Protein AF-A0A6C0DAM0-F1 (afdb_monomer)

Organism: NCBI:txid1070528

InterPro domains:
  IPR001900 Ribonuclease II/R [PF00773] (98-220)
  IPR001900 Ribonuclease II/R [PF00773] (271-329)
  IPR001900 Ribonuclease II/R [SM00955] (82-330)
  IPR012340 Nucleic acid-binding, OB-fold [SSF50249] (26-357)
  IPR050180 RNR Ribonuclease [PTHR23355] (3-220)

Secondary structure (DSSP, 8-state):
-EEE--SSTTSPPEEE-------SS-EEEEEEE-----TTSPPEEEEEEEEEETT-HHHHHHHHHHHHS--TT--S----PPPP-TTPPEESGGGT-EEEEEESTT-----EEEEEETTTTEEEEEEE-THHHHTT-HHHHHHHHHH-B-EE-TTS-EEE-SS-HIIIIIISS--SSS--EEEEEEEE-TTSPEEEEEEEEEEE---EEEETTGGGGGGGTSS--TT--HHHHHHHHHHHHHHHHHHHHHHTT-SEEEEBPPPPHHHHHHHHHH-GGGGGGGSPPPEEEETT----BGGGTBS-----S-TTTBHHHHHHHHHHHHHHTT----------HHHHHHHHHHHHHHHHHHHHHHHS-BT-EEEEEEEE-SSTTEEEEGGGTEEEE-SS---PPTT-EEEEEEEE-TTSSSHHHHEEEEE-

Structure (mmCIF, N/CA/C/O backbone):
data_AF-A0A6C0DAM0-F1
#
_entry.id   AF-A0A6C0DAM0-F1
#
loop_
_atom_site.group_PDB
_atom_site.id
_atom_site.type_symbol
_atom_site.label_atom_id
_atom_site.label_alt_id
_atom_site.label_comp_id
_atom_site.label_asym_id
_atom_site.label_entity_id
_atom_site.label_seq_id
_atom_site.pdbx_PDB_ins_code
_atom_site.Cartn_x
_atom_site.Cartn_y
_atom_site.Cartn_z
_atom_site.occupancy
_atom_site.B_iso_or_equiv
_atom_site.auth_seq_id
_atom_site.auth_comp_id
_atom_site.auth_asym_id
_atom_site.auth_atom_id
_atom_site.pdbx_PDB_model_num
ATOM 1 N N . MET A 1 1 ? -38.972 -3.729 18.027 1.00 85.75 1 MET A N 1
ATOM 2 C CA . MET A 1 1 ? -38.329 -2.496 17.515 1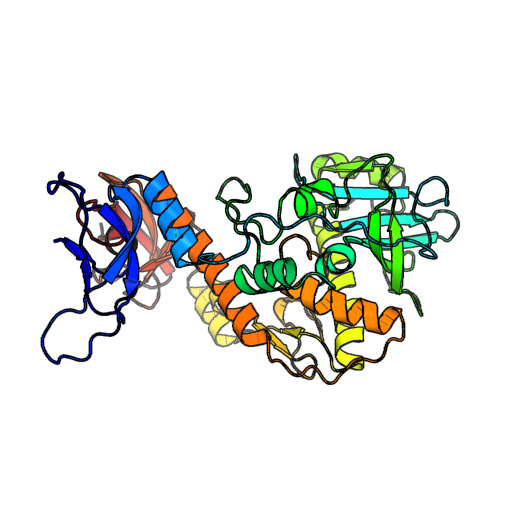.00 85.75 1 MET A CA 1
ATOM 3 C C . MET A 1 1 ? -37.146 -2.188 18.404 1.00 85.75 1 MET A C 1
ATOM 5 O O . MET A 1 1 ? -37.264 -2.367 19.609 1.00 85.75 1 MET A O 1
ATOM 9 N N . TYR A 1 2 ? -36.042 -1.747 17.818 1.00 90.19 2 TYR A N 1
ATOM 10 C CA . TYR A 1 2 ? -34.787 -1.457 18.502 1.00 90.19 2 TYR A CA 1
ATOM 11 C C . TYR A 1 2 ? -34.369 -0.013 18.237 1.00 90.19 2 TYR A C 1
ATOM 13 O O . TYR A 1 2 ? -34.691 0.546 17.188 1.00 90.19 2 TYR A O 1
ATOM 21 N N . LEU A 1 3 ? -33.649 0.577 19.189 1.00 90.81 3 LEU A N 1
ATOM 22 C CA . LEU A 1 3 ? -32.978 1.857 19.003 1.00 90.81 3 LEU A CA 1
ATOM 23 C C . LEU A 1 3 ? -31.587 1.593 18.419 1.00 90.81 3 LEU A C 1
ATOM 25 O O . LEU A 1 3 ? -30.746 0.985 19.077 1.00 90.81 3 LEU A O 1
ATOM 29 N N . PHE A 1 4 ? -31.351 2.050 17.197 1.00 90.81 4 PHE A N 1
ATOM 30 C CA . PHE A 1 4 ? -30.030 2.084 16.592 1.00 90.81 4 PHE A CA 1
ATOM 31 C C . PHE A 1 4 ? -29.367 3.424 16.894 1.00 90.81 4 PHE A C 1
ATOM 33 O O . PHE A 1 4 ? -29.943 4.481 16.638 1.00 90.81 4 PHE A O 1
ATOM 40 N N . VAL A 1 5 ? -28.152 3.367 17.429 1.00 89.19 5 VAL A N 1
ATOM 41 C CA . VAL A 1 5 ? -27.333 4.539 17.743 1.00 89.19 5 VAL A CA 1
ATOM 42 C C . VAL A 1 5 ? -26.097 4.477 16.844 1.00 89.19 5 VAL A C 1
ATOM 44 O O . VAL A 1 5 ? -25.284 3.565 17.027 1.00 89.19 5 VAL A O 1
ATOM 47 N N . PRO A 1 6 ? -25.953 5.383 15.864 1.00 88.31 6 PRO A N 1
ATOM 48 C CA . PRO A 1 6 ? -24.807 5.387 14.962 1.00 88.31 6 PRO A CA 1
ATOM 49 C C . PRO A 1 6 ? -23.473 5.592 15.694 1.00 88.31 6 PRO A C 1
ATOM 51 O O . PRO A 1 6 ? -23.405 6.198 16.764 1.00 88.31 6 PRO A O 1
ATOM 54 N N . TYR A 1 7 ? -22.380 5.107 15.098 1.00 85.00 7 TYR A N 1
ATOM 55 C CA . TYR A 1 7 ? -21.031 5.430 15.578 1.00 85.00 7 TYR A CA 1
ATOM 56 C C . TYR A 1 7 ? -20.637 6.881 15.309 1.00 85.00 7 TYR A C 1
ATOM 58 O O . TYR A 1 7 ? -19.846 7.439 16.073 1.00 85.00 7 TYR A O 1
ATOM 66 N N . ASP A 1 8 ? -21.183 7.465 14.247 1.00 83.50 8 ASP A N 1
ATOM 67 C CA . ASP A 1 8 ? -21.040 8.878 13.938 1.00 83.50 8 ASP A CA 1
ATOM 68 C C . ASP A 1 8 ? -22.056 9.689 14.763 1.00 83.50 8 ASP A C 1
ATOM 70 O O . ASP A 1 8 ? -23.260 9.529 14.552 1.00 83.50 8 ASP A O 1
ATOM 74 N N . PRO A 1 9 ? -21.610 10.529 15.715 1.00 81.94 9 PRO A N 1
ATOM 75 C CA . PRO A 1 9 ? -22.511 11.321 16.545 1.00 81.94 9 PRO A CA 1
ATOM 76 C C . PRO A 1 9 ? -23.256 12.419 15.772 1.00 81.94 9 PRO A C 1
ATOM 78 O O . PRO A 1 9 ? -24.191 12.992 16.326 1.00 81.94 9 PRO A O 1
ATOM 81 N N . GLU A 1 10 ? -22.855 12.734 14.535 1.00 85.50 10 GLU A N 1
ATOM 82 C CA . GLU A 1 10 ? -23.564 13.693 13.679 1.00 85.50 10 GLU A CA 1
ATOM 83 C C . GLU A 1 10 ? -24.849 13.093 13.084 1.00 85.50 10 GLU A C 1
ATOM 85 O O . GLU A 1 10 ? -25.752 13.826 12.676 1.00 85.50 10 GLU A O 1
ATOM 90 N N . LEU A 1 11 ? -24.969 11.760 13.073 1.00 85.12 11 LEU A N 1
ATOM 91 C CA . LEU A 1 11 ? -26.163 11.063 12.608 1.00 85.12 11 LEU A CA 1
ATOM 92 C C . LEU A 1 11 ? -27.184 10.885 13.746 1.00 85.12 11 LEU A C 1
ATOM 94 O O . LEU A 1 11 ? -26.816 10.516 14.864 1.00 85.12 11 LEU A O 1
ATOM 98 N N . PRO A 1 12 ? -28.489 11.075 13.478 1.00 87.19 12 PRO A N 1
ATOM 99 C CA . PRO A 1 12 ? -29.520 10.875 14.485 1.00 87.19 12 PRO A CA 1
ATOM 100 C C . PRO A 1 12 ? -29.697 9.391 14.827 1.00 87.19 12 PRO A C 1
ATOM 102 O O . PRO A 1 12 ? -29.580 8.511 13.972 1.00 87.19 12 PRO A O 1
ATOM 105 N N . ASP A 1 13 ? -30.088 9.120 16.071 1.00 89.88 13 ASP A N 1
ATOM 106 C CA . ASP A 1 13 ? -30.595 7.805 16.467 1.00 89.88 13 ASP A CA 1
ATOM 107 C C . ASP A 1 13 ? -31.783 7.377 15.591 1.00 89.88 13 ASP A C 1
ATOM 109 O O . ASP A 1 13 ? -32.681 8.177 15.313 1.00 89.88 13 ASP A O 1
ATOM 113 N N . MET A 1 14 ? -31.860 6.088 15.261 1.00 90.31 14 MET A N 1
ATOM 114 C CA . MET A 1 14 ? -32.899 5.524 14.397 1.00 90.31 14 MET A CA 1
ATOM 115 C C . MET A 1 14 ? -33.707 4.432 15.102 1.00 90.31 14 MET A C 1
ATOM 117 O O . MET A 1 14 ? -33.199 3.708 15.955 1.00 90.31 14 MET A O 1
ATOM 121 N N . ILE A 1 15 ? -34.969 4.263 14.714 1.00 91.31 15 ILE A N 1
ATOM 122 C CA . ILE A 1 15 ? -35.795 3.117 15.109 1.00 91.31 15 ILE A CA 1
ATOM 123 C C . ILE A 1 15 ? -35.701 2.048 14.019 1.00 91.31 15 ILE A C 1
ATOM 125 O O . ILE A 1 15 ? -36.016 2.303 12.857 1.00 91.31 15 ILE A O 1
ATOM 129 N N . VAL A 1 16 ? -35.301 0.835 14.399 1.00 91.06 16 VAL A N 1
ATOM 130 C CA . VAL A 1 16 ? -35.021 -0.263 13.466 1.00 91.06 16 VAL A CA 1
ATOM 131 C C . VAL A 1 16 ? -35.813 -1.511 13.851 1.00 91.06 16 VAL A C 1
ATOM 133 O O . VAL A 1 16 ? -35.919 -1.878 15.025 1.00 91.06 16 VAL A O 1
ATOM 136 N N . GLY A 1 17 ? -36.407 -2.168 12.858 1.00 88.69 17 GLY A N 1
ATOM 137 C CA . GLY A 1 17 ? -36.993 -3.497 13.026 1.00 88.69 17 GLY A CA 1
ATOM 138 C C . GLY A 1 17 ? -35.903 -4.569 13.034 1.00 88.69 17 GLY A C 1
ATOM 139 O O . GLY A 1 17 ? -35.022 -4.554 12.182 1.00 88.69 17 GLY A O 1
ATOM 140 N N . CYS A 1 18 ? -35.955 -5.502 13.983 1.00 86.38 18 CYS A N 1
ATOM 141 C CA . CYS A 1 18 ? -35.078 -6.672 14.025 1.00 86.38 18 CYS A CA 1
ATOM 142 C C . CYS A 1 18 ? -35.867 -7.857 14.593 1.00 86.38 18 CYS A C 1
ATOM 144 O O . CYS A 1 18 ? -36.702 -7.662 15.479 1.00 86.38 18 CYS A O 1
ATOM 146 N N . SER A 1 19 ? -35.625 -9.055 14.059 1.00 85.88 19 SER A N 1
ATOM 147 C CA . SER A 1 19 ? -36.241 -10.311 14.507 1.00 85.88 19 SER A CA 1
ATOM 148 C C . SER A 1 19 ? -35.488 -10.987 15.653 1.00 85.88 19 SER A C 1
ATOM 150 O O . SER A 1 19 ? -35.980 -11.985 16.180 1.00 85.88 19 SER A O 1
ATOM 152 N N . GLU A 1 20 ? -34.305 -10.476 16.016 1.00 83.00 20 GLU A N 1
ATOM 153 C CA . GLU A 1 20 ? -33.578 -10.900 17.215 1.00 83.00 20 GLU A CA 1
ATOM 154 C C . GLU A 1 20 ? -34.501 -10.790 18.433 1.00 83.00 20 GLU A C 1
ATOM 156 O O . GLU A 1 20 ? -35.311 -9.870 18.517 1.00 83.00 20 GLU A O 1
ATOM 161 N N . ARG A 1 21 ? -34.429 -11.757 19.347 1.00 83.56 21 ARG A N 1
ATOM 162 C CA . ARG A 1 21 ? -35.286 -11.814 20.541 1.00 83.56 21 ARG A CA 1
ATOM 163 C C . ARG A 1 21 ? -34.493 -11.608 21.825 1.00 83.56 21 ARG A C 1
ATOM 165 O O . ARG A 1 21 ? -35.078 -11.212 22.831 1.00 83.56 21 ARG A O 1
ATOM 172 N N . ASP A 1 22 ? -33.181 -11.836 21.798 1.00 82.19 22 ASP A N 1
ATOM 173 C CA . ASP A 1 22 ? -32.300 -11.575 22.931 1.00 82.19 22 ASP A CA 1
ATOM 174 C C . ASP A 1 22 ? -32.085 -10.063 23.115 1.00 82.19 22 ASP A C 1
ATOM 176 O O . ASP A 1 22 ? -31.291 -9.428 22.420 1.00 82.19 22 ASP A O 1
ATOM 180 N N . VAL A 1 23 ? -32.814 -9.480 24.070 1.00 81.00 23 VAL A N 1
ATOM 181 C CA . VAL A 1 23 ? -32.703 -8.065 24.473 1.00 81.00 23 VAL A CA 1
ATOM 182 C C . VAL A 1 23 ? -31.739 -7.848 25.642 1.00 81.00 23 VAL A C 1
ATOM 184 O O . VAL A 1 23 ? -31.591 -6.724 26.115 1.00 81.00 23 VAL A O 1
ATOM 187 N N . THR A 1 24 ? -31.087 -8.905 26.138 1.00 82.94 24 THR A N 1
ATOM 188 C CA . THR A 1 24 ? -30.211 -8.809 27.318 1.00 82.94 24 THR A CA 1
ATOM 189 C C . THR A 1 24 ? -28.868 -8.162 26.998 1.00 82.94 24 THR A C 1
ATOM 191 O O . THR A 1 24 ? -28.161 -7.711 27.901 1.00 82.94 24 THR A O 1
ATOM 194 N N . ARG A 1 25 ? -28.492 -8.121 25.714 1.00 80.00 25 ARG A N 1
ATOM 195 C CA . ARG A 1 25 ? -27.206 -7.603 25.247 1.00 80.00 25 ARG A CA 1
ATOM 196 C C . ARG A 1 25 ? -27.369 -6.762 23.992 1.00 80.00 25 ARG A C 1
ATOM 198 O O . ARG A 1 25 ? -28.175 -7.063 23.117 1.00 80.00 25 ARG A O 1
ATOM 205 N N . ASN A 1 26 ? -26.534 -5.733 23.891 1.00 86.69 26 ASN A N 1
ATOM 206 C CA . ASN A 1 26 ? -26.464 -4.901 22.698 1.00 86.69 26 ASN A CA 1
ATOM 207 C C . ASN A 1 26 ? -25.864 -5.684 21.522 1.00 86.69 26 ASN A C 1
ATOM 209 O O . ASN A 1 26 ? -24.954 -6.501 21.690 1.00 86.69 26 ASN A O 1
ATOM 213 N N . GLN A 1 27 ? -26.355 -5.381 20.325 1.00 89.12 27 GLN A N 1
ATOM 214 C CA . GLN A 1 27 ? -25.878 -5.933 19.061 1.00 89.12 27 GLN A CA 1
ATOM 215 C C . GLN A 1 27 ? -25.204 -4.835 18.236 1.00 89.12 27 GLN A C 1
ATOM 217 O O . GLN A 1 27 ? -25.546 -3.657 18.352 1.00 89.12 27 GLN A O 1
ATOM 222 N N . ILE A 1 28 ? -24.278 -5.233 17.374 1.00 91.44 28 ILE A N 1
ATOM 223 C CA . ILE A 1 28 ? -23.640 -4.379 16.381 1.00 91.44 28 ILE A CA 1
ATOM 224 C C . ILE A 1 28 ? -24.339 -4.621 15.046 1.00 91.44 28 ILE A C 1
ATOM 226 O O . ILE A 1 28 ? -24.499 -5.765 14.611 1.00 91.44 28 ILE A O 1
ATOM 230 N N . ALA A 1 29 ? -24.746 -3.545 14.381 1.00 93.00 29 ALA A N 1
ATOM 231 C CA . ALA A 1 29 ? -25.522 -3.616 13.151 1.00 93.00 29 ALA A CA 1
ATOM 232 C C . ALA A 1 29 ? -25.099 -2.546 12.138 1.00 93.00 29 ALA A C 1
ATOM 234 O O . ALA A 1 29 ? -24.572 -1.498 12.499 1.00 93.00 29 ALA A O 1
ATOM 235 N N . CYS A 1 30 ? -25.366 -2.815 10.863 1.00 92.88 30 CYS A N 1
ATOM 236 C CA . CYS A 1 30 ? -25.380 -1.831 9.791 1.00 92.88 30 CYS A CA 1
ATOM 237 C C . CYS A 1 30 ? -26.832 -1.521 9.449 1.00 92.88 30 CYS A C 1
ATOM 239 O O . CYS A 1 30 ? -27.648 -2.433 9.285 1.00 92.88 30 CYS A O 1
ATOM 241 N N . VAL A 1 31 ? -27.142 -0.237 9.334 1.00 91.06 31 VAL A N 1
ATOM 242 C CA . VAL A 1 31 ? -28.485 0.260 9.062 1.00 91.06 31 VAL A CA 1
ATOM 243 C C . VAL A 1 31 ? -28.384 1.258 7.922 1.00 91.06 31 VAL A C 1
ATOM 245 O O . VAL A 1 31 ? -27.568 2.175 7.978 1.00 91.06 31 VAL A O 1
ATOM 248 N N . SER A 1 32 ? -29.206 1.084 6.891 1.00 87.94 32 SER A N 1
ATOM 249 C CA . SER A 1 32 ? -29.377 2.108 5.866 1.00 87.94 32 SER A CA 1
ATOM 250 C C . SER A 1 32 ? -30.382 3.128 6.385 1.00 87.94 32 SER A C 1
ATOM 252 O O . SER A 1 32 ? -31.500 2.757 6.771 1.00 87.94 32 SER A O 1
ATOM 254 N N . ALA A 1 33 ? -29.984 4.397 6.403 1.00 71.19 33 ALA A N 1
ATOM 255 C CA . ALA A 1 33 ? -30.869 5.481 6.793 1.00 71.19 33 ALA A CA 1
ATOM 256 C C . ALA A 1 33 ? -32.049 5.592 5.814 1.00 71.19 33 ALA A C 1
ATOM 258 O O . ALA A 1 33 ? -31.882 5.430 4.605 1.00 71.19 33 ALA A O 1
ATOM 259 N N . TYR A 1 34 ? -33.235 5.873 6.348 1.00 65.56 34 TYR A N 1
ATOM 260 C CA . TYR A 1 34 ? -34.384 6.322 5.571 1.00 65.56 34 TYR A CA 1
ATOM 261 C C . TYR A 1 34 ? -34.573 7.816 5.844 1.00 65.56 34 TYR A C 1
ATOM 263 O O . TYR A 1 34 ? -34.589 8.234 7.006 1.00 65.56 34 TYR A O 1
ATOM 271 N N . GLU A 1 35 ? -34.730 8.629 4.801 1.00 55.81 35 GLU A N 1
ATOM 272 C CA . GLU A 1 35 ? -35.187 10.006 4.975 1.00 55.81 35 GLU A CA 1
ATOM 273 C C . GLU A 1 35 ? -36.644 9.973 5.432 1.00 55.81 35 GLU A C 1
ATOM 275 O O . GLU A 1 35 ? -37.526 9.581 4.669 1.00 55.81 35 GLU A O 1
ATOM 280 N N . ASN A 1 36 ? -36.927 10.393 6.665 1.00 58.12 36 ASN A N 1
ATOM 281 C CA . ASN A 1 36 ? -38.295 10.738 7.029 1.00 58.12 36 ASN A CA 1
ATOM 282 C C . ASN A 1 36 ? -38.360 12.186 7.512 1.00 58.12 36 ASN A C 1
ATOM 284 O O . ASN A 1 36 ? -37.572 12.604 8.358 1.00 58.12 36 ASN A O 1
ATOM 288 N N . LYS A 1 37 ? -39.285 12.943 6.911 1.00 53.69 37 LYS A N 1
ATOM 289 C CA . LYS A 1 37 ? -39.375 14.413 6.943 1.00 53.69 37 LYS A CA 1
ATOM 290 C C . LYS A 1 37 ? -40.163 14.969 8.140 1.00 53.69 37 LYS A C 1
ATOM 292 O O . LYS A 1 37 ? -40.331 16.184 8.240 1.00 53.69 37 LYS A O 1
ATOM 297 N N . ASP A 1 38 ? -40.625 14.114 9.052 1.00 64.69 38 ASP A N 1
ATOM 298 C CA . ASP A 1 38 ? -41.473 14.533 10.170 1.00 64.69 38 ASP A CA 1
ATOM 299 C C . ASP A 1 38 ? -40.646 15.051 11.352 1.00 64.69 38 ASP A C 1
ATOM 301 O O . ASP A 1 38 ? -39.895 14.321 12.005 1.00 64.69 38 ASP A O 1
ATOM 305 N N . LYS A 1 39 ? -40.809 16.343 11.656 1.00 59.47 39 LYS A N 1
ATOM 306 C CA . LYS A 1 39 ? -40.180 16.989 12.813 1.00 59.47 39 LYS A CA 1
ATOM 307 C C . LYS A 1 39 ? -40.675 16.346 14.116 1.00 59.47 39 LYS A C 1
ATOM 309 O O . LYS A 1 39 ? -41.870 16.332 14.386 1.00 59.47 39 LYS A O 1
ATOM 314 N N . GLY A 1 40 ? -39.743 15.878 14.950 1.00 67.88 40 GLY A N 1
ATOM 315 C CA . GLY A 1 40 ? -40.017 15.416 16.320 1.00 67.88 40 GLY A CA 1
ATOM 316 C C . GLY A 1 40 ? -40.067 13.897 16.525 1.00 67.88 40 GLY A C 1
ATOM 317 O O . GLY A 1 40 ? -40.192 13.459 17.666 1.00 67.88 40 GLY A O 1
ATOM 318 N N . VAL A 1 41 ? -39.919 13.083 15.472 1.00 79.06 41 VAL A N 1
ATOM 319 C CA . VAL A 1 41 ? -39.881 11.611 15.577 1.00 79.06 41 VAL A CA 1
ATOM 320 C C . VAL A 1 41 ? -38.506 11.090 15.160 1.00 79.06 41 VAL A C 1
ATOM 322 O O . VAL A 1 41 ? -37.937 11.551 14.174 1.00 79.06 41 VAL A O 1
ATOM 325 N N . LYS A 1 42 ? -37.955 10.117 15.904 1.00 85.12 42 LYS A N 1
ATOM 326 C CA . LYS A 1 42 ? -36.699 9.457 15.508 1.00 85.12 42 LYS A CA 1
ATOM 327 C C . LYS A 1 42 ? -36.880 8.795 14.128 1.00 85.12 42 LYS A C 1
ATOM 329 O O . LYS A 1 42 ? -37.864 8.068 13.951 1.00 85.12 42 LYS A O 1
ATOM 334 N N . PRO A 1 43 ? -35.960 9.004 13.167 1.00 88.50 43 PRO A N 1
ATOM 335 C CA . PRO A 1 43 ? -36.058 8.404 11.840 1.00 88.50 43 PRO A CA 1
ATOM 336 C C . PRO A 1 43 ? -36.107 6.876 11.916 1.00 88.50 43 PRO A C 1
ATOM 338 O O . PRO A 1 43 ? -35.568 6.262 12.838 1.00 88.50 43 PRO A O 1
ATOM 341 N N . ARG A 1 44 ? -36.760 6.242 10.940 1.00 87.94 44 ARG A N 1
ATOM 342 C CA . ARG A 1 44 ? -36.706 4.783 10.790 1.00 87.94 44 ARG A CA 1
ATOM 343 C C . ARG A 1 44 ? -35.485 4.401 9.961 1.00 87.94 44 ARG A C 1
ATOM 345 O O . ARG A 1 44 ? -35.082 5.144 9.075 1.00 87.94 44 ARG A O 1
ATOM 352 N N . GLY A 1 45 ? -34.902 3.248 10.251 1.00 89.25 45 GLY A N 1
ATOM 353 C CA . GLY A 1 45 ? -33.810 2.683 9.466 1.00 89.25 45 GLY A CA 1
ATOM 354 C C . GLY A 1 45 ? -34.106 1.238 9.092 1.00 89.25 45 GLY A C 1
ATOM 355 O O . GLY A 1 45 ? -34.792 0.528 9.834 1.00 89.25 45 GLY A O 1
ATOM 356 N N . ASN A 1 46 ? -33.570 0.799 7.956 1.00 90.25 46 ASN A N 1
ATOM 357 C CA . ASN A 1 46 ? -33.646 -0.602 7.552 1.00 90.25 46 ASN A CA 1
ATOM 358 C C . ASN A 1 46 ? -32.378 -1.322 7.999 1.00 90.25 46 ASN A C 1
ATOM 360 O O . ASN A 1 46 ? -31.266 -0.874 7.710 1.00 90.25 46 ASN A O 1
ATOM 364 N N . LEU A 1 47 ? -32.546 -2.436 8.712 1.00 91.88 47 LEU A N 1
ATOM 365 C CA . LEU A 1 47 ? -31.433 -3.299 9.082 1.00 91.88 47 LEU A CA 1
ATOM 366 C C . LEU A 1 47 ? -30.832 -3.906 7.809 1.00 91.88 47 LEU A C 1
ATOM 368 O O . LEU A 1 47 ? -31.501 -4.659 7.108 1.00 91.88 47 LEU A O 1
ATOM 372 N N . VAL A 1 48 ? -29.572 -3.583 7.529 1.00 91.62 48 VAL A N 1
ATOM 373 C CA . VAL A 1 48 ? -28.821 -4.122 6.384 1.00 91.62 48 VAL A CA 1
ATOM 374 C C . VAL A 1 48 ? -28.075 -5.383 6.793 1.00 91.62 48 VAL A C 1
ATOM 376 O O . VAL A 1 48 ? -28.047 -6.366 6.058 1.00 91.62 48 VAL A O 1
ATOM 379 N N . LYS A 1 49 ? -27.445 -5.356 7.971 1.00 92.88 49 LYS A N 1
ATOM 380 C CA . LYS A 1 49 ? -26.593 -6.446 8.451 1.00 92.88 49 LYS A CA 1
ATOM 381 C C . LYS A 1 49 ? -26.536 -6.452 9.970 1.00 92.88 49 LYS A C 1
ATOM 383 O O . LYS A 1 49 ? -26.375 -5.401 10.583 1.00 92.88 49 LYS A O 1
ATOM 388 N N . LEU A 1 50 ? -26.618 -7.636 10.563 1.00 93.81 50 LEU A N 1
ATOM 389 C CA . LEU A 1 50 ? -26.322 -7.867 11.973 1.00 93.81 50 LEU A CA 1
ATOM 390 C C . LEU A 1 50 ? -24.938 -8.519 12.055 1.00 93.81 50 LEU A C 1
ATOM 392 O O . LEU A 1 50 ? -24.727 -9.562 11.442 1.00 93.81 50 LEU A O 1
ATOM 396 N N . TYR A 1 51 ? -23.988 -7.892 12.749 1.00 93.62 51 TYR A N 1
ATOM 397 C CA . TYR A 1 51 ? -22.623 -8.423 12.871 1.00 93.62 51 TYR A CA 1
ATOM 398 C C . TYR A 1 51 ? -22.480 -9.384 14.048 1.00 93.62 51 TYR A C 1
ATOM 400 O O . TYR A 1 51 ? -21.706 -10.331 13.970 1.00 93.62 51 TYR A O 1
ATOM 408 N N . GLY A 1 52 ? -23.220 -9.138 15.130 1.00 91.81 52 GLY A N 1
ATOM 409 C CA . GLY A 1 52 ? -23.167 -9.933 16.351 1.00 91.81 52 GLY A CA 1
ATOM 410 C C . GLY A 1 52 ? -23.158 -9.066 17.602 1.00 91.81 52 GLY A C 1
ATOM 411 O O . GLY A 1 52 ? -23.462 -7.873 17.559 1.00 91.81 52 GLY A O 1
ATOM 412 N N . ARG A 1 53 ? -22.816 -9.680 18.735 1.00 88.38 53 ARG A N 1
ATOM 413 C CA . ARG A 1 53 ? -22.884 -9.038 20.050 1.00 88.38 53 ARG A CA 1
ATOM 414 C C . ARG A 1 53 ? -21.788 -7.991 20.219 1.00 88.38 53 ARG A C 1
ATOM 416 O O . ARG A 1 53 ? -20.643 -8.192 19.828 1.00 88.38 53 ARG A O 1
ATOM 423 N N . VAL A 1 54 ? -22.134 -6.906 20.903 1.00 84.31 54 VAL A N 1
ATOM 424 C CA . VAL A 1 54 ? -21.160 -5.937 21.412 1.00 84.31 54 VAL A CA 1
ATOM 425 C C . VAL A 1 54 ? -20.103 -6.653 22.259 1.00 84.31 54 VAL A C 1
ATOM 427 O O . VAL A 1 54 ? -20.434 -7.403 23.178 1.00 84.31 54 VAL A O 1
ATOM 430 N N . GLY A 1 55 ? -18.832 -6.399 21.944 1.00 80.75 55 GLY A N 1
ATOM 431 C CA . GLY A 1 55 ? -17.679 -6.988 22.627 1.00 80.75 55 GLY A CA 1
ATOM 432 C C . GLY A 1 55 ? -17.199 -8.327 22.064 1.00 80.75 55 GLY A C 1
ATOM 433 O O . GLY A 1 55 ? -16.138 -8.792 22.476 1.00 80.75 55 GLY A O 1
ATOM 434 N N . ASP A 1 56 ? -17.921 -8.922 21.111 1.00 86.88 56 ASP A N 1
ATOM 435 C CA . ASP A 1 56 ? -17.386 -10.024 20.314 1.00 86.88 56 ASP A CA 1
ATOM 436 C C . ASP A 1 56 ? -16.354 -9.493 19.309 1.00 86.88 56 ASP A C 1
ATOM 438 O O . ASP A 1 56 ? -16.649 -8.608 18.506 1.00 86.88 56 ASP A O 1
ATOM 442 N N . LYS A 1 57 ? -15.131 -10.029 19.353 1.00 86.12 57 LYS A N 1
ATOM 443 C CA . LYS A 1 57 ? -14.009 -9.521 18.552 1.00 86.12 57 LYS A CA 1
ATOM 444 C C . LYS A 1 57 ? -14.294 -9.603 17.050 1.00 86.12 57 LYS A C 1
ATOM 446 O O . LYS A 1 57 ? -14.032 -8.641 16.335 1.00 86.12 57 LYS A O 1
ATOM 451 N N . ALA A 1 58 ? -14.858 -10.714 16.574 1.00 91.12 58 ALA A N 1
ATOM 452 C CA . ALA A 1 58 ? -15.135 -10.900 15.153 1.00 91.12 58 ALA A CA 1
ATOM 453 C C . ALA A 1 58 ? -16.225 -9.932 14.662 1.00 91.12 58 ALA A C 1
ATOM 455 O O . ALA A 1 58 ? -16.064 -9.305 13.611 1.00 91.12 58 ALA A O 1
ATOM 456 N N . ALA A 1 59 ? -17.294 -9.753 15.444 1.00 91.50 59 ALA A N 1
ATOM 457 C CA . ALA A 1 59 ? -18.362 -8.806 15.137 1.00 91.50 59 ALA A CA 1
ATOM 458 C C . ALA A 1 59 ? -17.861 -7.349 15.105 1.00 91.50 59 ALA A C 1
ATOM 460 O O . ALA A 1 59 ? -18.191 -6.604 14.181 1.00 91.50 59 ALA A O 1
ATOM 461 N N . GLU A 1 60 ? -17.036 -6.947 16.077 1.00 89.62 60 GLU A N 1
ATOM 462 C CA . GLU A 1 60 ? -16.446 -5.601 16.151 1.00 89.62 60 GLU A CA 1
ATOM 463 C C . GLU A 1 60 ? -15.494 -5.332 14.980 1.00 89.62 60 GLU A C 1
ATOM 465 O O . GLU A 1 60 ? -15.614 -4.300 14.318 1.00 89.62 60 GLU A O 1
ATOM 470 N N . THR A 1 61 ? -14.591 -6.269 14.668 1.00 91.56 61 THR A N 1
ATOM 471 C CA . THR A 1 61 ? -13.661 -6.143 13.535 1.00 91.56 61 THR A CA 1
ATOM 472 C C . THR A 1 61 ? -14.412 -6.022 12.209 1.00 91.56 61 THR A C 1
ATOM 474 O O . THR A 1 61 ? -14.094 -5.148 11.398 1.00 91.56 61 THR A O 1
ATOM 477 N N . ALA A 1 62 ? -15.441 -6.848 11.991 1.00 93.62 62 ALA A N 1
ATOM 478 C CA . ALA A 1 62 ? -16.250 -6.794 10.775 1.00 93.62 62 ALA A CA 1
ATOM 479 C C . ALA A 1 62 ? -17.024 -5.469 10.650 1.00 93.62 62 ALA A C 1
ATOM 481 O O . ALA A 1 62 ? -17.059 -4.875 9.571 1.00 93.62 62 ALA A O 1
ATOM 482 N N . ALA A 1 63 ? -17.598 -4.974 11.749 1.00 92.56 63 ALA A N 1
ATOM 483 C CA . ALA A 1 63 ? -18.308 -3.699 11.765 1.00 92.56 63 ALA A CA 1
ATOM 484 C C . ALA A 1 63 ? -17.373 -2.498 11.556 1.00 92.56 63 ALA A C 1
ATOM 486 O O . ALA A 1 63 ? -17.725 -1.574 10.826 1.00 92.56 63 ALA A O 1
ATOM 487 N N . LEU A 1 64 ? -16.174 -2.515 12.150 1.00 92.50 64 LEU A N 1
ATOM 488 C CA . LEU A 1 64 ? -15.134 -1.507 11.922 1.00 92.50 64 LEU A CA 1
ATOM 489 C C . LEU A 1 64 ? -14.708 -1.450 10.456 1.00 92.50 64 LEU A C 1
ATOM 491 O O . LEU A 1 64 ? -14.522 -0.363 9.905 1.00 92.50 64 LEU A O 1
ATOM 495 N N . LEU A 1 65 ? -14.549 -2.613 9.825 1.00 94.62 65 LEU A N 1
ATOM 496 C CA . LEU A 1 65 ? -14.156 -2.694 8.426 1.00 94.62 65 LEU A CA 1
ATOM 497 C C . LEU A 1 65 ? -15.226 -2.098 7.505 1.00 94.62 65 LEU A C 1
ATOM 499 O O . LEU A 1 65 ? -14.892 -1.293 6.640 1.00 94.62 65 LEU A O 1
ATOM 503 N N . ASP A 1 66 ? -16.499 -2.446 7.710 1.00 93.81 66 ASP A N 1
ATOM 504 C CA . ASP A 1 66 ? -17.615 -1.883 6.935 1.00 93.81 66 ASP A CA 1
ATOM 505 C C . ASP A 1 66 ? -17.860 -0.390 7.269 1.00 93.81 66 ASP A C 1
ATOM 507 O O . ASP A 1 66 ? -18.316 0.356 6.407 1.00 93.81 66 ASP A O 1
ATOM 511 N N . TYR A 1 67 ? -17.507 0.081 8.474 1.00 92.50 67 TYR A N 1
ATOM 512 C CA . TYR A 1 67 ? -17.561 1.505 8.845 1.00 92.50 67 TYR A CA 1
ATOM 513 C C . TYR A 1 67 ? -16.525 2.348 8.087 1.00 92.50 67 TYR A C 1
ATOM 515 O O . TYR A 1 67 ? -16.853 3.412 7.566 1.00 92.50 67 TYR A O 1
ATOM 523 N N . TYR A 1 68 ? -15.273 1.885 8.007 1.00 94.19 68 TYR A N 1
ATOM 524 C CA . TYR A 1 68 ? -14.195 2.626 7.337 1.00 94.19 68 TYR A CA 1
ATOM 525 C C . TYR A 1 68 ? -14.122 2.386 5.825 1.00 94.19 68 TYR A C 1
ATOM 527 O O . TYR A 1 68 ? -13.618 3.235 5.087 1.00 94.19 68 TYR A O 1
ATOM 535 N N . CYS A 1 69 ? -14.618 1.244 5.356 1.00 95.06 69 CYS A N 1
ATOM 536 C CA . CYS A 1 69 ? -14.608 0.858 3.952 1.00 95.06 69 CYS A CA 1
ATOM 537 C C . CYS A 1 69 ? -15.911 0.127 3.586 1.00 95.06 69 CYS A C 1
ATOM 539 O O . CYS A 1 69 ? -15.912 -1.096 3.398 1.00 95.06 69 CYS A O 1
ATOM 541 N N . PRO A 1 70 ? -17.039 0.858 3.501 1.00 91.69 70 PRO A N 1
ATOM 542 C CA . PRO A 1 70 ? -18.300 0.275 3.072 1.00 91.69 70 PRO A CA 1
ATOM 543 C C . PRO A 1 70 ? -18.210 -0.127 1.598 1.00 91.69 70 PRO A C 1
ATOM 545 O O . PRO A 1 70 ? -17.884 0.687 0.736 1.00 91.69 70 PRO A O 1
ATOM 548 N N . VAL A 1 71 ? -18.534 -1.386 1.311 1.00 90.56 71 VAL A N 1
ATOM 549 C CA . VAL A 1 71 ? -18.527 -1.963 -0.048 1.00 90.56 71 VAL A CA 1
ATOM 550 C C . VAL A 1 71 ? -19.907 -2.467 -0.477 1.00 90.56 71 VAL A C 1
ATOM 552 O O . VAL A 1 71 ? -20.036 -3.340 -1.337 1.00 90.56 71 VAL A O 1
ATOM 555 N N . PHE A 1 72 ? -20.960 -1.942 0.149 1.00 85.75 72 PHE A N 1
ATOM 556 C CA . PHE A 1 72 ? -22.339 -2.279 -0.189 1.00 85.75 72 PHE A CA 1
ATOM 557 C C . PHE A 1 72 ? -22.633 -1.878 -1.642 1.00 85.75 72 PHE A C 1
ATOM 559 O O . PHE A 1 72 ? -22.400 -0.738 -2.030 1.00 85.75 72 PHE A O 1
ATOM 566 N N . GLY A 1 73 ? -23.129 -2.824 -2.443 1.00 83.44 73 GLY A N 1
ATOM 567 C CA . GLY A 1 73 ? -23.456 -2.595 -3.854 1.00 83.44 73 GLY A CA 1
ATOM 568 C C . GLY A 1 73 ? -22.292 -2.764 -4.835 1.00 83.44 73 GLY A C 1
ATOM 569 O O . GLY A 1 73 ? -22.521 -2.653 -6.036 1.00 83.44 73 GLY A O 1
ATOM 570 N N . LEU A 1 74 ? -21.073 -3.077 -4.371 1.00 88.19 74 LEU A N 1
ATOM 571 C CA . LEU A 1 74 ? -19.998 -3.440 -5.295 1.00 88.19 74 LEU A CA 1
ATOM 572 C C . LEU A 1 74 ? -20.286 -4.791 -5.971 1.00 88.19 74 LEU A C 1
ATOM 574 O O . LEU A 1 74 ? -20.737 -5.724 -5.293 1.00 88.19 74 LEU A O 1
ATOM 578 N N . PRO A 1 75 ? -19.988 -4.930 -7.277 1.00 83.19 75 PRO A N 1
ATOM 579 C CA . PRO A 1 75 ? -20.083 -6.207 -7.972 1.00 83.19 75 PRO A CA 1
ATOM 580 C C . PRO A 1 75 ? -19.236 -7.277 -7.273 1.00 83.19 75 PRO A C 1
ATOM 582 O O . PRO A 1 75 ? -18.091 -7.026 -6.882 1.00 83.19 75 PRO A O 1
ATOM 585 N N . LYS A 1 76 ? -19.822 -8.463 -7.077 1.00 75.19 76 LYS A N 1
ATOM 586 C CA . LYS A 1 76 ? -19.157 -9.594 -6.410 1.00 75.19 76 LYS A CA 1
ATOM 587 C C . LYS A 1 76 ? -18.355 -10.437 -7.392 1.00 75.19 76 LYS A C 1
ATOM 589 O O . LYS A 1 76 ? -17.197 -10.730 -7.120 1.00 75.19 76 LYS A O 1
ATOM 594 N N . ASP A 1 77 ? -18.960 -10.744 -8.534 1.00 77.88 77 ASP A N 1
ATOM 595 C CA . ASP A 1 77 ? -18.357 -11.571 -9.570 1.00 77.88 77 ASP A CA 1
ATOM 596 C C . ASP A 1 77 ? -17.829 -10.662 -10.669 1.00 77.88 77 ASP A C 1
ATOM 598 O O . ASP A 1 77 ? -18.580 -10.128 -11.486 1.00 77.88 77 ASP A O 1
ATOM 602 N N . ILE A 1 78 ? -16.520 -10.440 -10.641 1.00 82.94 78 ILE A N 1
ATOM 603 C CA . ILE A 1 78 ? -15.822 -9.674 -11.663 1.00 82.94 78 ILE A CA 1
ATOM 604 C C . ILE A 1 78 ? -14.811 -10.622 -12.293 1.00 82.94 78 ILE A C 1
ATOM 606 O O . ILE A 1 78 ? -13.910 -11.104 -11.609 1.00 82.94 78 ILE A O 1
ATOM 610 N N . GLY A 1 79 ? -15.005 -10.936 -13.576 1.00 84.00 79 GLY A N 1
ATOM 611 C CA . GLY A 1 79 ? -14.082 -11.789 -14.320 1.00 84.00 79 GLY A CA 1
ATOM 612 C C . GLY A 1 79 ? -12.673 -11.198 -14.350 1.00 84.00 79 GLY A C 1
ATOM 613 O O . GLY A 1 79 ? -12.505 -9.983 -14.224 1.00 84.00 79 GLY A O 1
ATOM 614 N N . VAL A 1 80 ? -11.675 -12.062 -14.525 1.00 87.44 80 VAL A N 1
ATOM 615 C CA . VAL A 1 80 ? -10.271 -11.672 -14.689 1.00 87.44 80 VAL A CA 1
ATOM 616 C C . VAL A 1 80 ? -9.997 -11.496 -16.182 1.00 87.44 80 VAL A C 1
ATOM 618 O O . VAL A 1 80 ? -10.055 -12.486 -16.911 1.00 87.44 80 VAL A O 1
ATOM 621 N N . PRO A 1 81 ? -9.752 -10.269 -16.674 1.00 87.06 81 PRO A N 1
ATOM 622 C CA . PRO A 1 81 ? -9.376 -10.069 -18.069 1.00 87.06 81 PRO A CA 1
ATOM 623 C C . PRO A 1 81 ? -7.979 -10.636 -18.328 1.00 87.06 81 PRO A C 1
ATOM 625 O O . PRO A 1 81 ? -7.135 -10.608 -17.436 1.00 87.06 81 PRO A O 1
ATOM 628 N N . GLU A 1 82 ? -7.725 -11.105 -19.547 1.00 89.12 82 GLU A N 1
ATOM 629 C CA . GLU A 1 82 ? -6.382 -11.494 -19.988 1.00 89.12 82 GLU A CA 1
ATOM 630 C C . GLU A 1 82 ? -5.754 -10.333 -20.775 1.00 89.12 82 GLU A C 1
ATOM 632 O O . GLU A 1 82 ? -6.299 -9.935 -21.811 1.00 89.12 82 GLU A O 1
ATOM 637 N N . PRO A 1 83 ? -4.647 -9.746 -20.293 1.00 92.62 83 PRO A N 1
ATOM 638 C CA . PRO A 1 83 ? -3.977 -8.652 -20.981 1.00 92.62 83 PRO A CA 1
ATOM 639 C C . PRO A 1 83 ? -3.304 -9.069 -22.288 1.00 92.62 83 PRO A C 1
ATOM 641 O O . PRO A 1 83 ? -2.682 -10.127 -22.370 1.00 92.62 83 PRO A O 1
ATOM 644 N N . ASP A 1 84 ? -3.315 -8.172 -23.274 1.00 92.12 84 ASP A N 1
ATOM 645 C CA . ASP A 1 84 ? -2.480 -8.308 -24.467 1.00 92.12 84 ASP A CA 1
ATOM 646 C C . ASP A 1 84 ? -1.039 -7.850 -24.180 1.00 92.12 84 ASP A C 1
ATOM 648 O O . ASP A 1 84 ? -0.778 -6.699 -23.800 1.00 92.12 84 ASP A O 1
ATOM 652 N N . LEU A 1 85 ? -0.096 -8.778 -24.349 1.00 95.31 85 LEU A N 1
ATOM 653 C CA . LEU A 1 85 ? 1.341 -8.556 -24.163 1.00 95.31 85 LEU A CA 1
ATOM 654 C C . LEU A 1 85 ? 2.090 -8.410 -25.492 1.00 95.31 85 LEU A C 1
ATOM 656 O O . LEU A 1 85 ? 3.316 -8.289 -25.493 1.00 95.31 85 LEU A O 1
ATOM 660 N N . THR A 1 86 ? 1.378 -8.435 -26.619 1.00 94.06 86 THR A N 1
ATOM 661 C CA . THR A 1 86 ? 1.973 -8.379 -27.955 1.00 94.06 86 THR A CA 1
ATOM 662 C C . THR A 1 86 ? 2.847 -7.136 -28.109 1.00 94.06 86 THR A C 1
ATOM 664 O O . THR A 1 86 ? 2.451 -6.020 -27.779 1.00 94.06 86 THR A O 1
ATOM 667 N N . GLY A 1 87 ? 4.070 -7.332 -28.607 1.00 93.88 87 GLY A N 1
ATOM 668 C CA . GLY A 1 87 ? 5.024 -6.249 -28.859 1.00 93.88 87 GLY A CA 1
ATOM 669 C C . GLY A 1 87 ? 5.731 -5.691 -27.619 1.00 93.88 87 GLY A C 1
ATOM 670 O O . GLY A 1 87 ? 6.608 -4.843 -27.772 1.00 93.88 87 GLY A O 1
ATOM 671 N N . ARG A 1 88 ? 5.413 -6.162 -26.405 1.00 96.88 88 ARG A N 1
ATOM 672 C CA . ARG A 1 88 ? 6.148 -5.768 -25.197 1.00 96.88 88 ARG A CA 1
ATOM 673 C C . ARG A 1 88 ? 7.502 -6.494 -25.136 1.00 96.88 88 ARG A C 1
ATOM 675 O O . ARG A 1 88 ? 7.526 -7.716 -25.297 1.00 96.88 88 ARG A O 1
ATOM 682 N N . PRO A 1 89 ? 8.628 -5.800 -24.881 1.00 96.69 89 PRO A N 1
ATOM 683 C CA . PRO A 1 89 ? 9.912 -6.457 -24.653 1.00 96.69 89 PRO A CA 1
ATOM 684 C C . PRO A 1 89 ? 9.843 -7.401 -23.450 1.00 96.69 89 PRO A C 1
ATOM 686 O O . PRO A 1 89 ? 9.238 -7.079 -22.421 1.00 96.69 89 PRO A O 1
ATOM 689 N N . VAL A 1 90 ? 10.476 -8.568 -23.597 1.00 97.81 90 VAL A N 1
ATOM 690 C CA . VAL A 1 90 ? 10.482 -9.614 -22.574 1.00 97.81 90 VAL A CA 1
ATOM 691 C C . VAL A 1 90 ? 11.699 -9.467 -21.666 1.00 97.81 90 VAL A C 1
ATOM 693 O O . VAL A 1 90 ? 12.832 -9.466 -22.148 1.00 97.81 90 VAL A O 1
ATOM 696 N N . LEU A 1 91 ? 11.477 -9.392 -20.355 1.00 97.94 91 LEU A N 1
ATOM 697 C CA . LEU A 1 91 ? 12.525 -9.391 -19.329 1.00 97.94 91 LEU A CA 1
ATOM 698 C C . LEU A 1 91 ? 12.532 -10.763 -18.648 1.00 97.94 91 LEU A C 1
ATOM 700 O O . LEU A 1 91 ? 11.583 -11.117 -17.948 1.00 97.94 91 LEU A O 1
ATOM 704 N N . SER A 1 92 ? 13.571 -11.555 -18.903 1.00 97.44 92 SER A N 1
ATOM 705 C CA . SER A 1 92 ? 13.736 -12.917 -18.381 1.00 97.44 92 SER A CA 1
ATOM 706 C C . SER A 1 92 ? 15.180 -13.398 -18.542 1.00 97.44 92 SER A C 1
ATOM 708 O O . SER A 1 92 ? 15.933 -12.810 -19.325 1.00 97.44 92 SER A O 1
ATOM 710 N N . ALA A 1 93 ? 15.536 -14.523 -17.915 1.00 95.38 93 ALA A N 1
ATOM 711 C CA . ALA A 1 93 ? 16.819 -15.181 -18.170 1.00 95.38 93 ALA A CA 1
ATOM 712 C C . ALA A 1 93 ? 17.076 -15.474 -19.664 1.00 95.38 93 ALA A C 1
ATOM 714 O O . ALA A 1 93 ? 18.204 -15.313 -20.127 1.00 95.38 93 ALA A O 1
ATOM 715 N N . ASP A 1 94 ? 16.040 -15.824 -20.439 1.00 95.38 94 ASP A N 1
ATOM 716 C CA . ASP A 1 94 ? 16.166 -16.139 -21.875 1.00 95.38 94 ASP A CA 1
ATOM 717 C C . ASP A 1 94 ? 16.551 -14.905 -22.707 1.00 95.38 94 ASP A C 1
ATOM 719 O O . ASP A 1 94 ? 17.113 -15.026 -23.794 1.00 95.38 94 ASP A O 1
ATOM 723 N N . THR A 1 95 ? 16.258 -13.711 -22.187 1.00 96.00 95 THR A N 1
ATOM 724 C CA . THR A 1 95 ? 16.608 -12.419 -22.789 1.00 96.00 95 THR A CA 1
ATOM 725 C C . THR A 1 95 ? 17.795 -11.746 -22.094 1.00 96.00 95 THR A C 1
ATOM 727 O O . THR A 1 95 ? 18.047 -10.565 -22.318 1.00 96.00 95 THR A O 1
ATOM 730 N N . GLY A 1 96 ? 18.548 -12.489 -21.273 1.00 96.31 96 GLY A N 1
ATOM 731 C CA . GLY A 1 96 ? 19.769 -12.015 -20.615 1.00 96.31 96 GLY A CA 1
ATOM 732 C C . GLY A 1 96 ? 19.548 -11.212 -19.330 1.00 96.31 96 GLY A C 1
ATOM 733 O O . GLY A 1 96 ? 20.501 -10.634 -18.810 1.00 96.31 96 GLY A O 1
ATOM 734 N N . TRP A 1 97 ? 18.321 -11.181 -18.802 1.00 97.94 97 TRP A N 1
ATOM 735 C CA . TRP A 1 97 ? 17.989 -10.494 -17.555 1.00 97.94 97 TRP A CA 1
ATOM 736 C C . TRP A 1 97 ? 17.969 -11.460 -16.375 1.00 97.94 97 TRP A C 1
ATOM 738 O O . TRP A 1 97 ? 17.366 -12.526 -16.433 1.00 97.94 97 TRP A O 1
ATOM 748 N N . ILE A 1 98 ? 18.561 -11.052 -15.259 1.00 97.94 98 ILE A N 1
ATOM 749 C CA . ILE A 1 98 ? 18.404 -11.730 -13.972 1.00 97.94 98 ILE A CA 1
ATOM 750 C C . ILE A 1 98 ? 17.255 -11.043 -13.239 1.00 97.94 98 ILE A C 1
ATOM 752 O O . ILE A 1 98 ? 17.436 -9.916 -12.789 1.00 97.94 98 ILE A O 1
ATOM 756 N N . THR A 1 99 ? 16.090 -11.688 -13.138 1.00 98.38 99 THR A N 1
ATOM 757 C CA . THR A 1 99 ? 14.873 -11.123 -12.528 1.00 98.38 99 THR A CA 1
ATOM 758 C C . THR A 1 99 ? 14.606 -11.715 -11.144 1.00 98.38 99 THR A C 1
ATOM 760 O O . THR A 1 99 ? 14.671 -12.932 -10.942 1.00 98.38 99 THR A O 1
ATOM 763 N N . PHE A 1 100 ? 14.296 -10.858 -10.171 1.00 98.00 100 PHE A N 1
ATOM 764 C CA . PHE A 1 100 ? 14.002 -11.275 -8.802 1.00 98.00 100 PHE A CA 1
ATOM 765 C C . PHE A 1 100 ? 13.131 -10.259 -8.060 1.00 98.00 100 PHE A C 1
ATOM 767 O O . PHE A 1 100 ? 13.160 -9.065 -8.352 1.00 98.00 100 PHE A O 1
ATOM 774 N N . HIS A 1 101 ? 12.395 -10.725 -7.057 1.00 97.88 101 HIS A N 1
ATOM 775 C CA . HIS A 1 101 ? 11.691 -9.863 -6.106 1.00 97.88 101 HIS A CA 1
ATOM 776 C C . HIS A 1 101 ? 12.183 -10.126 -4.677 1.00 97.88 101 HIS A C 1
ATOM 778 O O . HIS A 1 101 ? 12.708 -11.210 -4.389 1.00 97.88 101 HIS A O 1
ATOM 784 N N . VAL A 1 102 ? 12.051 -9.122 -3.804 1.00 97.88 102 VAL A N 1
ATOM 785 C CA . VAL A 1 102 ? 12.442 -9.195 -2.390 1.00 97.88 102 VAL A CA 1
ATOM 786 C C . VAL A 1 102 ? 11.275 -8.733 -1.525 1.00 97.88 102 VAL A C 1
ATOM 788 O O . VAL A 1 102 ? 10.991 -7.541 -1.453 1.00 97.88 102 VAL A O 1
ATOM 791 N N . ASP A 1 103 ? 10.639 -9.674 -0.832 1.00 96.19 103 ASP A N 1
ATOM 792 C CA . ASP A 1 103 ? 9.388 -9.438 -0.108 1.00 96.19 103 ASP A CA 1
ATOM 793 C C . ASP A 1 103 ? 9.363 -10.119 1.268 1.00 96.19 103 ASP A C 1
ATOM 795 O O . ASP A 1 103 ? 10.168 -11.010 1.551 1.00 96.19 103 ASP A O 1
ATOM 799 N N . PRO A 1 104 ? 8.416 -9.764 2.155 1.00 93.88 104 PRO A N 1
ATOM 800 C CA . PRO A 1 104 ? 8.183 -10.527 3.373 1.00 93.88 104 PRO A CA 1
ATOM 801 C C . PRO A 1 104 ? 7.875 -12.014 3.094 1.00 93.88 104 PRO A C 1
ATOM 803 O O . PRO A 1 104 ? 7.278 -12.350 2.064 1.00 93.88 104 PRO A O 1
ATOM 806 N N . PRO A 1 105 ? 8.208 -12.924 4.030 1.00 91.81 105 PRO A N 1
ATOM 807 C CA . PRO A 1 105 ? 7.884 -14.340 3.894 1.00 91.81 105 PRO A CA 1
ATOM 808 C C . PRO A 1 105 ? 6.389 -14.570 3.632 1.00 91.81 105 PRO A C 1
ATOM 810 O O . PRO A 1 105 ? 5.537 -14.108 4.389 1.00 91.81 105 PRO A O 1
ATOM 813 N N . GLY A 1 106 ? 6.070 -15.320 2.575 1.00 88.69 106 GLY A N 1
ATOM 814 C CA . GLY A 1 106 ? 4.689 -15.660 2.220 1.00 88.69 106 GLY A CA 1
ATOM 815 C C . GLY A 1 106 ? 3.912 -14.572 1.470 1.00 88.69 106 GLY A C 1
ATOM 816 O O . GLY A 1 106 ? 2.710 -14.756 1.277 1.00 88.69 106 GLY A O 1
ATOM 817 N N . CYS A 1 107 ? 4.563 -13.484 1.035 1.00 91.56 107 CYS A N 1
ATOM 818 C CA . CYS A 1 107 ? 3.963 -12.471 0.161 1.00 91.56 107 CYS A CA 1
ATOM 819 C C . CYS A 1 107 ? 3.381 -13.111 -1.112 1.00 91.56 107 CYS A C 1
ATOM 821 O O . CYS A 1 107 ? 4.014 -13.967 -1.737 1.00 91.56 107 CYS A O 1
ATOM 823 N N . ARG A 1 108 ? 2.158 -12.711 -1.477 1.00 92.69 108 ARG A N 1
ATOM 824 C CA . ARG A 1 108 ? 1.460 -13.189 -2.684 1.00 92.69 108 ARG A CA 1
ATOM 825 C C . ARG A 1 108 ? 1.064 -12.065 -3.629 1.00 92.69 108 ARG A C 1
ATOM 827 O O . ARG A 1 108 ? 0.823 -12.337 -4.798 1.00 92.69 108 ARG A O 1
ATOM 834 N N . ASP A 1 109 ? 1.022 -10.829 -3.158 1.00 94.44 109 ASP A N 1
ATOM 835 C CA . ASP A 1 109 ? 0.724 -9.608 -3.900 1.00 94.44 109 ASP A CA 1
ATOM 836 C C . ASP A 1 109 ? 2.012 -8.837 -4.230 1.00 94.44 109 ASP A C 1
ATOM 838 O O . ASP A 1 109 ? 2.195 -7.695 -3.821 1.00 94.44 109 ASP A O 1
ATOM 842 N N . VAL A 1 110 ? 2.907 -9.487 -4.984 1.00 97.81 110 VAL A N 1
ATOM 843 C CA . VAL A 1 110 ? 4.209 -8.946 -5.400 1.00 97.81 110 VAL A CA 1
ATOM 844 C C . VAL A 1 110 ? 3.998 -7.844 -6.437 1.00 97.81 110 VAL A C 1
ATOM 846 O O . VAL A 1 110 ? 3.695 -8.114 -7.604 1.00 97.81 110 VAL A O 1
ATOM 849 N N . ASP A 1 111 ? 4.140 -6.597 -5.992 1.00 98.38 111 ASP A N 1
ATOM 850 C CA . ASP A 1 111 ? 4.009 -5.404 -6.827 1.00 98.38 111 ASP A CA 1
ATOM 851 C C . ASP A 1 111 ? 5.266 -5.159 -7.672 1.00 98.38 111 ASP A C 1
ATOM 853 O O . ASP A 1 111 ? 5.141 -4.757 -8.829 1.00 98.38 111 ASP A O 1
ATOM 857 N N . ASP A 1 112 ? 6.456 -5.379 -7.111 1.00 98.38 112 ASP A N 1
ATOM 858 C CA . ASP A 1 112 ? 7.727 -4.946 -7.685 1.00 98.38 112 ASP A CA 1
ATOM 859 C C . ASP A 1 112 ? 8.734 -6.080 -7.918 1.00 98.38 112 ASP A C 1
ATOM 861 O O . ASP A 1 112 ? 8.868 -7.025 -7.148 1.00 98.38 112 ASP A O 1
ATOM 865 N N . VAL A 1 113 ? 9.465 -5.967 -9.026 1.00 98.62 113 VAL A N 1
ATOM 866 C CA . VAL A 1 113 ? 10.559 -6.855 -9.425 1.00 98.62 113 VAL A CA 1
ATOM 867 C C . VAL A 1 113 ? 11.745 -6.010 -9.842 1.00 98.62 113 VAL A C 1
ATOM 869 O O . VAL A 1 113 ? 11.616 -5.048 -10.605 1.00 98.62 113 VAL A O 1
ATOM 872 N N . ILE A 1 114 ? 12.922 -6.422 -9.396 1.00 98.56 114 ILE A N 1
ATOM 873 C CA . ILE A 1 114 ? 14.195 -5.868 -9.826 1.00 98.56 114 ILE A CA 1
ATOM 874 C C . ILE A 1 114 ? 14.827 -6.810 -10.848 1.00 98.56 114 ILE A C 1
ATOM 876 O O . ILE A 1 114 ? 14.756 -8.035 -10.726 1.00 98.56 114 ILE A O 1
ATOM 880 N N . ALA A 1 115 ? 15.456 -6.237 -11.872 1.00 98.25 115 ALA A N 1
ATOM 881 C CA . ALA A 1 115 ? 16.219 -6.997 -12.843 1.00 98.25 115 ALA A CA 1
ATOM 882 C C . ALA A 1 115 ? 17.585 -6.375 -13.134 1.00 98.25 115 ALA A C 1
ATOM 884 O O . ALA A 1 115 ? 17.734 -5.154 -13.129 1.00 98.25 115 ALA A O 1
ATOM 885 N N . TRP A 1 116 ? 18.566 -7.223 -13.429 1.00 98.19 116 TRP A N 1
ATOM 886 C CA . TRP A 1 116 ? 19.908 -6.824 -13.855 1.00 98.19 116 TRP A CA 1
ATOM 887 C C . TRP A 1 116 ? 20.249 -7.451 -15.205 1.00 98.19 116 TRP A C 1
ATOM 889 O O . TRP A 1 116 ? 20.076 -8.657 -15.378 1.00 98.19 116 TRP A O 1
ATOM 899 N N . SER A 1 117 ? 20.766 -6.652 -16.137 1.00 97.31 117 SER A N 1
ATOM 900 C CA . SER A 1 117 ? 21.356 -7.134 -17.390 1.00 97.31 117 SER A CA 1
ATOM 901 C C . SER A 1 117 ? 22.882 -7.031 -17.309 1.00 97.31 117 SER A C 1
ATOM 903 O O . SER A 1 117 ? 23.415 -5.921 -17.384 1.00 97.31 117 SER A O 1
ATOM 905 N N . PRO A 1 118 ? 23.621 -8.153 -17.183 1.00 96.00 118 PRO A N 1
ATOM 906 C CA . PRO A 1 118 ? 25.086 -8.137 -17.186 1.00 96.00 118 PRO A CA 1
ATOM 907 C C . PRO A 1 118 ? 25.677 -7.626 -18.503 1.00 96.00 118 PRO A C 1
ATOM 909 O O . PRO A 1 118 ? 26.735 -7.000 -18.501 1.00 96.00 118 PRO A O 1
ATOM 912 N N . THR A 1 119 ? 24.997 -7.896 -19.621 1.00 95.06 119 THR A N 1
ATOM 913 C CA . THR A 1 119 ? 25.440 -7.504 -20.963 1.00 95.06 119 THR A CA 1
ATOM 914 C C . THR A 1 119 ? 25.273 -6.008 -21.193 1.00 95.06 119 THR A C 1
ATOM 916 O O . THR A 1 119 ? 26.196 -5.363 -21.680 1.00 95.06 119 THR A O 1
ATOM 919 N N . GLU A 1 120 ? 24.118 -5.446 -20.829 1.00 94.06 120 GLU A N 1
ATOM 920 C CA . GLU A 1 120 ? 23.869 -4.007 -20.984 1.00 94.06 120 GLU A CA 1
ATOM 921 C C . GLU A 1 120 ? 24.443 -3.176 -19.835 1.00 94.06 120 GLU A C 1
ATOM 923 O O . GLU A 1 120 ? 24.563 -1.960 -19.968 1.00 94.06 120 GLU A O 1
ATOM 928 N N . ARG A 1 121 ? 24.784 -3.831 -18.718 1.00 95.56 121 ARG A N 1
ATOM 929 C CA . ARG A 1 121 ? 25.167 -3.216 -17.444 1.00 95.56 121 ARG A CA 1
ATOM 930 C C . ARG A 1 121 ? 24.115 -2.214 -16.960 1.00 95.56 121 ARG A C 1
ATOM 932 O O . ARG A 1 121 ? 24.402 -1.053 -16.685 1.00 95.56 121 ARG A O 1
ATOM 939 N N . ARG A 1 122 ? 22.862 -2.673 -16.900 1.00 96.50 122 ARG A N 1
ATOM 940 C CA . ARG A 1 122 ? 21.693 -1.855 -16.542 1.00 96.50 122 ARG A CA 1
ATOM 941 C C . ARG A 1 122 ? 20.780 -2.555 -15.554 1.00 96.50 122 ARG A C 1
ATOM 943 O O . ARG A 1 122 ? 20.600 -3.774 -15.607 1.00 96.50 122 ARG A O 1
ATOM 950 N N . TRP A 1 123 ? 20.156 -1.746 -14.709 1.00 98.44 123 TRP A N 1
ATOM 951 C CA . TRP A 1 123 ? 19.091 -2.163 -13.809 1.00 98.44 123 TRP A CA 1
ATOM 952 C C . TRP A 1 123 ? 17.721 -1.898 -14.432 1.00 98.44 123 TRP A C 1
ATOM 954 O O . TRP A 1 123 ? 17.550 -0.981 -15.235 1.00 98.44 123 TRP A O 1
ATOM 964 N N . ALA A 1 124 ? 16.725 -2.675 -14.025 1.00 98.56 124 ALA A N 1
ATOM 965 C CA . ALA A 1 124 ? 15.327 -2.405 -14.316 1.00 98.56 124 ALA A CA 1
ATOM 966 C C . ALA A 1 124 ? 14.485 -2.562 -13.048 1.00 98.56 124 ALA A C 1
ATOM 968 O O . ALA A 1 124 ? 14.627 -3.544 -12.319 1.00 98.56 124 ALA A O 1
ATOM 969 N N . ILE A 1 125 ? 13.597 -1.602 -12.802 1.00 98.81 125 ILE A N 1
ATOM 970 C CA . ILE A 1 125 ? 12.572 -1.657 -11.759 1.00 98.81 125 ILE A CA 1
ATOM 971 C C . ILE A 1 125 ? 11.242 -1.858 -12.471 1.00 98.81 125 ILE A C 1
ATOM 973 O O . ILE A 1 125 ? 10.805 -0.982 -13.216 1.00 98.81 125 ILE A O 1
ATOM 977 N N . THR A 1 126 ? 10.614 -3.011 -12.276 1.00 98.88 126 THR A N 1
ATOM 978 C CA . THR A 1 126 ? 9.345 -3.365 -12.917 1.00 98.88 126 THR A CA 1
ATOM 979 C C . THR A 1 126 ? 8.246 -3.438 -11.879 1.00 98.88 126 THR A C 1
ATOM 981 O O . THR A 1 126 ? 8.368 -4.186 -10.917 1.00 98.88 126 THR A O 1
ATOM 984 N N . ILE A 1 127 ? 7.165 -2.696 -12.100 1.00 98.88 127 ILE A N 1
ATOM 985 C CA . ILE A 1 127 ? 5.957 -2.741 -11.278 1.00 98.88 127 ILE A CA 1
ATOM 986 C C . ILE A 1 127 ? 4.852 -3.471 -12.043 1.00 98.88 127 ILE A C 1
ATOM 988 O O . ILE A 1 127 ? 4.709 -3.268 -13.251 1.00 98.88 127 ILE A O 1
ATOM 992 N N . ALA A 1 128 ? 4.053 -4.290 -11.359 1.00 98.69 128 ALA A N 1
ATOM 993 C CA . ALA A 1 128 ? 2.904 -4.991 -11.924 1.00 98.69 128 ALA A CA 1
ATOM 994 C C . ALA A 1 128 ? 1.994 -4.028 -12.711 1.00 98.69 128 ALA A C 1
ATOM 996 O O . ALA A 1 128 ? 1.501 -3.038 -12.163 1.00 98.69 128 ALA A O 1
ATOM 997 N N . ASP A 1 129 ? 1.734 -4.302 -13.992 1.00 98.25 129 ASP A N 1
ATOM 998 C CA . ASP A 1 129 ? 0.821 -3.499 -14.823 1.00 98.25 129 ASP A CA 1
ATOM 999 C C . ASP A 1 129 ? -0.634 -3.915 -14.563 1.00 98.25 129 ASP A C 1
ATOM 1001 O O . ASP A 1 129 ? -1.286 -4.605 -15.350 1.00 98.25 129 ASP A O 1
ATOM 1005 N N . VAL A 1 130 ? -1.139 -3.494 -13.406 1.00 97.88 130 VAL A N 1
ATOM 1006 C CA . VAL A 1 130 ? -2.508 -3.743 -12.941 1.00 97.88 130 VAL A CA 1
ATOM 1007 C C . VAL A 1 130 ? -3.536 -3.083 -13.852 1.00 97.88 130 VAL A C 1
ATOM 1009 O O . VAL A 1 130 ? -4.615 -3.637 -14.076 1.00 97.88 130 VAL A O 1
ATOM 1012 N N . ASP A 1 131 ? -3.216 -1.925 -14.427 1.00 96.62 131 ASP A N 1
ATOM 1013 C CA . ASP A 1 131 ? -4.101 -1.264 -15.379 1.00 96.62 131 ASP A CA 1
ATOM 1014 C C . ASP A 1 131 ? -4.367 -2.115 -16.633 1.00 96.62 131 ASP A C 1
ATOM 1016 O O . ASP A 1 131 ? -5.430 -1.995 -17.234 1.00 96.62 131 ASP A O 1
ATOM 1020 N N . ALA A 1 132 ? -3.474 -3.037 -17.008 1.00 95.94 132 ALA A N 1
ATOM 1021 C CA . ALA A 1 132 ? -3.750 -3.972 -18.100 1.00 95.94 132 ALA A CA 1
ATOM 1022 C C . ALA A 1 132 ? -4.952 -4.897 -17.823 1.00 95.94 132 ALA A C 1
ATOM 1024 O O . ALA A 1 132 ? -5.586 -5.374 -18.761 1.00 95.94 132 ALA A O 1
ATOM 1025 N N . PHE A 1 133 ? -5.286 -5.112 -16.547 1.00 95.00 133 PHE A N 1
ATOM 1026 C CA . PHE A 1 133 ? -6.451 -5.882 -16.107 1.00 95.00 133 PHE A CA 1
ATOM 1027 C C . PHE A 1 133 ? -7.658 -4.987 -15.798 1.00 95.00 133 PHE A C 1
ATOM 1029 O O . PHE A 1 133 ? -8.799 -5.403 -15.976 1.00 95.00 133 PHE A O 1
ATOM 1036 N N . VAL A 1 134 ? -7.435 -3.767 -15.301 1.00 93.25 134 VAL A N 1
ATOM 1037 C CA . VAL A 1 134 ? -8.513 -2.897 -14.797 1.00 93.25 134 VAL A CA 1
ATOM 1038 C C . VAL A 1 134 ? -9.014 -1.893 -15.838 1.00 93.25 134 VAL A C 1
ATOM 1040 O O . VAL A 1 134 ? -10.189 -1.535 -15.807 1.00 93.25 134 VAL A O 1
ATOM 1043 N N . GLY A 1 135 ? -8.160 -1.430 -16.753 1.00 81.88 135 GLY A N 1
ATOM 1044 C CA . GLY A 1 135 ? -8.369 -0.205 -17.532 1.00 81.88 135 GLY A CA 1
ATOM 1045 C C . GLY A 1 135 ? -9.662 -0.148 -18.353 1.00 81.88 135 GLY A C 1
ATOM 1046 O O . GLY A 1 135 ? -10.253 0.925 -18.477 1.00 81.88 135 GLY A O 1
ATOM 1047 N N . SER A 1 136 ? -10.132 -1.290 -18.864 1.00 83.31 136 SER A N 1
ATOM 1048 C CA . SER A 1 136 ? -11.377 -1.420 -19.640 1.00 83.31 136 SER A CA 1
ATOM 1049 C C . SER A 1 136 ? -12.563 -1.980 -18.841 1.00 83.31 136 SER A C 1
ATOM 1051 O O . SER A 1 136 ? -13.663 -2.105 -19.378 1.00 83.31 136 SER A O 1
ATOM 1053 N N . ASN A 1 137 ? -12.370 -2.312 -17.561 1.00 90.00 137 ASN A N 1
ATOM 1054 C CA . ASN A 1 137 ? -13.377 -2.941 -16.713 1.00 90.00 137 ASN A CA 1
ATOM 1055 C C . ASN A 1 137 ? -13.898 -1.951 -15.659 1.00 90.00 137 ASN A C 1
ATOM 1057 O O . ASN A 1 137 ? -13.319 -1.792 -14.582 1.00 90.00 137 ASN A O 1
ATOM 1061 N N . GLU A 1 138 ? -15.032 -1.307 -15.955 1.00 89.31 138 GLU A N 1
ATOM 1062 C CA . GLU A 1 138 ? -15.624 -0.290 -15.073 1.00 89.31 138 GLU A CA 1
ATOM 1063 C C . GLU A 1 138 ? -15.984 -0.848 -13.685 1.00 89.31 138 GLU A C 1
ATOM 1065 O O . GLU A 1 138 ? -15.843 -0.148 -12.686 1.00 89.31 138 GLU A O 1
ATOM 1070 N N . ALA A 1 139 ? -16.369 -2.126 -13.580 1.00 92.31 139 ALA A N 1
ATOM 1071 C CA . ALA A 1 139 ? -16.663 -2.755 -12.293 1.00 92.31 139 ALA A CA 1
ATOM 1072 C C . ALA A 1 139 ? -15.408 -2.886 -11.410 1.00 92.31 139 ALA A C 1
ATOM 1074 O O . ALA A 1 139 ? -15.463 -2.584 -10.212 1.00 92.31 139 ALA A O 1
ATOM 1075 N N . LEU A 1 140 ? -14.266 -3.290 -11.986 1.00 93.56 140 LEU A N 1
ATOM 1076 C CA . LEU A 1 140 ? -12.980 -3.302 -11.273 1.00 93.56 140 LEU A CA 1
ATOM 1077 C C . LEU A 1 140 ? -12.553 -1.886 -10.897 1.00 93.56 140 LEU A C 1
ATOM 1079 O O . LEU A 1 140 ? -12.131 -1.649 -9.767 1.00 93.56 140 LEU A O 1
ATOM 1083 N N . LEU A 1 141 ? -12.701 -0.932 -11.812 1.00 92.00 141 LEU A N 1
ATOM 1084 C CA . LEU A 1 141 ? -12.319 0.450 -11.567 1.00 92.00 141 LEU A CA 1
ATOM 1085 C C . LEU A 1 141 ? -13.153 1.083 -10.447 1.00 92.00 141 LEU A C 1
ATOM 1087 O O . LEU A 1 141 ? -12.593 1.693 -9.533 1.00 92.00 141 LEU A O 1
ATOM 1091 N N . GLN A 1 142 ? -14.475 0.897 -10.471 1.00 91.94 142 GLN A N 1
ATOM 1092 C CA . GLN A 1 142 ? -15.379 1.334 -9.410 1.00 91.94 142 GLN A CA 1
ATOM 1093 C C . GLN A 1 142 ? -15.000 0.695 -8.072 1.00 91.94 142 GLN A C 1
ATOM 1095 O O . GLN A 1 142 ? -14.980 1.383 -7.047 1.00 91.94 142 GLN A O 1
ATOM 1100 N N . ARG A 1 143 ? -14.650 -0.596 -8.065 1.00 94.06 143 ARG A N 1
ATOM 1101 C CA . ARG A 1 143 ? -14.174 -1.284 -6.862 1.00 94.06 143 ARG A CA 1
ATOM 1102 C C . ARG A 1 143 ? -12.887 -0.656 -6.322 1.00 94.06 143 ARG A C 1
ATOM 1104 O O . ARG A 1 143 ? -12.851 -0.300 -5.143 1.00 94.06 143 ARG A O 1
ATOM 1111 N N . CYS A 1 144 ? -11.871 -0.471 -7.165 1.00 94.69 144 CYS A N 1
ATOM 1112 C CA . CYS A 1 144 ? -10.598 0.133 -6.772 1.00 94.69 144 CYS A CA 1
ATOM 1113 C C . CYS A 1 144 ? -10.786 1.556 -6.235 1.00 94.69 144 CYS A C 1
ATOM 1115 O O . CYS A 1 144 ? -10.266 1.874 -5.169 1.00 94.69 144 CYS A O 1
ATOM 1117 N N . ARG A 1 145 ? -11.604 2.379 -6.906 1.00 93.00 145 ARG A N 1
ATOM 1118 C CA . ARG A 1 145 ? -11.998 3.725 -6.449 1.00 93.00 145 ARG A CA 1
ATOM 1119 C C . ARG A 1 145 ? -12.699 3.696 -5.091 1.00 93.00 145 ARG A C 1
ATOM 1121 O O . ARG A 1 145 ? -12.404 4.506 -4.217 1.00 93.00 145 ARG A O 1
ATOM 1128 N N . THR A 1 146 ? -13.629 2.761 -4.903 1.00 93.50 146 THR A N 1
ATOM 1129 C CA . THR A 1 146 ? -14.422 2.659 -3.669 1.00 93.50 146 THR A CA 1
ATOM 1130 C C . THR A 1 146 ? -13.570 2.228 -2.482 1.00 93.50 146 THR A C 1
ATOM 1132 O O . THR A 1 146 ? -13.694 2.803 -1.402 1.00 93.50 146 THR A O 1
ATOM 1135 N N . ILE A 1 147 ? -12.697 1.237 -2.672 1.00 95.88 147 ILE A N 1
ATOM 1136 C CA . ILE A 1 147 ? -11.858 0.694 -1.600 1.00 95.88 147 ILE A CA 1
ATOM 1137 C C . ILE A 1 147 ? -10.647 1.604 -1.336 1.00 95.88 147 ILE A C 1
ATOM 1139 O O . ILE A 1 147 ? -10.289 1.854 -0.184 1.00 95.88 147 ILE A O 1
ATOM 1143 N N . GLY A 1 148 ? -10.035 2.146 -2.389 1.00 96.00 148 GLY A N 1
ATOM 1144 C CA . GLY A 1 148 ? -8.908 3.081 -2.349 1.00 96.00 148 GLY A CA 1
ATOM 1145 C C . GLY A 1 148 ? -7.559 2.442 -2.007 1.00 96.00 148 GLY A C 1
ATOM 1146 O O . GLY A 1 148 ? -6.551 2.782 -2.620 1.00 96.00 148 GLY A O 1
ATOM 1147 N N . GLN A 1 149 ? -7.518 1.523 -1.043 1.00 96.62 149 GLN A N 1
ATOM 1148 C CA . GLN A 1 149 ? -6.336 0.731 -0.694 1.00 96.62 149 GLN A CA 1
ATOM 1149 C C . GLN A 1 149 ? -6.739 -0.564 0.017 1.00 96.62 149 GLN A C 1
ATOM 1151 O O . GLN A 1 149 ? -7.780 -0.601 0.673 1.00 96.62 149 GLN A O 1
ATOM 1156 N N . THR A 1 150 ? -5.917 -1.606 -0.072 1.00 96.94 150 THR A N 1
ATOM 1157 C CA . THR A 1 150 ? -6.142 -2.855 0.666 1.00 96.94 150 THR A CA 1
ATOM 1158 C C . THR A 1 150 ? -6.031 -2.621 2.177 1.00 96.94 150 THR A C 1
ATOM 1160 O O . THR A 1 150 ? -5.117 -1.945 2.650 1.00 96.94 150 THR A O 1
ATOM 1163 N N . PHE A 1 151 ? -6.970 -3.181 2.945 1.00 96.62 151 PHE A N 1
ATOM 1164 C CA . PHE A 1 151 ? -6.935 -3.176 4.410 1.00 96.62 151 PHE A CA 1
ATOM 1165 C C . PHE A 1 151 ? -6.384 -4.519 4.897 1.00 96.62 151 PHE A C 1
ATOM 1167 O O . PHE A 1 151 ? -6.935 -5.563 4.535 1.00 96.62 151 PHE A O 1
ATOM 1174 N N . TYR A 1 152 ? -5.337 -4.480 5.725 1.00 93.00 152 TYR A N 1
ATOM 1175 C CA . TYR A 1 152 ? -4.644 -5.654 6.267 1.00 93.00 152 TYR A CA 1
ATOM 1176 C C . TYR A 1 152 ? -4.808 -5.745 7.781 1.00 93.00 152 TYR A C 1
ATOM 1178 O O . TYR A 1 152 ? -4.623 -4.740 8.463 1.00 93.00 152 TYR A O 1
ATOM 1186 N N . ASP A 1 153 ? -5.142 -6.913 8.324 1.00 92.00 153 ASP A N 1
ATOM 1187 C CA . ASP A 1 153 ? -5.179 -7.094 9.780 1.00 92.00 153 ASP A CA 1
ATOM 1188 C C . ASP A 1 153 ? -3.791 -6.929 10.434 1.00 92.00 153 ASP A C 1
ATOM 1190 O O . ASP A 1 153 ? -2.794 -6.623 9.777 1.00 92.00 153 ASP A O 1
ATOM 1194 N N . LEU A 1 154 ? -3.726 -7.074 11.760 1.00 89.94 154 LEU A N 1
ATOM 1195 C CA . LEU A 1 154 ? -2.478 -6.879 12.508 1.00 89.94 154 LEU A CA 1
ATOM 1196 C C . LEU A 1 154 ? -1.437 -7.971 12.215 1.00 89.94 154 LEU A C 1
ATOM 1198 O O . LEU A 1 154 ? -0.261 -7.774 12.509 1.00 89.94 154 LEU A O 1
ATOM 1202 N N . GLU A 1 155 ? -1.859 -9.084 11.612 1.00 89.56 155 GLU A N 1
ATOM 1203 C CA . GLU A 1 155 ? -1.000 -10.162 11.128 1.00 89.56 155 GLU A CA 1
ATOM 1204 C C . GLU A 1 155 ? -0.595 -9.983 9.652 1.00 89.56 155 GLU A C 1
ATOM 1206 O O . GLU A 1 155 ? 0.105 -10.830 9.102 1.00 89.56 155 GLU A O 1
ATOM 1211 N N . GLY A 1 156 ? -1.017 -8.893 9.001 1.00 87.81 156 GLY A N 1
ATOM 1212 C CA . GLY A 1 156 ? -0.673 -8.588 7.613 1.00 87.81 156 GLY A CA 1
ATOM 1213 C C . GLY A 1 156 ? -1.526 -9.311 6.568 1.00 87.81 156 GLY A C 1
ATOM 1214 O O . GLY A 1 156 ? -1.165 -9.314 5.395 1.00 87.81 156 GLY A O 1
ATOM 1215 N N . ARG A 1 157 ? -2.665 -9.908 6.939 1.00 89.88 157 ARG A N 1
ATOM 1216 C CA . ARG A 1 157 ? -3.577 -10.575 5.992 1.00 89.88 157 ARG A CA 1
ATOM 1217 C C . ARG A 1 157 ? -4.586 -9.587 5.424 1.00 89.88 157 ARG A C 1
ATOM 1219 O O . ARG A 1 157 ? -5.203 -8.824 6.168 1.00 89.88 157 ARG A O 1
ATOM 1226 N N . ALA A 1 158 ? -4.814 -9.626 4.113 1.00 92.62 158 ALA A N 1
ATOM 1227 C CA . ALA A 1 158 ? -5.795 -8.766 3.459 1.00 92.62 158 ALA A CA 1
ATOM 1228 C C . ALA A 1 158 ? -7.233 -9.130 3.884 1.00 92.62 158 ALA A C 1
ATOM 1230 O O . ALA A 1 158 ? -7.765 -10.175 3.518 1.00 92.62 158 ALA A O 1
ATOM 1231 N N . VAL A 1 159 ? -7.896 -8.240 4.629 1.00 94.44 159 VAL A N 1
ATOM 1232 C CA . VAL A 1 159 ? -9.301 -8.404 5.063 1.00 94.44 159 VAL A CA 1
ATOM 1233 C C . VAL A 1 159 ? -10.287 -7.637 4.180 1.00 94.44 159 VAL A C 1
ATOM 1235 O O . VAL A 1 159 ? -11.470 -7.971 4.111 1.00 94.44 159 VAL A O 1
ATOM 1238 N N . ARG A 1 160 ? -9.804 -6.613 3.466 1.00 95.25 160 ARG A N 1
ATOM 1239 C CA . ARG A 1 160 ? -10.533 -5.941 2.382 1.00 95.25 160 ARG A CA 1
ATOM 1240 C C . ARG A 1 160 ? -9.568 -5.659 1.234 1.00 95.25 160 ARG A C 1
ATOM 1242 O O . ARG A 1 160 ? -9.001 -4.566 1.193 1.00 95.25 160 ARG A O 1
ATOM 1249 N N . PRO A 1 161 ? -9.364 -6.620 0.323 1.00 94.88 161 PRO A N 1
ATOM 1250 C CA . PRO A 1 161 ? -8.475 -6.422 -0.808 1.00 94.88 161 PRO A CA 1
ATOM 1251 C C . PRO A 1 161 ? -9.108 -5.464 -1.820 1.00 94.88 161 PRO A C 1
ATOM 1253 O O . PRO A 1 161 ? -10.309 -5.553 -2.124 1.00 94.88 161 PRO A O 1
ATOM 1256 N N . MET A 1 162 ? -8.295 -4.524 -2.311 1.00 96.00 162 MET A N 1
ATOM 1257 C CA . MET A 1 162 ? -8.700 -3.555 -3.330 1.00 96.00 162 MET A CA 1
ATOM 1258 C C . MET A 1 162 ? -9.152 -4.266 -4.607 1.00 96.00 162 MET A C 1
ATOM 1260 O O . MET A 1 162 ? -10.223 -3.976 -5.139 1.00 96.00 162 MET A O 1
ATOM 1264 N N . LEU A 1 163 ? -8.384 -5.262 -5.034 1.00 94.94 163 LEU A N 1
ATOM 1265 C CA . LEU A 1 163 ? -8.683 -6.126 -6.169 1.00 94.94 163 LEU A CA 1
ATOM 1266 C C . LEU A 1 163 ? -9.154 -7.511 -5.694 1.00 94.94 163 LEU A C 1
ATOM 1268 O O . LEU A 1 163 ? -8.939 -7.875 -4.540 1.00 94.94 163 LEU A O 1
ATOM 1272 N N . PRO A 1 164 ? -9.834 -8.296 -6.543 1.00 94.12 164 PRO A N 1
ATOM 1273 C CA . PRO A 1 164 ? -10.037 -9.720 -6.289 1.00 94.12 164 PRO A CA 1
ATOM 1274 C C . PRO A 1 164 ? -8.696 -10.464 -6.190 1.00 94.12 164 PRO A C 1
ATOM 1276 O O . PRO A 1 164 ? -7.783 -10.160 -6.955 1.00 94.12 164 PRO A O 1
ATOM 1279 N N . ALA A 1 165 ? -8.605 -11.482 -5.325 1.00 93.81 165 ALA A N 1
ATOM 1280 C CA . ALA A 1 165 ? -7.385 -12.283 -5.146 1.00 93.81 165 ALA A CA 1
ATOM 1281 C C . ALA A 1 165 ? -6.899 -12.932 -6.457 1.00 93.81 165 ALA A C 1
ATOM 1283 O O . ALA A 1 165 ? -5.707 -12.922 -6.739 1.00 93.81 165 ALA A O 1
ATOM 1284 N N . ALA A 1 166 ? -7.822 -13.360 -7.325 1.00 94.19 166 ALA A N 1
ATOM 1285 C CA . ALA A 1 166 ? -7.496 -13.881 -8.657 1.00 94.19 166 ALA A CA 1
ATOM 1286 C C . ALA A 1 166 ? -6.727 -12.874 -9.549 1.00 94.19 166 ALA A C 1
ATOM 1288 O O . ALA A 1 166 ? -6.079 -13.262 -10.518 1.00 94.19 166 ALA A O 1
ATOM 1289 N N . ILE A 1 167 ? -6.770 -11.575 -9.226 1.00 95.12 167 ILE A N 1
ATOM 1290 C CA . ILE A 1 167 ? -5.938 -10.540 -9.850 1.00 95.12 167 ILE A CA 1
ATOM 1291 C C . ILE A 1 167 ? -4.731 -10.229 -8.962 1.00 95.12 167 ILE A C 1
ATOM 1293 O O . ILE A 1 167 ? -3.598 -10.370 -9.420 1.00 95.12 167 ILE A O 1
ATOM 1297 N N . SER A 1 168 ? -4.956 -9.819 -7.707 1.00 95.38 168 SER A N 1
ATOM 1298 C CA . SER A 1 168 ? -3.895 -9.279 -6.846 1.00 95.38 168 SER A CA 1
ATOM 1299 C C . SER A 1 168 ? -2.893 -10.304 -6.340 1.00 95.38 168 SER A C 1
ATOM 1301 O O . SER A 1 168 ? -1.775 -9.919 -6.043 1.00 95.38 168 SER A O 1
ATOM 1303 N N . GLU A 1 169 ? -3.278 -11.574 -6.226 1.00 95.31 169 GLU A N 1
ATOM 1304 C CA . GLU A 1 169 ? -2.439 -12.656 -5.693 1.00 95.31 169 GLU A CA 1
ATOM 1305 C C . GLU A 1 169 ? -2.076 -13.698 -6.761 1.00 95.31 169 GLU A C 1
ATOM 1307 O O . GLU A 1 169 ? -1.352 -14.646 -6.476 1.00 95.31 169 GLU A O 1
ATOM 1312 N N . GLU A 1 170 ? -2.575 -13.545 -7.994 1.00 94.88 170 GLU A N 1
ATOM 1313 C CA . GLU A 1 170 ? -2.397 -14.540 -9.056 1.00 94.88 170 GLU A CA 1
ATOM 1314 C C . GLU A 1 170 ? -2.043 -13.902 -10.407 1.00 94.88 170 GLU A C 1
ATOM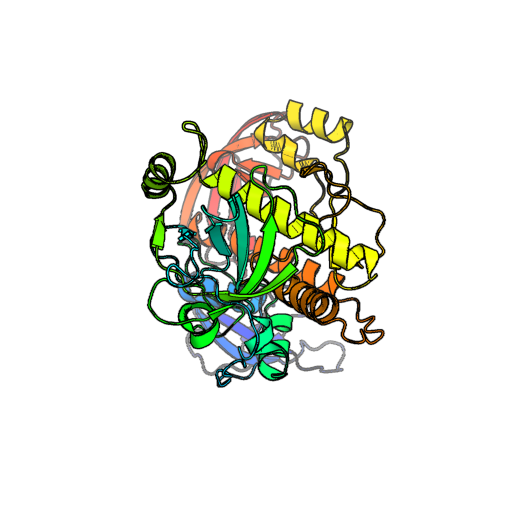 1316 O O . GLU A 1 170 ? -0.892 -13.979 -10.849 1.00 94.88 170 GLU A O 1
ATOM 1321 N N . ALA A 1 171 ? -3.022 -13.303 -11.099 1.00 95.44 171 ALA A N 1
ATOM 1322 C CA . ALA A 1 171 ? -2.851 -12.903 -12.496 1.00 95.44 171 ALA A CA 1
ATOM 1323 C C . ALA A 1 171 ? -1.892 -11.719 -12.688 1.00 95.44 171 ALA A C 1
ATOM 1325 O O . ALA A 1 171 ? -1.045 -11.770 -13.582 1.00 95.44 171 ALA A O 1
ATOM 1326 N N . ALA A 1 172 ? -2.010 -10.681 -11.855 1.00 96.44 172 ALA A N 1
ATOM 1327 C CA . ALA A 1 172 ? -1.213 -9.458 -11.961 1.00 96.44 172 ALA A CA 1
ATOM 1328 C C . ALA A 1 172 ? 0.044 -9.473 -11.075 1.00 96.44 172 ALA A C 1
ATOM 1330 O O . ALA A 1 172 ? 1.035 -8.842 -11.430 1.00 96.44 172 ALA A O 1
ATOM 1331 N N . SER A 1 173 ? 0.009 -10.201 -9.955 1.00 97.88 173 SER A N 1
ATOM 1332 C CA . SER A 1 173 ? 1.142 -10.346 -9.029 1.00 97.88 173 SER A CA 1
ATOM 1333 C C . SER A 1 173 ? 2.365 -10.924 -9.727 1.00 97.88 173 SER A C 1
ATOM 1335 O O . SER A 1 173 ? 2.254 -11.964 -10.379 1.00 97.88 173 SER A O 1
ATOM 1337 N N . LEU A 1 174 ? 3.534 -10.303 -9.570 1.00 98.12 174 LEU A N 1
ATOM 1338 C CA . LEU A 1 174 ? 4.783 -10.700 -10.225 1.00 98.12 174 LEU A CA 1
ATOM 1339 C C . LEU A 1 174 ? 5.441 -11.930 -9.566 1.00 98.12 174 LEU A C 1
ATOM 1341 O O . LEU A 1 174 ? 6.625 -11.940 -9.245 1.00 98.12 174 LEU A O 1
ATOM 1345 N N . LEU A 1 175 ? 4.663 -12.997 -9.373 1.00 97.06 175 LEU A N 1
ATOM 1346 C CA . LEU A 1 175 ? 5.124 -14.239 -8.756 1.00 97.06 175 LEU A CA 1
ATOM 1347 C C . LEU A 1 175 ? 6.187 -14.953 -9.609 1.00 97.06 175 LEU A C 1
ATOM 1349 O O . LEU A 1 175 ? 6.081 -14.953 -10.845 1.00 97.06 175 LEU A O 1
ATOM 1353 N N . PRO A 1 176 ? 7.131 -15.672 -8.978 1.00 95.44 176 PRO A N 1
ATOM 1354 C CA . PRO A 1 176 ? 8.121 -16.466 -9.691 1.00 95.44 176 PRO A CA 1
ATOM 1355 C C . PRO A 1 176 ? 7.478 -17.604 -10.495 1.00 95.44 176 PRO A C 1
ATOM 1357 O O . PRO A 1 176 ? 6.423 -18.134 -10.133 1.00 95.44 176 PRO A O 1
ATOM 1360 N N . GLY A 1 177 ? 8.134 -18.010 -11.582 1.00 94.56 177 GLY A N 1
ATOM 1361 C CA . GLY A 1 177 ? 7.756 -19.177 -12.379 1.00 94.56 177 GLY A CA 1
ATOM 1362 C C . GLY A 1 177 ? 7.641 -18.901 -13.881 1.00 94.56 177 GLY A C 1
ATOM 1363 O O . GLY A 1 177 ? 7.997 -17.827 -14.358 1.00 94.56 177 GLY A O 1
ATOM 1364 N N . PRO A 1 178 ? 7.124 -19.869 -14.660 1.00 93.56 178 PRO A N 1
ATOM 1365 C CA . PRO A 1 178 ? 7.162 -19.813 -16.123 1.00 93.56 178 PRO A CA 1
ATOM 1366 C C . PRO A 1 178 ? 6.184 -18.801 -16.737 1.00 93.56 178 PRO A C 1
ATOM 1368 O O . PRO A 1 178 ? 6.283 -18.500 -17.926 1.00 93.56 178 PRO A O 1
ATOM 1371 N N . ARG A 1 179 ? 5.219 -18.290 -15.960 1.00 95.06 179 ARG A N 1
ATOM 1372 C CA . ARG A 1 179 ? 4.197 -17.362 -16.454 1.00 95.06 179 ARG A CA 1
ATOM 1373 C C . ARG A 1 179 ? 4.796 -15.972 -16.663 1.00 95.06 179 ARG A C 1
ATOM 1375 O O . ARG A 1 179 ? 5.276 -15.349 -15.719 1.00 95.06 179 ARG A O 1
ATOM 1382 N N . ILE A 1 180 ? 4.678 -15.470 -17.887 1.00 96.56 180 ILE A N 1
ATOM 1383 C CA . ILE A 1 180 ? 4.985 -14.081 -18.233 1.00 96.56 180 ILE A CA 1
ATOM 1384 C C . ILE A 1 180 ? 3.823 -13.181 -17.797 1.00 96.56 180 ILE A C 1
ATOM 1386 O O . ILE A 1 180 ? 2.657 -13.540 -17.977 1.00 96.56 180 ILE A O 1
ATOM 1390 N N . ARG A 1 181 ? 4.135 -12.018 -17.223 1.00 97.38 181 ARG A N 1
ATOM 1391 C CA . ARG A 1 181 ? 3.154 -11.051 -16.707 1.00 97.38 181 ARG A CA 1
ATOM 1392 C C . ARG A 1 181 ? 3.421 -9.639 -17.223 1.00 97.38 181 ARG A C 1
ATOM 1394 O O . ARG A 1 181 ? 4.569 -9.323 -17.529 1.00 97.38 181 ARG A O 1
ATOM 1401 N N . PRO A 1 182 ? 2.396 -8.782 -17.350 1.00 98.19 182 PRO A N 1
ATOM 1402 C CA . PRO A 1 182 ? 2.592 -7.410 -17.799 1.00 98.19 182 PRO A CA 1
ATOM 1403 C C . PRO A 1 182 ? 3.262 -6.565 -16.704 1.00 98.19 182 PRO A C 1
ATOM 1405 O O . PRO A 1 182 ? 2.877 -6.623 -15.535 1.00 98.19 182 PRO A O 1
ATOM 1408 N N . GLY A 1 183 ? 4.233 -5.744 -17.096 1.00 98.38 183 GLY A N 1
ATOM 1409 C CA . GLY A 1 183 ? 4.937 -4.814 -16.216 1.00 98.38 183 GLY A CA 1
ATOM 1410 C C . GLY A 1 183 ? 5.015 -3.400 -16.791 1.00 98.38 183 GLY A C 1
ATOM 1411 O O . GLY A 1 183 ? 4.961 -3.199 -18.007 1.00 98.38 183 GLY A O 1
ATOM 1412 N N . VAL A 1 184 ? 5.147 -2.417 -15.904 1.00 98.75 184 VAL A N 1
ATOM 1413 C CA . VAL A 1 184 ? 5.584 -1.054 -16.224 1.00 98.75 184 VAL A CA 1
ATOM 1414 C C . VAL A 1 184 ? 6.990 -0.901 -15.665 1.00 98.75 184 VAL A C 1
ATOM 1416 O O . VAL A 1 184 ? 7.194 -1.007 -14.456 1.00 98.75 184 VAL A O 1
ATOM 1419 N N . THR A 1 185 ? 7.961 -0.707 -16.549 1.00 98.81 185 THR A N 1
ATOM 1420 C CA . THR A 1 185 ? 9.379 -0.791 -16.201 1.00 98.81 185 THR A CA 1
ATOM 1421 C C . THR A 1 185 ? 10.072 0.545 -16.383 1.00 98.81 185 THR A C 1
ATOM 1423 O O . THR A 1 185 ? 9.909 1.200 -17.413 1.00 98.81 185 THR A O 1
ATOM 1426 N N . LEU A 1 186 ? 10.890 0.891 -15.392 1.00 98.81 186 LEU A N 1
ATOM 1427 C CA . LEU A 1 186 ? 11.901 1.934 -15.460 1.00 98.81 186 LEU A CA 1
ATOM 1428 C C . LEU A 1 186 ? 13.290 1.289 -15.568 1.00 98.81 186 LEU A C 1
ATOM 1430 O O . LEU A 1 186 ? 13.684 0.516 -14.696 1.00 98.81 186 LEU A O 1
ATOM 1434 N N . PHE A 1 187 ? 14.036 1.629 -16.612 1.00 98.62 187 PHE A N 1
ATOM 1435 C CA . PHE A 1 187 ? 15.429 1.248 -16.810 1.00 98.62 187 PHE A CA 1
ATOM 1436 C C . PHE A 1 187 ? 16.369 2.302 -16.222 1.00 98.62 187 PHE A C 1
ATOM 1438 O O . PHE A 1 187 ? 16.185 3.507 -16.423 1.00 98.62 187 PHE A O 1
ATOM 1445 N N . CYS A 1 188 ? 17.411 1.830 -15.545 1.00 98.38 188 CYS A N 1
ATOM 1446 C CA . CYS A 1 188 ? 18.432 2.656 -14.920 1.00 98.38 188 CYS A CA 1
ATOM 1447 C C . CYS A 1 188 ? 19.843 2.209 -15.324 1.00 98.38 188 CYS A C 1
ATOM 1449 O O . CYS A 1 188 ? 20.073 1.047 -15.674 1.00 98.38 188 CYS A O 1
ATOM 1451 N N . ASP A 1 189 ? 20.795 3.137 -15.247 1.00 97.00 189 ASP A N 1
ATOM 1452 C CA . ASP A 1 189 ? 22.223 2.819 -15.291 1.00 97.00 189 ASP A CA 1
ATOM 1453 C C . ASP A 1 189 ? 22.669 2.053 -14.027 1.00 97.00 189 ASP A C 1
ATOM 1455 O O . ASP A 1 189 ? 21.864 1.751 -13.141 1.00 97.00 189 ASP A O 1
ATOM 1459 N N . GLU A 1 190 ? 23.958 1.725 -13.933 1.00 95.75 190 GLU A N 1
ATOM 1460 C CA . GLU A 1 190 ? 24.539 1.000 -12.792 1.00 95.75 190 GLU A CA 1
ATOM 1461 C C . GLU A 1 190 ? 24.383 1.723 -11.447 1.00 95.75 190 GLU A C 1
ATOM 1463 O O . GLU A 1 190 ? 24.299 1.071 -10.404 1.00 95.75 190 GLU A O 1
ATOM 1468 N N . ASP A 1 191 ? 24.294 3.053 -11.486 1.00 94.75 191 ASP A N 1
ATOM 1469 C CA . ASP A 1 191 ? 24.161 3.938 -10.331 1.00 94.75 191 ASP A CA 1
ATOM 1470 C C . ASP A 1 191 ? 22.689 4.256 -10.011 1.00 94.75 191 ASP A C 1
ATOM 1472 O O . ASP A 1 191 ? 22.402 5.164 -9.228 1.00 94.75 191 ASP A O 1
ATOM 1476 N N . TRP A 1 192 ? 21.745 3.512 -10.599 1.00 95.88 192 TRP A N 1
ATOM 1477 C CA . TRP A 1 192 ? 20.299 3.682 -10.424 1.00 95.88 192 TRP A CA 1
ATOM 1478 C C . TRP A 1 192 ? 19.734 4.996 -10.967 1.00 95.88 192 TRP A C 1
ATOM 1480 O O . TRP A 1 192 ? 18.600 5.358 -10.634 1.00 95.88 192 TRP A O 1
ATOM 1490 N N . ARG A 1 193 ? 20.468 5.694 -11.841 1.00 96.25 193 ARG A N 1
ATOM 1491 C CA . ARG A 1 193 ? 19.949 6.876 -12.530 1.00 96.25 193 ARG A CA 1
ATOM 1492 C C . ARG A 1 193 ? 19.054 6.431 -13.690 1.00 96.25 193 ARG A C 1
ATOM 1494 O O . ARG A 1 193 ? 19.502 5.632 -14.514 1.00 96.25 193 ARG A O 1
ATOM 1501 N N . PRO A 1 194 ? 17.811 6.937 -13.785 1.00 96.69 194 PRO A N 1
ATOM 1502 C CA . PRO A 1 194 ? 16.950 6.707 -14.941 1.00 96.69 194 PRO A CA 1
ATOM 1503 C C . PRO A 1 194 ? 17.671 7.020 -16.256 1.00 96.69 194 PRO A C 1
ATOM 1505 O O . PRO A 1 194 ? 18.243 8.102 -16.401 1.00 96.69 194 PRO A O 1
ATOM 1508 N N . VAL A 1 195 ? 17.637 6.097 -17.218 1.00 95.56 195 VAL A N 1
ATOM 1509 C CA . VAL A 1 195 ? 18.217 6.343 -18.550 1.00 95.56 195 VAL A CA 1
ATOM 1510 C C . VAL A 1 195 ? 17.263 7.169 -19.420 1.00 95.56 195 VAL A C 1
ATOM 1512 O O . VAL A 1 195 ? 16.047 7.179 -19.205 1.00 95.56 195 VAL A O 1
ATOM 1515 N N . GLU A 1 196 ? 17.794 7.855 -20.437 1.00 89.00 196 GLU A N 1
ATOM 1516 C CA . GLU A 1 196 ? 16.963 8.567 -21.416 1.00 89.00 196 GLU A CA 1
ATOM 1517 C C . GLU A 1 196 ? 16.002 7.588 -22.111 1.00 89.00 196 GLU A C 1
ATOM 1519 O O . GLU A 1 196 ? 16.410 6.503 -22.527 1.00 89.00 196 GLU A O 1
ATOM 1524 N N . LYS A 1 197 ? 14.715 7.958 -22.222 1.00 86.00 197 LYS A N 1
ATOM 1525 C CA . LYS A 1 197 ? 13.642 7.070 -22.716 1.00 86.00 197 LYS A CA 1
ATOM 1526 C C . LYS A 1 197 ? 13.594 5.724 -21.971 1.00 86.00 197 LYS A C 1
ATOM 1528 O O . LYS A 1 197 ? 13.240 4.701 -22.545 1.00 86.00 197 LYS A O 1
ATOM 1533 N N . GLY A 1 198 ? 13.923 5.732 -20.679 1.00 94.50 198 GLY A N 1
ATOM 1534 C CA . GLY A 1 198 ? 14.011 4.539 -19.838 1.00 94.50 198 GLY A CA 1
ATOM 1535 C C . GLY A 1 198 ? 12.680 3.925 -19.406 1.00 94.50 198 GLY A C 1
ATOM 1536 O O . GLY A 1 198 ? 12.695 3.054 -18.550 1.00 94.50 198 GLY A O 1
ATOM 1537 N N . TRP A 1 199 ? 11.535 4.346 -19.942 1.00 98.31 199 TRP A N 1
ATOM 1538 C CA . TRP A 1 199 ? 10.233 3.792 -19.564 1.00 98.31 199 TRP A CA 1
ATOM 1539 C C . TRP A 1 199 ? 9.671 2.885 -20.653 1.00 98.31 199 TRP A C 1
ATOM 1541 O O . TRP A 1 199 ? 9.628 3.272 -21.820 1.00 98.31 199 TRP A O 1
ATOM 1551 N N . ALA A 1 200 ? 9.188 1.702 -20.273 1.00 98.06 200 ALA A N 1
ATOM 1552 C CA . ALA A 1 200 ? 8.555 0.771 -21.203 1.00 98.06 200 ALA A CA 1
ATOM 1553 C C . ALA A 1 200 ? 7.432 -0.041 -20.551 1.00 98.06 200 ALA A C 1
ATOM 1555 O O . ALA A 1 200 ? 7.468 -0.353 -19.361 1.00 98.06 200 ALA A O 1
ATOM 1556 N N . LEU A 1 201 ? 6.461 -0.445 -21.372 1.00 98.50 201 LEU A N 1
ATOM 1557 C CA . LEU A 1 201 ? 5.562 -1.546 -21.043 1.00 98.50 201 LEU A CA 1
ATOM 1558 C C . LEU A 1 201 ? 6.259 -2.858 -21.374 1.00 98.50 201 LEU A C 1
ATOM 1560 O O . LEU A 1 201 ? 6.580 -3.103 -22.532 1.00 98.50 201 LEU A O 1
ATOM 1564 N N . THR A 1 202 ? 6.479 -3.700 -20.376 1.00 98.44 202 THR A N 1
ATOM 1565 C CA . THR A 1 202 ? 7.244 -4.940 -20.510 1.00 98.44 202 THR A CA 1
ATOM 1566 C C . THR A 1 202 ? 6.367 -6.162 -20.279 1.00 98.44 202 THR A C 1
ATOM 1568 O O . THR A 1 202 ? 5.238 -6.077 -19.781 1.00 98.44 202 THR A O 1
ATOM 1571 N N . ALA A 1 203 ? 6.891 -7.312 -20.683 1.00 98.25 203 ALA A N 1
ATOM 1572 C CA . ALA A 1 203 ? 6.391 -8.617 -20.304 1.00 98.25 203 ALA A CA 1
ATOM 1573 C C . ALA A 1 203 ? 7.498 -9.309 -19.494 1.00 98.25 203 ALA A C 1
ATOM 1575 O O . ALA A 1 203 ? 8.603 -9.502 -19.990 1.00 98.25 203 ALA A O 1
ATOM 1576 N N . ILE A 1 204 ? 7.253 -9.632 -18.230 1.00 98.12 204 ILE A N 1
ATOM 1577 C CA . ILE A 1 204 ? 8.295 -10.103 -17.316 1.00 98.12 204 ILE A CA 1
ATOM 1578 C C . ILE A 1 204 ? 8.065 -11.554 -16.908 1.00 98.12 204 ILE A C 1
ATOM 1580 O O . ILE A 1 204 ? 6.946 -11.942 -16.565 1.00 98.12 204 ILE A O 1
ATOM 1584 N N . ARG A 1 205 ? 9.135 -12.353 -16.935 1.00 98.19 205 ARG A N 1
ATOM 1585 C CA . ARG A 1 205 ? 9.207 -13.648 -16.256 1.00 98.19 205 ARG A CA 1
ATOM 1586 C C . ARG A 1 205 ? 10.110 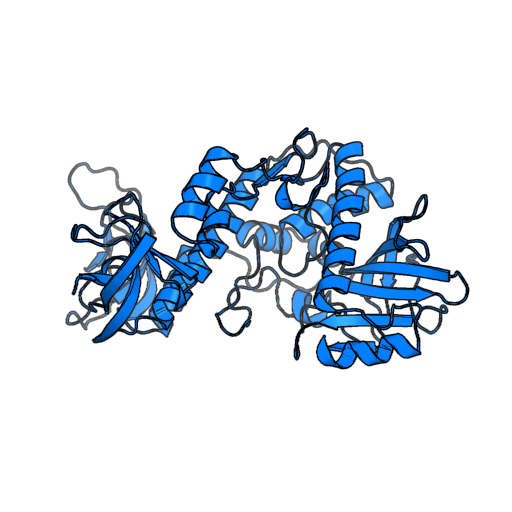-13.488 -15.044 1.00 98.19 205 ARG A C 1
ATOM 1588 O O . ARG A 1 205 ? 11.245 -13.034 -15.177 1.00 98.19 205 ARG A O 1
ATOM 1595 N N . VAL A 1 206 ? 9.595 -13.839 -13.873 1.00 97.69 206 VAL A N 1
ATOM 1596 C CA . VAL A 1 206 ? 10.333 -13.732 -12.614 1.00 97.69 206 VAL A CA 1
ATOM 1597 C C . VAL A 1 206 ? 10.951 -15.084 -12.307 1.00 97.69 206 VAL A C 1
ATOM 1599 O O . VAL A 1 206 ? 10.238 -16.069 -12.117 1.00 97.69 206 VAL A O 1
ATOM 1602 N N . ASP A 1 207 ? 12.277 -15.139 -12.292 1.00 92.94 207 ASP A N 1
ATOM 1603 C CA . ASP A 1 207 ? 13.000 -16.403 -12.177 1.00 92.94 207 ASP A CA 1
ATOM 1604 C C . ASP A 1 207 ? 13.373 -16.722 -10.717 1.00 92.94 207 ASP A C 1
ATOM 1606 O O . ASP A 1 207 ? 13.568 -17.887 -10.370 1.00 92.94 207 ASP A O 1
ATOM 1610 N N . ARG A 1 208 ? 13.462 -15.706 -9.844 1.00 95.62 208 ARG A N 1
ATOM 1611 C CA . ARG A 1 208 ? 13.935 -15.860 -8.458 1.00 95.62 208 ARG A CA 1
ATOM 1612 C C . ARG A 1 208 ? 13.066 -15.115 -7.450 1.00 95.62 208 ARG A C 1
ATOM 1614 O O . ARG A 1 208 ? 12.474 -14.081 -7.749 1.00 95.62 208 ARG A O 1
ATOM 1621 N N . THR A 1 209 ? 13.039 -15.635 -6.229 1.00 96.69 209 THR A N 1
ATOM 1622 C CA . THR A 1 209 ? 12.314 -15.067 -5.091 1.00 96.69 209 THR A CA 1
ATOM 1623 C C . THR A 1 209 ? 13.228 -15.018 -3.881 1.00 96.69 209 THR A C 1
ATOM 1625 O O . THR A 1 209 ? 13.965 -15.972 -3.623 1.00 96.69 209 THR A O 1
ATOM 1628 N N . HIS A 1 210 ? 13.187 -13.909 -3.151 1.00 97.25 210 HIS A N 1
ATOM 1629 C CA . HIS A 1 210 ? 13.953 -13.731 -1.930 1.00 97.25 210 HIS A CA 1
ATOM 1630 C C . HIS A 1 210 ? 13.076 -13.111 -0.845 1.00 97.25 210 HIS A C 1
ATOM 1632 O O . HIS A 1 210 ? 12.259 -12.229 -1.095 1.00 97.25 210 HIS A O 1
ATOM 1638 N N . THR A 1 211 ? 13.287 -13.547 0.392 1.00 97.19 211 THR A N 1
ATOM 1639 C CA . THR A 1 211 ? 12.955 -12.739 1.566 1.00 97.19 211 THR A CA 1
ATOM 1640 C C . THR A 1 211 ? 14.055 -11.719 1.834 1.00 97.19 211 THR A C 1
ATOM 1642 O O . THR A 1 211 ? 15.192 -11.933 1.401 1.00 97.19 211 THR A O 1
ATOM 1645 N N . TYR A 1 212 ? 13.762 -10.668 2.605 1.00 95.19 212 TYR A N 1
ATOM 1646 C CA . TYR A 1 212 ? 14.781 -9.703 3.045 1.00 95.19 212 TYR A CA 1
ATOM 1647 C C . TYR A 1 212 ? 16.001 -10.374 3.698 1.00 95.19 212 TYR A C 1
ATOM 1649 O O . TYR A 1 212 ? 17.130 -9.986 3.413 1.00 95.19 212 TYR A O 1
ATOM 1657 N N . ASP A 1 213 ? 15.791 -11.436 4.482 1.00 94.19 213 ASP A N 1
ATOM 1658 C CA . ASP A 1 213 ? 16.880 -12.195 5.110 1.00 94.19 213 ASP A CA 1
ATOM 1659 C C . ASP A 1 213 ? 17.732 -12.954 4.074 1.00 94.19 213 ASP A C 1
ATOM 1661 O O . ASP A 1 213 ? 18.963 -12.970 4.139 1.00 94.19 213 ASP A O 1
ATOM 1665 N N . SER A 1 214 ? 17.083 -13.575 3.083 1.00 96.19 214 SER A N 1
ATOM 1666 C CA . SER A 1 214 ? 17.758 -14.386 2.057 1.00 96.19 214 SER A CA 1
ATOM 1667 C C . SER A 1 214 ? 18.370 -13.573 0.910 1.00 96.19 214 SER A C 1
ATOM 1669 O O . SER A 1 214 ? 19.168 -14.105 0.138 1.00 96.19 214 SER A O 1
ATOM 1671 N N . ALA A 1 215 ? 17.997 -12.298 0.768 1.00 96.25 215 ALA A N 1
ATOM 1672 C CA . ALA A 1 215 ? 18.429 -11.445 -0.336 1.00 96.25 215 ALA A CA 1
ATOM 1673 C C . ALA A 1 215 ? 19.940 -11.158 -0.309 1.00 96.25 215 ALA A C 1
ATOM 1675 O O . ALA A 1 215 ? 20.534 -10.878 -1.345 1.00 96.25 215 ALA A O 1
ATOM 1676 N N . THR A 1 216 ? 20.592 -11.329 0.845 1.00 95.44 216 THR A N 1
ATOM 1677 C CA . THR A 1 216 ? 22.054 -11.227 1.001 1.00 95.44 216 THR A CA 1
ATOM 1678 C C . THR A 1 216 ? 22.840 -12.135 0.051 1.00 95.44 216 THR A C 1
ATOM 1680 O O . THR A 1 216 ? 23.940 -11.768 -0.357 1.00 95.44 216 THR A O 1
ATOM 1683 N N . ALA A 1 217 ? 22.265 -13.260 -0.393 1.00 95.06 217 ALA A N 1
ATOM 1684 C CA . ALA A 1 217 ? 22.870 -14.132 -1.403 1.00 95.06 217 ALA A CA 1
ATOM 1685 C C . ALA A 1 217 ? 23.082 -13.438 -2.766 1.00 95.06 217 ALA A C 1
ATOM 1687 O O . ALA A 1 217 ? 23.990 -13.794 -3.512 1.00 95.06 217 ALA A O 1
ATOM 1688 N N . LEU A 1 218 ? 22.296 -12.403 -3.083 1.00 95.94 218 LEU A N 1
ATOM 1689 C CA . LEU A 1 218 ? 22.421 -11.649 -4.334 1.00 95.94 218 LEU A CA 1
ATOM 1690 C C . LEU A 1 218 ? 23.722 -10.838 -4.412 1.00 95.94 218 LEU A C 1
ATOM 1692 O O . LEU A 1 218 ? 24.195 -10.555 -5.510 1.00 95.94 218 LEU A O 1
ATOM 1696 N N . ILE A 1 219 ? 24.321 -10.487 -3.268 1.00 96.12 219 ILE A N 1
ATOM 1697 C CA . ILE A 1 219 ? 25.555 -9.687 -3.190 1.00 96.12 219 ILE A CA 1
ATOM 1698 C C . ILE A 1 219 ? 26.721 -10.387 -3.898 1.00 96.12 219 ILE A C 1
ATOM 1700 O O . ILE A 1 219 ? 27.548 -9.727 -4.519 1.00 96.12 219 ILE A O 1
ATOM 1704 N N . SER A 1 220 ? 26.797 -11.721 -3.836 1.00 92.94 220 SER A N 1
ATOM 1705 C CA . SER A 1 220 ? 27.863 -12.474 -4.509 1.00 92.94 220 SER A CA 1
ATOM 1706 C C . SER A 1 220 ? 27.689 -12.585 -6.025 1.00 92.94 220 SER A C 1
ATOM 1708 O O . SER A 1 220 ? 28.626 -12.987 -6.711 1.00 92.94 220 SER A O 1
ATOM 1710 N N . GLU A 1 221 ? 26.509 -12.259 -6.553 1.00 92.88 221 GLU A N 1
ATOM 1711 C CA . GLU A 1 221 ? 26.146 -12.502 -7.954 1.00 92.88 221 GLU A CA 1
ATOM 1712 C C . GLU A 1 221 ? 25.923 -11.216 -8.756 1.00 92.88 221 GLU A C 1
ATOM 1714 O O . GLU A 1 221 ? 26.084 -11.207 -9.976 1.00 92.88 221 GLU A O 1
ATOM 1719 N N . LEU A 1 222 ? 25.534 -10.136 -8.081 1.00 96.06 222 LEU A N 1
ATOM 1720 C CA . LEU A 1 222 ? 25.102 -8.881 -8.685 1.00 96.06 222 LEU A CA 1
ATOM 1721 C C . LEU A 1 222 ? 25.979 -7.717 -8.202 1.00 96.06 222 LEU A C 1
ATOM 1723 O O . LEU A 1 222 ? 26.593 -7.822 -7.140 1.00 96.06 222 LEU A O 1
ATOM 1727 N N . PRO A 1 223 ? 26.032 -6.581 -8.927 1.00 95.31 223 PRO A N 1
ATOM 1728 C CA . PRO A 1 223 ? 26.787 -5.405 -8.493 1.00 95.31 223 PRO A CA 1
ATOM 1729 C C . PRO A 1 223 ? 26.055 -4.668 -7.357 1.00 95.31 223 PRO A C 1
ATOM 1731 O O . PRO A 1 223 ? 25.554 -3.557 -7.517 1.00 95.31 223 PRO A O 1
ATOM 1734 N N . ILE A 1 224 ? 25.964 -5.322 -6.199 1.00 95.62 224 ILE A N 1
ATOM 1735 C CA . ILE A 1 224 ? 25.320 -4.841 -4.977 1.00 95.62 224 ILE A CA 1
ATOM 1736 C C . ILE A 1 224 ? 26.398 -4.717 -3.886 1.00 95.62 224 ILE A C 1
ATOM 1738 O O . ILE A 1 224 ? 27.156 -5.663 -3.671 1.00 95.62 224 ILE A O 1
ATOM 1742 N N . PRO A 1 225 ? 26.495 -3.579 -3.171 1.00 93.88 225 PRO A N 1
ATOM 1743 C CA . PRO A 1 225 ? 27.483 -3.409 -2.106 1.00 93.88 225 PRO A CA 1
ATOM 1744 C C . PRO A 1 225 ? 27.353 -4.447 -0.983 1.00 93.88 225 PRO A C 1
ATOM 1746 O O . PRO A 1 225 ? 26.247 -4.779 -0.558 1.00 93.88 225 PRO A O 1
ATOM 1749 N N . ALA A 1 226 ? 28.480 -4.896 -0.424 1.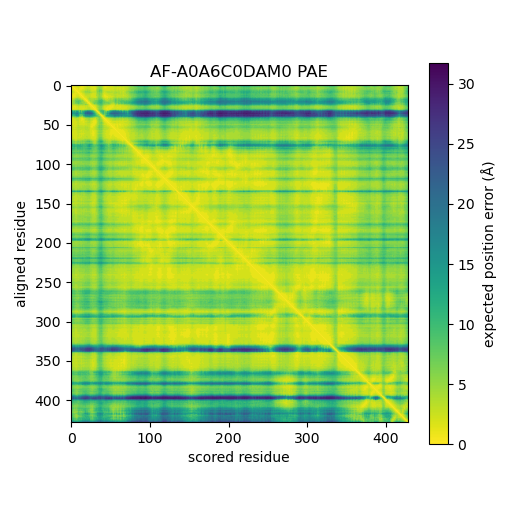00 93.38 226 ALA A N 1
ATOM 1750 C CA . ALA A 1 226 ? 28.501 -5.931 0.617 1.00 93.38 226 ALA A CA 1
ATOM 1751 C C . ALA A 1 226 ? 27.796 -5.540 1.930 1.00 93.38 226 ALA A C 1
ATOM 1753 O O . ALA A 1 226 ? 27.349 -6.405 2.674 1.00 93.38 226 ALA A O 1
ATOM 1754 N N . THR A 1 227 ? 27.683 -4.243 2.218 1.00 93.75 227 THR A N 1
ATOM 1755 C CA . THR A 1 227 ? 27.047 -3.705 3.432 1.00 93.75 227 THR A CA 1
ATOM 1756 C C . THR A 1 227 ? 25.572 -3.351 3.224 1.00 93.75 227 THR A C 1
ATOM 1758 O O . THR A 1 227 ? 25.029 -2.534 3.962 1.00 93.75 227 THR A O 1
ATOM 1761 N N . THR A 1 228 ? 24.942 -3.880 2.174 1.00 95.88 228 THR A N 1
ATOM 1762 C CA . THR A 1 228 ? 23.566 -3.533 1.805 1.00 95.88 228 THR A CA 1
ATOM 1763 C C . THR A 1 228 ? 22.564 -4.084 2.818 1.00 95.88 228 THR A C 1
ATOM 1765 O O . THR A 1 228 ? 22.472 -5.296 3.001 1.00 95.88 228 THR A O 1
ATOM 1768 N N . ASP A 1 229 ? 21.761 -3.199 3.411 1.00 96.69 229 ASP A N 1
ATOM 1769 C CA . ASP A 1 229 ? 20.491 -3.570 4.035 1.00 96.69 229 ASP A CA 1
ATOM 1770 C C . ASP A 1 229 ? 19.403 -3.621 2.956 1.00 96.69 229 ASP A C 1
ATOM 1772 O O . ASP A 1 229 ? 19.147 -2.625 2.278 1.00 96.69 229 ASP A O 1
ATOM 1776 N N . PHE A 1 230 ? 18.776 -4.782 2.758 1.00 96.56 230 PHE A N 1
ATOM 1777 C CA . PHE A 1 230 ? 17.823 -4.961 1.661 1.00 96.56 230 PHE A CA 1
ATOM 1778 C C . PHE A 1 230 ? 16.477 -4.259 1.878 1.00 96.56 230 PHE A C 1
ATOM 1780 O O . PHE A 1 230 ? 15.794 -3.989 0.889 1.00 96.56 230 PHE A O 1
ATOM 1787 N N . HIS A 1 231 ? 16.100 -3.913 3.115 1.00 96.69 231 HIS A N 1
ATOM 1788 C CA . HIS A 1 231 ? 14.895 -3.113 3.346 1.00 96.69 231 HIS A CA 1
ATOM 1789 C C . HIS A 1 231 ? 15.111 -1.693 2.824 1.00 96.69 231 HIS A C 1
ATOM 1791 O O . HIS A 1 231 ? 14.325 -1.206 2.007 1.00 96.69 231 HIS A O 1
ATOM 1797 N N . ASP A 1 232 ? 16.214 -1.063 3.228 1.00 96.81 232 ASP A N 1
ATOM 1798 C CA . ASP A 1 232 ? 16.588 0.272 2.763 1.00 96.81 232 ASP A CA 1
ATOM 1799 C C . ASP A 1 232 ? 16.895 0.271 1.265 1.00 96.81 232 ASP A C 1
ATOM 1801 O O . ASP A 1 232 ? 16.508 1.191 0.539 1.00 96.81 232 ASP A O 1
ATOM 1805 N N . TRP A 1 233 ? 17.545 -0.787 0.773 1.00 97.25 233 TRP A N 1
ATOM 1806 C CA . TRP A 1 233 ? 17.868 -0.928 -0.639 1.00 97.25 233 TRP A CA 1
ATOM 1807 C C . TRP A 1 233 ? 16.599 -0.927 -1.488 1.00 97.25 233 TRP A C 1
ATOM 1809 O O . TRP A 1 233 ? 16.478 -0.077 -2.367 1.00 97.25 233 TRP A O 1
ATOM 1819 N N . ILE A 1 234 ? 15.624 -1.795 -1.206 1.00 97.81 234 ILE A N 1
ATOM 1820 C CA . ILE A 1 234 ? 14.353 -1.837 -1.946 1.00 97.81 234 ILE A CA 1
ATOM 1821 C C . ILE A 1 234 ? 13.588 -0.518 -1.787 1.00 97.81 234 ILE A C 1
ATOM 1823 O O . ILE A 1 234 ? 13.135 0.050 -2.785 1.00 97.81 234 ILE A O 1
ATOM 1827 N N . ALA A 1 235 ? 13.521 0.039 -0.572 1.00 97.38 235 ALA A N 1
ATOM 1828 C CA . ALA A 1 235 ? 12.862 1.320 -0.321 1.00 97.38 235 ALA A CA 1
ATOM 1829 C C . ALA A 1 235 ? 13.428 2.453 -1.197 1.00 97.38 235 ALA A C 1
ATOM 1831 O O . ALA A 1 235 ? 12.660 3.209 -1.795 1.00 97.38 235 ALA A O 1
ATOM 1832 N N . GLN A 1 236 ? 14.752 2.539 -1.355 1.00 96.88 236 GLN A N 1
ATOM 1833 C CA . GLN A 1 236 ? 15.394 3.523 -2.233 1.00 96.88 236 GLN A CA 1
ATOM 1834 C C . GLN A 1 236 ? 15.025 3.332 -3.711 1.00 96.88 236 GLN A C 1
ATOM 1836 O O . GLN A 1 236 ? 14.847 4.321 -4.423 1.00 96.88 236 GLN A O 1
ATOM 1841 N N . ARG A 1 237 ? 14.856 2.088 -4.185 1.00 98.00 237 ARG A N 1
ATOM 1842 C CA . ARG A 1 237 ? 14.447 1.808 -5.578 1.00 98.00 237 ARG A CA 1
ATOM 1843 C C . ARG A 1 237 ? 13.002 2.223 -5.798 1.00 98.00 237 ARG A C 1
ATOM 1845 O O . ARG A 1 237 ? 12.701 2.856 -6.805 1.00 98.00 237 ARG A O 1
ATOM 1852 N N . MET A 1 238 ? 12.128 1.955 -4.831 1.00 98.31 238 MET A N 1
ATOM 1853 C CA . MET A 1 238 ? 10.739 2.409 -4.891 1.00 98.31 238 MET A CA 1
ATOM 1854 C C . MET A 1 238 ? 10.646 3.937 -4.856 1.00 98.31 238 MET A C 1
ATOM 1856 O O . MET A 1 238 ? 9.861 4.512 -5.608 1.00 98.31 238 MET A O 1
ATOM 1860 N N . ILE A 1 239 ? 11.479 4.615 -4.055 1.00 97.88 239 ILE A N 1
ATOM 1861 C CA . ILE A 1 239 ? 11.577 6.082 -4.061 1.00 97.88 239 ILE A CA 1
ATOM 1862 C C . ILE A 1 239 ? 12.067 6.589 -5.423 1.00 97.88 239 ILE A C 1
ATOM 1864 O O . ILE A 1 239 ? 11.463 7.518 -5.961 1.00 97.88 239 ILE A O 1
ATOM 1868 N N . CYS A 1 240 ? 13.097 5.971 -6.011 1.00 97.75 240 CYS A N 1
ATOM 1869 C CA . CYS A 1 240 ? 13.591 6.307 -7.350 1.00 97.75 240 CYS A CA 1
ATOM 1870 C C . CYS A 1 240 ? 12.483 6.172 -8.408 1.00 97.75 240 CYS A C 1
ATOM 1872 O O . CYS A 1 240 ? 12.171 7.146 -9.095 1.00 97.75 240 CYS A O 1
ATOM 1874 N N . TYR A 1 241 ? 11.815 5.016 -8.468 1.00 98.69 241 TYR A N 1
ATOM 1875 C CA . TYR A 1 241 ? 10.716 4.757 -9.401 1.00 98.69 241 TYR A CA 1
ATOM 1876 C C . TYR A 1 241 ? 9.575 5.771 -9.2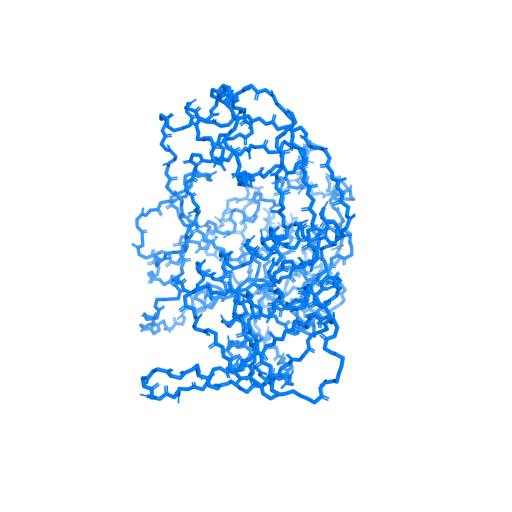43 1.00 98.69 241 TYR A C 1
ATOM 1878 O O . TYR A 1 241 ? 9.135 6.384 -10.214 1.00 98.69 241 TYR A O 1
ATOM 1886 N N . ASN A 1 242 ? 9.128 6.001 -8.006 1.00 98.62 242 ASN A N 1
ATOM 1887 C CA . ASN A 1 242 ? 8.050 6.937 -7.692 1.00 98.62 242 ASN A CA 1
ATOM 1888 C C . ASN A 1 242 ? 8.407 8.394 -8.023 1.00 98.62 242 ASN A C 1
ATOM 1890 O O . ASN A 1 242 ? 7.537 9.159 -8.441 1.00 98.62 242 ASN A O 1
ATOM 1894 N N . THR A 1 243 ? 9.671 8.781 -7.851 1.00 97.75 243 THR A N 1
ATOM 1895 C CA . THR A 1 243 ? 10.169 10.126 -8.180 1.00 97.75 243 THR A CA 1
ATOM 1896 C C . THR A 1 243 ? 10.262 10.314 -9.692 1.00 97.75 243 THR A C 1
ATOM 1898 O O . THR A 1 243 ? 9.767 11.308 -10.216 1.00 97.75 243 THR A O 1
ATOM 1901 N N . ALA A 1 244 ? 10.803 9.332 -10.418 1.00 97.62 244 ALA A N 1
ATOM 1902 C CA . ALA A 1 244 ? 10.861 9.359 -11.878 1.00 97.62 244 ALA A CA 1
ATOM 1903 C C . ALA A 1 244 ? 9.455 9.376 -12.510 1.00 97.62 244 ALA A C 1
ATOM 1905 O O . ALA A 1 244 ? 9.206 10.130 -13.451 1.00 97.62 244 ALA A O 1
ATOM 1906 N N . ALA A 1 245 ? 8.515 8.604 -11.956 1.00 98.19 245 ALA A N 1
ATOM 1907 C CA . ALA A 1 245 ? 7.110 8.637 -12.354 1.00 98.19 245 ALA A CA 1
ATOM 1908 C C . ALA A 1 245 ? 6.474 10.010 -12.085 1.00 98.19 245 ALA A C 1
ATOM 1910 O O . ALA A 1 245 ? 5.769 10.545 -12.940 1.00 98.19 245 ALA A O 1
ATOM 1911 N N . ALA A 1 246 ? 6.744 10.602 -10.917 1.00 97.50 246 ALA A N 1
ATOM 1912 C CA . ALA A 1 246 ? 6.239 11.924 -10.558 1.00 97.50 246 ALA A CA 1
ATOM 1913 C C . ALA A 1 246 ? 6.699 13.003 -11.546 1.00 97.50 246 ALA A C 1
ATOM 1915 O O . ALA A 1 246 ? 5.890 13.851 -11.917 1.00 97.50 246 ALA A O 1
ATOM 1916 N N . SER A 1 247 ? 7.953 12.943 -12.003 1.00 95.25 247 SER A N 1
ATOM 1917 C CA . SER A 1 247 ? 8.483 13.860 -13.016 1.00 95.25 247 SER A CA 1
ATOM 1918 C C . SER A 1 247 ? 7.697 13.786 -14.327 1.00 95.25 247 SER A C 1
ATOM 1920 O O . SER A 1 247 ? 7.250 14.824 -14.809 1.00 95.25 247 SER A O 1
ATOM 1922 N N . LEU A 1 248 ? 7.442 12.580 -14.856 1.00 95.12 248 LEU A N 1
ATOM 1923 C CA . LEU A 1 248 ? 6.650 12.404 -16.085 1.00 95.12 248 LEU A CA 1
ATOM 1924 C C . LEU A 1 248 ? 5.218 12.927 -15.937 1.00 95.12 248 LEU A C 1
ATOM 1926 O O . LEU A 1 248 ? 4.699 13.609 -16.817 1.00 95.12 248 LEU A O 1
ATOM 1930 N N . LEU A 1 249 ? 4.573 12.608 -14.814 1.00 94.88 249 LEU A N 1
ATOM 1931 C CA . LEU A 1 249 ? 3.204 13.039 -14.529 1.00 94.88 249 LEU A CA 1
ATOM 1932 C C . LEU A 1 249 ? 3.102 14.563 -14.398 1.00 94.88 249 LEU A C 1
ATOM 1934 O O . LEU A 1 249 ? 2.157 15.169 -14.903 1.00 94.88 249 LEU A O 1
ATOM 1938 N N . LYS A 1 250 ? 4.086 15.183 -13.737 1.00 93.69 250 LYS A N 1
ATOM 1939 C CA . LYS A 1 250 ? 4.170 16.634 -13.555 1.00 93.69 250 LYS A CA 1
ATOM 1940 C C . LYS A 1 250 ? 4.421 17.353 -14.878 1.00 93.69 250 LYS A C 1
ATOM 1942 O O . LYS A 1 250 ? 3.730 18.326 -15.158 1.00 93.69 250 LYS A O 1
ATOM 1947 N N . GLU A 1 251 ? 5.347 16.857 -15.700 1.00 92.75 251 GLU A N 1
ATOM 1948 C CA . GLU A 1 251 ? 5.635 17.406 -17.033 1.00 92.75 251 GLU A CA 1
ATOM 1949 C C . GLU A 1 251 ? 4.413 17.329 -17.957 1.00 92.75 251 GLU A C 1
ATOM 1951 O O . GLU A 1 251 ? 4.078 18.301 -18.631 1.00 92.75 251 GLU A O 1
ATOM 1956 N N . ALA A 1 252 ? 3.697 16.204 -17.932 1.00 91.88 252 ALA A N 1
ATOM 1957 C CA . ALA A 1 252 ? 2.480 16.017 -18.715 1.00 91.88 252 ALA A CA 1
ATOM 1958 C C . ALA A 1 252 ? 1.236 16.701 -18.109 1.00 91.88 252 ALA A C 1
ATOM 1960 O O . ALA A 1 252 ? 0.187 16.721 -18.750 1.00 91.88 252 ALA A O 1
ATOM 1961 N N . GLY A 1 253 ? 1.317 17.244 -16.887 1.00 91.94 253 GLY A N 1
ATOM 1962 C CA . GLY A 1 253 ? 0.197 17.911 -16.212 1.00 91.94 253 GLY A CA 1
ATOM 1963 C C . GLY A 1 253 ? -0.965 16.982 -15.840 1.00 91.94 253 GLY A C 1
ATOM 1964 O O . GLY A 1 253 ? -2.107 17.428 -15.761 1.00 91.94 253 GLY A O 1
ATOM 1965 N N . VAL A 1 254 ? -0.700 15.689 -15.607 1.00 92.38 254 VAL A N 1
ATOM 1966 C CA . VAL A 1 254 ? -1.726 14.645 -15.386 1.00 92.38 254 VAL A CA 1
ATOM 1967 C C . VAL A 1 254 ? -1.437 13.798 -14.147 1.00 92.38 254 VAL A C 1
ATOM 1969 O O . VAL A 1 254 ? -0.323 13.797 -13.636 1.00 92.38 254 VAL A O 1
ATOM 1972 N N . GLY A 1 255 ? -2.427 13.053 -13.652 1.00 92.94 255 GLY A N 1
ATOM 1973 C CA . GLY A 1 255 ? -2.262 12.215 -12.461 1.00 92.94 255 GLY A CA 1
ATOM 1974 C C . GLY A 1 255 ? -2.274 12.996 -11.141 1.00 92.94 255 GLY A C 1
ATOM 1975 O O . GLY A 1 255 ? -2.745 14.133 -11.061 1.00 92.94 255 GLY A O 1
ATOM 1976 N N . VAL A 1 256 ? -1.786 12.358 -10.076 1.00 95.25 256 VAL A N 1
ATOM 1977 C CA . VAL A 1 256 ? -1.675 12.951 -8.735 1.00 95.25 256 VAL A CA 1
ATOM 1978 C C . VAL A 1 256 ? -0.272 12.795 -8.160 1.00 95.25 256 VAL A C 1
ATOM 1980 O O . VAL A 1 256 ? 0.369 11.748 -8.274 1.00 95.25 256 VAL A O 1
ATOM 1983 N N . LEU A 1 257 ? 0.173 13.831 -7.459 1.00 96.56 257 LEU A N 1
ATOM 1984 C CA . LEU A 1 257 ? 1.393 13.826 -6.661 1.00 96.56 257 LEU A CA 1
ATOM 1985 C C . LEU A 1 257 ? 1.064 13.584 -5.190 1.00 96.56 257 LEU A C 1
ATOM 1987 O O . LEU A 1 257 ? -0.094 13.620 -4.772 1.00 96.56 257 LEU A O 1
ATOM 1991 N N . ARG A 1 258 ? 2.100 13.319 -4.401 1.00 96.88 258 ARG A N 1
ATOM 1992 C CA . ARG A 1 258 ? 2.056 13.113 -2.959 1.00 96.88 258 ARG A CA 1
ATOM 1993 C C . ARG A 1 258 ? 3.017 14.112 -2.319 1.00 96.88 258 ARG A C 1
ATOM 1995 O O . ARG A 1 258 ? 4.227 13.968 -2.455 1.00 96.88 258 ARG A O 1
ATOM 2002 N N . CYS A 1 259 ? 2.480 15.101 -1.619 1.00 95.19 259 CYS A N 1
ATOM 2003 C CA . CYS A 1 259 ? 3.253 16.206 -1.056 1.00 95.19 259 CYS A CA 1
ATOM 2004 C C . CYS A 1 259 ? 3.231 16.173 0.470 1.00 95.19 259 CYS A C 1
ATOM 2006 O O . CYS A 1 259 ? 2.280 15.680 1.084 1.00 95.19 259 CYS A O 1
ATOM 2008 N N . GLN A 1 260 ? 4.272 16.733 1.075 1.00 94.44 260 GLN A N 1
ATOM 2009 C CA . GLN A 1 260 ? 4.368 16.943 2.515 1.00 94.44 260 GLN A CA 1
ATOM 2010 C C . GLN A 1 260 ? 5.092 18.262 2.771 1.00 94.44 260 GLN A C 1
ATOM 2012 O O . GLN A 1 260 ? 6.184 18.480 2.240 1.00 94.44 260 GLN A O 1
ATOM 2017 N N . SER A 1 261 ? 4.479 19.122 3.578 1.00 91.88 261 SER A N 1
ATOM 2018 C CA . SER A 1 261 ? 5.051 20.393 4.014 1.00 91.88 261 SER A CA 1
ATOM 2019 C C . SER A 1 261 ? 6.267 20.181 4.916 1.00 91.88 261 SER A C 1
ATOM 2021 O O . SER A 1 261 ? 6.440 19.132 5.545 1.00 91.88 261 SER A O 1
ATOM 2023 N N . VAL A 1 262 ? 7.135 21.191 4.960 1.00 90.31 262 VAL A N 1
ATOM 2024 C CA . VAL A 1 262 ? 8.246 21.233 5.913 1.00 90.31 262 VAL A CA 1
ATOM 2025 C C . VAL A 1 262 ? 7.662 21.389 7.312 1.00 90.31 262 VAL A C 1
ATOM 2027 O O . VAL A 1 262 ? 6.786 22.225 7.527 1.00 90.31 262 VAL A O 1
ATOM 2030 N N . ALA A 1 263 ? 8.138 20.574 8.252 1.00 90.44 263 ALA A N 1
ATOM 2031 C CA . ALA A 1 263 ? 7.726 20.686 9.641 1.00 90.44 263 ALA A CA 1
ATOM 2032 C C . ALA A 1 263 ? 8.148 22.035 10.225 1.00 90.44 263 ALA A C 1
ATOM 2034 O O . ALA A 1 263 ? 9.270 22.493 10.002 1.00 90.44 263 ALA A O 1
ATOM 2035 N N . ASP A 1 264 ? 7.263 22.632 11.015 1.00 91.88 264 ASP A N 1
ATOM 2036 C CA . ASP A 1 264 ? 7.573 23.845 11.757 1.00 91.88 264 ASP A CA 1
ATOM 2037 C C . ASP A 1 264 ? 8.698 23.578 12.774 1.00 91.88 264 ASP A C 1
ATOM 2039 O O . ASP A 1 264 ? 8.619 22.652 13.590 1.00 91.88 264 ASP A O 1
ATOM 2043 N N . ALA A 1 265 ? 9.779 24.358 12.694 1.00 92.19 265 ALA A N 1
ATOM 2044 C CA . ALA A 1 265 ? 10.990 24.121 13.478 1.00 92.19 265 ALA A CA 1
ATOM 2045 C C . ALA A 1 265 ? 10.750 24.308 14.984 1.00 92.19 265 ALA A C 1
ATOM 2047 O O . ALA A 1 265 ? 11.280 23.537 15.794 1.00 92.19 265 ALA A O 1
ATOM 2048 N N . ASP A 1 266 ? 9.910 25.276 15.350 1.00 93.44 266 ASP A N 1
ATOM 2049 C CA . ASP A 1 266 ? 9.544 25.542 16.739 1.00 93.44 266 ASP A CA 1
ATOM 2050 C C . ASP A 1 266 ? 8.679 24.404 17.296 1.00 93.44 266 ASP A C 1
ATOM 2052 O O . ASP A 1 266 ? 8.933 23.915 18.399 1.00 93.44 266 ASP A O 1
ATOM 2056 N N . ALA A 1 267 ? 7.731 23.885 16.511 1.00 91.44 267 ALA A N 1
ATOM 2057 C CA . ALA A 1 267 ? 6.956 22.700 16.864 1.00 91.44 267 ALA A CA 1
ATOM 2058 C C . ALA A 1 267 ? 7.848 21.460 17.033 1.00 91.44 267 ALA A C 1
ATOM 2060 O O . ALA A 1 267 ? 7.684 20.711 18.000 1.00 91.44 267 ALA A O 1
ATOM 2061 N N . VAL A 1 268 ? 8.819 21.242 16.138 1.00 92.25 268 VAL A N 1
ATOM 2062 C CA . VAL A 1 268 ? 9.810 20.157 16.262 1.00 92.25 268 VAL A CA 1
ATOM 2063 C C . VAL A 1 268 ? 10.580 20.274 17.578 1.00 92.25 268 VAL A C 1
ATOM 2065 O O . VAL A 1 268 ? 10.724 19.278 18.295 1.00 92.25 268 VAL A O 1
ATOM 2068 N N . ALA A 1 269 ? 11.067 21.472 17.909 1.00 92.94 269 ALA A N 1
ATOM 2069 C CA . ALA A 1 269 ? 11.784 21.723 19.154 1.00 92.94 269 ALA A CA 1
ATOM 2070 C C . ALA A 1 269 ? 10.887 21.486 20.380 1.00 92.94 269 ALA A C 1
ATOM 2072 O O . ALA A 1 269 ? 11.294 20.784 21.308 1.00 92.94 269 ALA A O 1
ATOM 2073 N N . ALA A 1 270 ? 9.647 21.980 20.354 1.00 91.88 270 ALA A N 1
ATOM 2074 C CA . ALA A 1 270 ? 8.677 21.813 21.432 1.00 91.88 270 ALA A CA 1
ATOM 2075 C C . ALA A 1 270 ? 8.354 20.334 21.705 1.00 91.88 270 ALA A C 1
ATOM 2077 O O . ALA A 1 270 ? 8.374 19.901 22.857 1.00 91.88 270 ALA A O 1
ATOM 2078 N N . TRP A 1 271 ? 8.118 19.526 20.666 1.00 93.00 271 TRP A N 1
ATOM 2079 C CA . TRP A 1 271 ? 7.871 18.090 20.838 1.00 93.00 271 TRP A CA 1
ATOM 2080 C C . TRP A 1 271 ? 9.101 17.336 21.341 1.00 93.00 271 TRP A C 1
ATOM 2082 O O . TRP A 1 271 ? 8.968 16.447 22.185 1.00 93.00 271 TRP A O 1
ATOM 2092 N N . ARG A 1 272 ? 10.298 17.711 20.873 1.00 93.06 272 ARG A N 1
ATOM 2093 C CA . ARG A 1 272 ? 11.559 17.104 21.319 1.00 93.06 272 ARG A CA 1
ATOM 2094 C C . ARG A 1 272 ? 11.810 17.315 22.812 1.00 93.06 272 ARG A C 1
ATOM 2096 O O . ARG A 1 272 ? 12.326 16.407 23.455 1.00 93.06 272 ARG A O 1
ATOM 2103 N N . LEU A 1 273 ? 11.419 18.469 23.359 1.00 92.31 273 LEU A N 1
ATOM 2104 C CA . LEU A 1 273 ? 11.507 18.746 24.798 1.00 92.31 273 LEU A CA 1
ATOM 2105 C C . LEU A 1 273 ? 10.618 17.818 25.640 1.00 92.31 273 LEU A C 1
ATOM 2107 O O . LEU A 1 273 ? 10.944 17.558 26.793 1.00 92.31 273 LEU A O 1
ATOM 2111 N N . ILE A 1 274 ? 9.520 17.304 25.075 1.00 89.94 274 ILE A N 1
ATOM 2112 C CA . ILE A 1 274 ? 8.624 16.364 25.763 1.00 89.94 274 ILE A CA 1
ATOM 2113 C C . ILE A 1 274 ? 9.167 14.935 25.658 1.00 89.94 274 ILE A C 1
ATOM 2115 O O . ILE A 1 274 ? 9.329 14.257 26.670 1.00 89.94 274 ILE A O 1
ATOM 2119 N N . HIS A 1 275 ? 9.406 14.447 24.436 1.00 88.94 275 HIS A N 1
ATOM 2120 C CA . HIS A 1 275 ? 9.929 13.101 24.193 1.00 88.94 275 HIS A CA 1
ATOM 2121 C C . HIS A 1 275 ? 10.451 12.965 22.754 1.00 88.94 275 HIS A C 1
ATOM 2123 O O . HIS A 1 275 ? 9.781 13.385 21.811 1.00 88.94 275 HIS A O 1
ATOM 2129 N N . GLN A 1 276 ? 11.592 12.295 22.551 1.00 88.88 276 GLN A N 1
ATOM 2130 C CA . GLN A 1 276 ? 12.201 12.123 21.220 1.00 88.88 276 GLN A CA 1
ATOM 2131 C C . GLN A 1 276 ? 11.241 11.463 20.213 1.00 88.88 276 GLN A C 1
ATOM 2133 O O . GLN A 1 276 ? 11.107 11.932 19.083 1.00 88.88 276 GLN A O 1
ATOM 2138 N 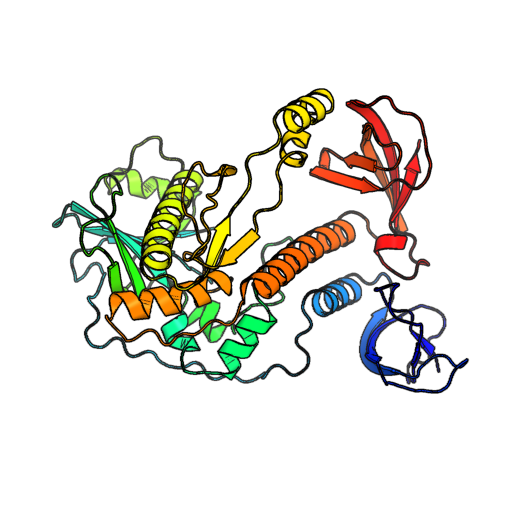N . ASP A 1 277 ? 10.507 10.428 20.634 1.00 89.50 277 ASP A N 1
ATOM 2139 C CA . ASP A 1 277 ? 9.535 9.753 19.763 1.00 89.50 277 ASP A CA 1
ATOM 2140 C C . ASP A 1 277 ? 8.357 10.641 19.346 1.00 89.50 277 ASP A C 1
ATOM 2142 O O . ASP A 1 277 ? 7.636 10.257 18.437 1.00 89.50 277 ASP A O 1
ATOM 2146 N N . LEU A 1 278 ? 8.133 11.806 19.965 1.00 90.19 278 LEU A N 1
ATOM 2147 C CA . LEU A 1 278 ? 7.034 12.711 19.612 1.00 90.19 278 LEU A CA 1
ATOM 2148 C C . LEU A 1 278 ? 7.402 13.716 18.521 1.00 90.19 278 LEU A C 1
ATOM 2150 O O . LEU A 1 278 ? 6.511 14.388 18.017 1.00 90.19 278 LEU A O 1
ATOM 2154 N N . VAL A 1 279 ? 8.667 13.800 18.096 1.00 90.19 279 VAL A N 1
ATOM 2155 C CA . VAL A 1 279 ? 9.100 14.759 17.060 1.00 90.19 279 VAL A CA 1
ATOM 2156 C C . VAL A 1 279 ? 8.278 14.628 15.773 1.00 90.19 279 VAL A C 1
ATOM 2158 O O . VAL A 1 279 ? 7.966 15.628 15.131 1.00 90.19 279 VAL A O 1
ATOM 2161 N N . HIS A 1 280 ? 7.847 13.410 15.427 1.00 87.38 280 HIS A N 1
ATOM 2162 C CA . HIS A 1 280 ? 7.016 13.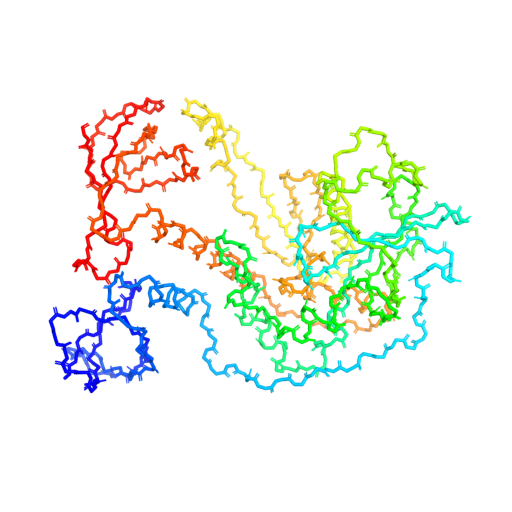175 14.245 1.00 87.38 280 HIS A CA 1
ATOM 2163 C C . HIS A 1 280 ? 5.648 13.877 14.293 1.00 87.38 280 HIS A C 1
ATOM 2165 O O . HIS A 1 280 ? 5.029 14.040 13.246 1.00 87.38 280 HIS A O 1
ATOM 2171 N N . MET A 1 281 ? 5.181 14.303 15.473 1.00 89.06 281 MET A N 1
ATOM 2172 C CA . MET A 1 281 ? 3.932 15.049 15.651 1.00 89.06 281 MET A CA 1
ATOM 2173 C C . MET A 1 281 ? 4.000 16.476 15.098 1.00 89.06 281 MET A C 1
ATOM 2175 O O . MET A 1 281 ? 2.952 17.081 14.890 1.00 89.06 281 MET A O 1
ATOM 2179 N N . ALA A 1 282 ? 5.202 17.009 14.859 1.00 90.62 282 ALA A N 1
ATOM 2180 C CA . ALA A 1 282 ? 5.389 18.291 14.181 1.00 90.62 282 ALA A CA 1
ATOM 2181 C C . ALA A 1 282 ? 5.137 18.205 12.667 1.00 90.62 282 ALA A C 1
ATOM 2183 O O . ALA A 1 282 ? 4.917 19.225 12.021 1.00 90.62 282 ALA A O 1
ATOM 2184 N N . ASN A 1 283 ? 5.185 16.998 12.093 1.00 89.94 283 ASN A N 1
ATOM 2185 C CA . ASN A 1 283 ? 4.968 16.809 10.667 1.00 89.94 283 ASN A CA 1
ATOM 2186 C C . ASN A 1 283 ? 3.475 16.842 10.348 1.00 89.94 283 ASN A C 1
ATOM 2188 O O . ASN A 1 283 ? 2.676 16.126 10.961 1.00 89.94 283 ASN A O 1
ATOM 2192 N N . GLU A 1 284 ? 3.104 17.571 9.301 1.00 90.25 284 GLU A N 1
ATOM 2193 C CA . GLU A 1 284 ? 1.792 17.386 8.700 1.00 90.25 284 GLU A CA 1
ATOM 2194 C C . GLU A 1 284 ? 1.716 16.034 7.983 1.00 90.25 284 GLU A C 1
ATOM 2196 O O . GLU A 1 284 ? 2.709 15.467 7.502 1.00 90.25 284 GLU A O 1
ATOM 2201 N N . ALA A 1 285 ? 0.501 15.493 7.903 1.00 91.50 285 ALA A N 1
ATOM 2202 C CA . ALA A 1 285 ? 0.262 14.295 7.121 1.00 91.50 285 ALA A CA 1
ATOM 2203 C C . ALA A 1 285 ? 0.489 14.605 5.639 1.00 91.50 285 ALA A C 1
ATOM 2205 O O . ALA A 1 285 ? -0.095 15.547 5.110 1.00 91.50 285 ALA A O 1
ATOM 2206 N N . ALA A 1 286 ? 1.259 13.761 4.949 1.00 94.81 286 ALA A N 1
ATOM 2207 C CA . ALA A 1 286 ? 1.356 13.855 3.500 1.00 94.81 286 ALA A CA 1
ATOM 2208 C C . ALA A 1 286 ? -0.042 13.752 2.857 1.00 94.81 286 ALA A C 1
ATOM 2210 O O . ALA A 1 286 ? -0.910 12.998 3.333 1.00 94.81 286 ALA A O 1
ATOM 2211 N N . THR A 1 287 ? -0.258 14.469 1.760 1.00 95.69 287 THR A N 1
ATOM 2212 C CA . THR A 1 287 ? -1.534 14.524 1.034 1.00 95.69 287 THR A CA 1
ATOM 2213 C C . THR A 1 287 ? -1.325 14.284 -0.455 1.00 95.69 287 THR A C 1
ATOM 2215 O O . THR A 1 287 ? -0.258 14.544 -1.002 1.00 95.69 287 THR A O 1
ATOM 2218 N N . TYR A 1 288 ? -2.326 13.697 -1.106 1.00 96.19 288 TYR A N 1
ATOM 2219 C CA . TYR A 1 288 ? -2.405 13.669 -2.556 1.00 96.19 288 TYR A CA 1
ATOM 2220 C C . TYR A 1 288 ? -2.882 15.025 -3.054 1.00 96.19 288 TYR A C 1
ATOM 2222 O O . TYR A 1 288 ? -3.788 15.604 -2.453 1.00 96.19 288 TYR A O 1
ATOM 2230 N N . VAL A 1 289 ? -2.293 15.490 -4.148 1.00 94.19 289 VAL A N 1
ATOM 2231 C CA . VAL A 1 289 ? -2.622 16.757 -4.809 1.00 94.19 289 VAL A CA 1
ATOM 2232 C C . VAL A 1 289 ? -2.584 16.569 -6.330 1.00 94.19 289 VAL A C 1
ATOM 2234 O O . VAL A 1 289 ? -1.937 15.630 -6.804 1.00 94.19 289 VAL A O 1
ATOM 2237 N N . PRO A 1 290 ? -3.248 17.430 -7.118 1.00 92.25 290 PRO A N 1
ATOM 2238 C CA . PRO A 1 290 ? -3.091 17.437 -8.571 1.00 92.25 290 PRO A CA 1
ATOM 2239 C C . PRO A 1 290 ? -1.626 17.611 -8.995 1.00 92.25 290 PRO A C 1
ATOM 2241 O O . PRO A 1 290 ? -0.845 18.270 -8.303 1.00 92.25 290 PRO A O 1
ATOM 2244 N N . SER A 1 291 ? -1.253 17.059 -10.149 1.00 89.50 291 SER A N 1
ATOM 2245 C CA . SER A 1 291 ? 0.135 17.079 -10.636 1.00 89.50 291 SER A CA 1
ATOM 2246 C C . SER A 1 291 ? 0.704 18.456 -10.954 1.00 89.50 291 SER A C 1
ATOM 2248 O O . SER A 1 291 ? 1.915 18.642 -10.898 1.00 89.50 291 SER A O 1
ATOM 2250 N N . VAL A 1 292 ? -0.160 19.444 -11.176 1.00 86.50 292 VAL A N 1
ATOM 2251 C CA . VAL A 1 292 ? 0.216 20.856 -11.353 1.00 86.50 292 VAL A CA 1
ATOM 2252 C C . VAL A 1 292 ? 0.706 21.535 -10.064 1.00 86.50 292 VAL A C 1
ATOM 2254 O O . VAL A 1 292 ? 1.100 22.699 -10.087 1.00 86.50 292 VAL A O 1
ATOM 2257 N N . SER A 1 293 ? 0.675 20.839 -8.924 1.00 84.94 293 SER A N 1
ATOM 2258 C CA . SER A 1 293 ? 1.164 21.355 -7.645 1.00 84.94 293 SER A CA 1
ATOM 2259 C C . SER A 1 293 ? 2.658 21.708 -7.687 1.00 84.94 293 SER A C 1
ATOM 2261 O O . SER A 1 293 ? 3.497 20.942 -8.168 1.00 84.94 293 SER A O 1
ATOM 2263 N N . ALA A 1 294 ? 3.001 22.855 -7.096 1.00 85.62 294 ALA A N 1
ATOM 2264 C CA . ALA A 1 294 ? 4.384 23.289 -6.911 1.00 85.62 294 ALA A CA 1
ATOM 2265 C C . ALA A 1 294 ? 5.046 22.701 -5.649 1.00 85.62 294 ALA A C 1
ATOM 2267 O O . ALA A 1 294 ? 6.253 22.840 -5.477 1.00 85.62 294 ALA A O 1
ATOM 2268 N N . TYR A 1 295 ? 4.279 22.062 -4.761 1.00 87.31 295 TYR A N 1
ATOM 2269 C CA . TYR A 1 295 ? 4.793 21.561 -3.486 1.00 87.31 295 TYR A CA 1
ATOM 2270 C C . TYR A 1 295 ? 5.588 20.258 -3.649 1.00 87.31 295 TYR A C 1
ATOM 2272 O O . TYR A 1 295 ? 5.158 19.345 -4.355 1.00 87.31 295 TYR A O 1
ATOM 2280 N N . GLY A 1 296 ? 6.711 20.154 -2.936 1.00 91.62 296 GLY A N 1
ATOM 2281 C CA . GLY A 1 296 ? 7.519 18.937 -2.846 1.00 91.62 296 GLY A CA 1
ATOM 2282 C C . GLY A 1 296 ? 7.114 18.008 -1.698 1.00 91.62 296 GLY A C 1
ATOM 2283 O O . GLY A 1 296 ? 6.026 18.110 -1.119 1.00 91.62 296 GLY A O 1
ATOM 2284 N N . HIS A 1 297 ? 8.016 17.090 -1.352 1.00 94.69 297 HIS A N 1
ATOM 2285 C CA . HIS A 1 297 ? 7.855 16.165 -0.235 1.00 94.69 297 HIS A CA 1
ATOM 2286 C C . HIS A 1 297 ? 9.007 16.319 0.765 1.00 94.69 297 HIS A C 1
ATOM 2288 O O . HIS A 1 297 ? 10.028 15.637 0.667 1.00 94.69 297 HIS A O 1
ATOM 2294 N N . ALA A 1 298 ? 8.822 17.178 1.772 1.00 91.50 298 ALA A N 1
ATOM 2295 C CA . ALA A 1 298 ? 9.874 17.547 2.722 1.00 91.50 298 ALA A CA 1
ATOM 2296 C C . ALA A 1 298 ? 10.522 16.342 3.421 1.00 91.50 298 ALA A C 1
ATOM 2298 O O . ALA A 1 298 ? 11.745 16.252 3.471 1.00 91.50 298 ALA A O 1
ATOM 2299 N N . GLY A 1 299 ? 9.725 15.370 3.884 1.00 89.00 299 GLY A N 1
ATOM 2300 C CA . GLY A 1 299 ? 10.246 14.178 4.564 1.00 89.00 299 GLY A CA 1
ATOM 2301 C C . GLY A 1 299 ? 11.107 13.250 3.694 1.00 89.00 299 GLY A C 1
ATOM 2302 O O . GLY A 1 299 ? 11.789 12.390 4.238 1.00 89.00 299 GLY A O 1
ATOM 2303 N N . LEU A 1 300 ? 11.080 13.416 2.366 1.00 92.88 300 LEU A N 1
ATOM 2304 C CA . LEU A 1 300 ? 11.896 12.653 1.413 1.00 92.88 300 LEU A CA 1
ATOM 2305 C C . LEU A 1 300 ? 12.984 13.513 0.752 1.00 92.88 300 LEU A C 1
ATOM 2307 O O . LEU A 1 300 ? 13.836 12.970 0.060 1.00 92.88 300 LEU A O 1
ATOM 2311 N N . GLY A 1 301 ? 12.959 14.837 0.940 1.00 93.12 301 GLY A N 1
ATOM 2312 C CA . GLY A 1 301 ? 13.919 15.754 0.323 1.00 93.12 301 GLY A CA 1
ATOM 2313 C C . GLY A 1 301 ? 13.828 15.833 -1.206 1.00 93.12 301 GLY A C 1
ATOM 2314 O O . GLY A 1 301 ? 14.848 16.049 -1.850 1.00 93.12 301 GLY A O 1
ATOM 2315 N N . VAL A 1 302 ? 12.637 15.639 -1.790 1.00 93.44 302 VAL A N 1
ATOM 2316 C CA . VAL A 1 302 ? 12.423 15.663 -3.252 1.00 93.44 302 VAL A CA 1
ATOM 2317 C C . VAL A 1 302 ? 11.389 16.712 -3.676 1.00 93.44 302 VAL A C 1
ATOM 2319 O O . VAL A 1 302 ? 10.392 16.935 -2.984 1.00 93.44 302 VAL A O 1
ATOM 2322 N N . ASP A 1 303 ? 11.596 17.314 -4.851 1.00 92.62 303 ASP A N 1
ATOM 2323 C CA . ASP A 1 303 ? 10.741 18.381 -5.406 1.00 92.62 303 ASP A CA 1
ATOM 2324 C C . ASP A 1 303 ? 9.396 17.878 -5.947 1.00 92.62 303 ASP A C 1
ATOM 2326 O O . ASP A 1 303 ? 8.423 18.628 -6.058 1.00 92.62 303 ASP A O 1
ATOM 2330 N N . SER A 1 304 ? 9.325 16.599 -6.305 1.00 94.88 304 SER A N 1
ATOM 2331 C CA . SER A 1 304 ? 8.105 15.946 -6.766 1.00 94.88 304 SER A CA 1
ATOM 2332 C C . SER A 1 304 ? 8.145 14.468 -6.427 1.00 94.88 304 SER A C 1
ATOM 2334 O O . SER A 1 304 ? 9.137 13.791 -6.677 1.00 94.88 304 SER A O 1
ATOM 2336 N N . TYR A 1 305 ? 7.044 13.966 -5.882 1.00 97.88 305 TYR A N 1
ATOM 2337 C CA . TYR A 1 305 ? 6.895 12.572 -5.495 1.00 97.88 305 TYR A CA 1
ATOM 2338 C C . TYR A 1 305 ? 5.463 12.127 -5.765 1.00 97.88 305 TYR A C 1
ATOM 2340 O O . TYR A 1 305 ? 4.529 12.925 -5.679 1.00 97.88 305 TYR A O 1
ATOM 2348 N N . CYS A 1 306 ? 5.271 10.856 -6.085 1.00 97.81 306 CYS A N 1
ATOM 2349 C CA . CYS A 1 306 ? 3.954 10.256 -6.243 1.00 97.81 306 CYS A CA 1
ATOM 2350 C C . CYS A 1 306 ? 3.968 8.837 -5.668 1.00 97.81 306 CYS A C 1
ATOM 2352 O O . CYS A 1 306 ? 5.001 8.350 -5.221 1.00 97.81 306 CYS A O 1
ATOM 2354 N N . HIS A 1 307 ? 2.824 8.164 -5.647 1.00 98.5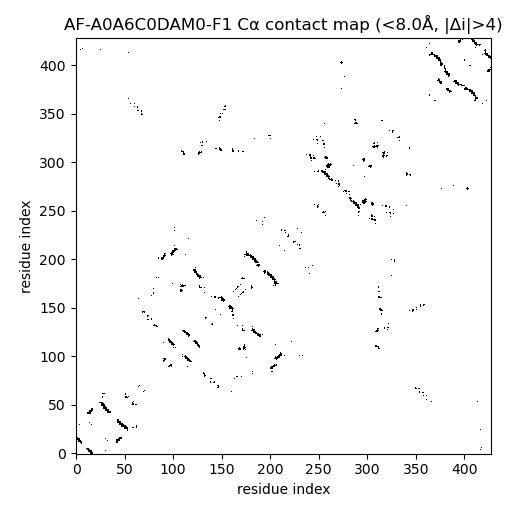0 307 HIS A N 1
ATOM 2355 C CA . HIS A 1 307 ? 2.819 6.713 -5.497 1.00 98.50 307 HIS A CA 1
ATOM 2356 C C . HIS A 1 307 ? 2.560 6.089 -6.867 1.00 98.50 307 HIS A C 1
ATOM 2358 O O . HIS A 1 307 ? 1.603 6.481 -7.538 1.00 98.50 307 HIS A O 1
ATOM 2364 N N . ALA A 1 308 ? 3.420 5.159 -7.274 1.00 98.44 308 ALA A N 1
ATOM 2365 C CA . ALA A 1 308 ? 3.319 4.403 -8.521 1.00 98.44 308 ALA A CA 1
ATOM 2366 C C . ALA A 1 308 ? 3.867 2.962 -8.402 1.00 98.44 308 ALA A C 1
ATOM 2368 O O . ALA A 1 308 ? 3.842 2.222 -9.381 1.00 98.44 308 ALA A O 1
ATOM 2369 N N . SER A 1 309 ? 4.364 2.567 -7.227 1.00 98.44 309 SER A N 1
ATOM 2370 C CA . SER A 1 309 ? 5.112 1.330 -6.995 1.00 98.44 309 SER A CA 1
ATOM 2371 C C . SER A 1 309 ? 4.311 0.201 -6.339 1.00 98.44 309 SER A C 1
ATOM 2373 O O . SER A 1 309 ? 4.877 -0.840 -6.036 1.00 98.44 309 SER A O 1
ATOM 2375 N N . SER A 1 310 ? 3.026 0.402 -6.026 1.00 98.38 310 SER A N 1
ATOM 2376 C CA . SER A 1 310 ? 2.190 -0.633 -5.394 1.00 98.38 310 SER A CA 1
ATOM 2377 C C . SER A 1 310 ? 0.725 -0.667 -5.876 1.00 98.38 310 SER A C 1
ATOM 2379 O O . SER A 1 310 ? -0.203 -0.500 -5.069 1.00 98.38 310 SER A O 1
ATOM 2381 N N . PRO A 1 311 ? 0.474 -0.816 -7.190 1.00 98.50 311 PRO A N 1
ATOM 2382 C CA . PRO A 1 311 ? -0.866 -0.768 -7.771 1.00 98.50 311 PRO A CA 1
ATOM 2383 C C . PRO A 1 311 ? -1.769 -1.962 -7.430 1.00 98.50 311 PRO A C 1
ATOM 2385 O O . PRO A 1 311 ? -2.983 -1.834 -7.593 1.00 98.50 311 PRO A O 1
ATOM 2388 N N . LEU A 1 312 ? -1.255 -3.088 -6.915 1.00 97.88 312 LEU A N 1
ATOM 2389 C CA . LEU A 1 312 ? -2.092 -4.217 -6.475 1.00 97.88 312 LEU A CA 1
ATOM 2390 C C . LEU A 1 312 ? -2.912 -3.866 -5.226 1.00 97.88 312 LEU A C 1
ATOM 2392 O O . LEU A 1 312 ? -4.006 -4.397 -5.010 1.00 97.88 312 LEU A O 1
ATOM 2396 N N . ARG A 1 313 ? -2.406 -2.929 -4.415 1.00 97.00 313 ARG A N 1
ATOM 2397 C CA . ARG A 1 313 ? -2.952 -2.603 -3.088 1.00 97.00 313 ARG A CA 1
ATOM 2398 C C . ARG A 1 313 ? -3.254 -1.127 -2.855 1.00 97.00 313 ARG A C 1
ATOM 2400 O O . ARG A 1 313 ? -3.793 -0.794 -1.799 1.00 97.00 313 ARG A O 1
ATOM 2407 N N . ARG A 1 314 ? -2.952 -0.233 -3.801 1.00 97.75 314 ARG A N 1
ATOM 2408 C CA . ARG A 1 314 ? -3.251 1.205 -3.695 1.00 97.75 314 ARG A CA 1
ATOM 2409 C C . ARG A 1 314 ? -3.800 1.772 -5.003 1.00 97.75 314 ARG A C 1
ATOM 2411 O O . ARG A 1 314 ? -3.170 1.699 -6.053 1.00 97.75 314 ARG A O 1
ATOM 2418 N N . TYR A 1 315 ? -4.961 2.419 -4.926 1.00 97.56 315 TYR A N 1
ATOM 2419 C CA . TYR A 1 315 ? -5.628 2.992 -6.095 1.00 97.56 315 TYR A CA 1
ATOM 2420 C C . TYR A 1 315 ? -4.907 4.232 -6.629 1.00 97.56 315 TYR A C 1
ATOM 2422 O O . TYR A 1 315 ? -4.975 4.496 -7.822 1.00 97.56 315 TYR A O 1
ATOM 2430 N N . ALA A 1 316 ? -4.193 4.981 -5.781 1.00 97.38 316 ALA A N 1
ATOM 2431 C CA . ALA A 1 316 ? -3.383 6.115 -6.233 1.00 97.38 316 ALA A CA 1
ATOM 2432 C C . ALA A 1 316 ? -2.311 5.677 -7.246 1.00 97.38 316 ALA A C 1
ATOM 2434 O O . ALA A 1 316 ? -2.140 6.323 -8.276 1.00 97.38 316 ALA A O 1
ATOM 2435 N N . ASP A 1 317 ? -1.655 4.547 -6.981 1.00 98.56 317 ASP A N 1
ATOM 2436 C CA . ASP A 1 317 ? -0.665 3.944 -7.868 1.00 98.56 317 ASP A CA 1
ATOM 2437 C C . ASP A 1 317 ? -1.301 3.496 -9.182 1.00 98.56 317 ASP A C 1
ATOM 2439 O O . ASP A 1 317 ? -0.793 3.840 -10.241 1.00 98.56 317 ASP A O 1
ATOM 2443 N N . LEU A 1 318 ? -2.454 2.816 -9.133 1.00 97.44 318 LEU A N 1
ATOM 2444 C CA . LEU A 1 318 ? -3.203 2.434 -10.334 1.00 97.44 318 LEU A CA 1
ATOM 2445 C C . LEU A 1 318 ? -3.664 3.660 -11.147 1.00 97.44 318 LEU A C 1
ATOM 2447 O O . LEU A 1 318 ? -3.583 3.667 -12.374 1.00 97.44 318 LEU A O 1
ATOM 2451 N N . TYR A 1 319 ? -4.130 4.714 -10.476 1.00 95.75 319 TYR A N 1
ATOM 2452 C CA . TYR A 1 319 ? -4.540 5.964 -11.114 1.00 95.75 319 TYR A CA 1
ATOM 2453 C C . TYR A 1 319 ? -3.371 6.624 -11.850 1.00 95.75 319 TYR A C 1
ATOM 2455 O O . TYR A 1 319 ? -3.506 6.992 -13.013 1.00 95.75 319 TYR A O 1
ATOM 2463 N N . ASN A 1 320 ? -2.209 6.715 -11.206 1.00 96.88 320 ASN A N 1
ATOM 2464 C CA . ASN A 1 320 ? -0.993 7.237 -11.823 1.00 96.88 320 ASN A CA 1
ATOM 2465 C C . ASN A 1 320 ? -0.465 6.324 -12.937 1.00 96.88 320 ASN A C 1
ATOM 2467 O O . ASN A 1 320 ? -0.069 6.819 -13.990 1.00 96.88 320 ASN A O 1
ATOM 2471 N N . GLN A 1 321 ? -0.522 5.003 -12.750 1.00 97.62 321 GLN A N 1
ATOM 2472 C CA . GLN A 1 321 ? -0.100 4.013 -13.739 1.00 97.62 321 GLN A CA 1
ATOM 2473 C C . GLN A 1 321 ? -0.849 4.177 -15.064 1.00 97.62 321 GLN A C 1
ATOM 2475 O O . GLN A 1 321 ? -0.224 4.110 -16.118 1.00 97.62 321 GLN A O 1
ATOM 2480 N N . ARG A 1 322 ? -2.154 4.479 -15.033 1.00 94.94 322 ARG A N 1
ATOM 2481 C CA . ARG A 1 322 ? -2.939 4.779 -16.245 1.00 94.94 322 ARG A CA 1
ATOM 2482 C C . ARG A 1 322 ? -2.319 5.890 -17.080 1.00 94.94 322 ARG A C 1
ATOM 2484 O O . ARG A 1 322 ? -2.118 5.719 -18.279 1.00 94.94 322 ARG A O 1
ATOM 2491 N N . PHE A 1 323 ? -1.980 7.008 -16.446 1.00 95.00 323 PHE A N 1
ATOM 2492 C CA . PHE A 1 323 ? -1.366 8.136 -17.142 1.00 95.00 323 PHE A CA 1
ATOM 2493 C C . PHE A 1 323 ? 0.061 7.827 -17.585 1.00 95.00 323 PHE A C 1
ATOM 2495 O O . PHE A 1 323 ? 0.408 8.144 -18.718 1.00 95.00 323 PHE A O 1
ATOM 2502 N N . LEU A 1 324 ? 0.859 7.145 -16.755 1.00 96.19 324 LEU A N 1
ATOM 2503 C CA . LEU A 1 324 ? 2.201 6.701 -17.147 1.00 96.19 324 LEU A CA 1
ATOM 2504 C C . LEU A 1 324 ? 2.153 5.852 -18.418 1.00 96.19 324 LEU A C 1
ATOM 2506 O O . LEU A 1 324 ? 2.921 6.094 -19.342 1.00 96.19 324 LEU A O 1
ATOM 2510 N N . LYS A 1 325 ? 1.211 4.911 -18.519 1.00 95.56 325 LYS A N 1
ATOM 2511 C CA . LYS A 1 325 ? 1.038 4.083 -19.719 1.00 95.56 325 LYS A CA 1
ATOM 2512 C C . LYS A 1 325 ? 0.674 4.909 -20.942 1.00 95.56 325 LYS A C 1
ATOM 2514 O O . LYS A 1 325 ? 1.263 4.711 -21.999 1.00 95.56 325 LYS A O 1
ATOM 2519 N N . MET A 1 326 ? -0.253 5.854 -20.797 1.00 94.38 326 MET A N 1
ATOM 2520 C CA . MET A 1 326 ? -0.624 6.753 -21.891 1.00 94.38 326 MET A CA 1
ATOM 2521 C C . MET A 1 326 ? 0.577 7.576 -22.375 1.00 94.38 326 MET A C 1
ATOM 2523 O O . MET A 1 326 ? 0.773 7.681 -23.583 1.00 94.38 326 MET A O 1
ATOM 2527 N N . ILE A 1 327 ? 1.401 8.087 -21.453 1.00 95.19 327 ILE A N 1
ATOM 2528 C CA . ILE A 1 327 ? 2.639 8.820 -21.764 1.00 95.19 327 ILE A CA 1
ATOM 2529 C C . ILE A 1 327 ? 3.630 7.908 -22.503 1.00 95.19 327 ILE A C 1
ATOM 2531 O O . ILE A 1 327 ? 4.099 8.268 -23.580 1.00 95.19 327 ILE A O 1
ATOM 2535 N N . ILE A 1 328 ? 3.896 6.707 -21.978 1.00 95.94 328 ILE A N 1
ATOM 2536 C CA . ILE A 1 328 ? 4.821 5.722 -22.573 1.00 95.94 328 ILE A CA 1
ATOM 2537 C C . ILE A 1 328 ? 4.381 5.325 -23.989 1.00 95.94 328 ILE A C 1
ATOM 2539 O O . ILE A 1 328 ? 5.208 5.187 -24.885 1.00 95.94 328 ILE A O 1
ATOM 2543 N N . MET A 1 329 ? 3.076 5.159 -24.205 1.00 93.44 329 MET A N 1
ATOM 2544 C CA . MET A 1 329 ? 2.501 4.783 -25.498 1.00 93.44 329 MET A CA 1
ATOM 2545 C C . MET A 1 329 ? 2.328 5.971 -26.460 1.00 93.44 329 MET A C 1
ATOM 2547 O O . MET A 1 329 ? 1.841 5.771 -27.572 1.00 93.44 329 MET A O 1
ATOM 2551 N N . GLY A 1 330 ? 2.638 7.206 -26.045 1.00 92.38 330 GLY A N 1
ATOM 2552 C CA . GLY A 1 330 ? 2.365 8.413 -26.835 1.00 92.38 330 GLY A CA 1
ATOM 2553 C C . GLY A 1 330 ? 0.875 8.621 -27.141 1.00 92.38 330 GLY A C 1
ATOM 2554 O O . GLY A 1 330 ? 0.516 9.209 -28.160 1.00 92.38 330 GLY A O 1
ATOM 2555 N N . SER A 1 331 ? -0.009 8.091 -26.294 1.00 89.06 331 SER A N 1
ATOM 2556 C CA . SER A 1 331 ? -1.459 8.180 -26.466 1.00 89.06 331 SER A CA 1
ATOM 2557 C C . SER A 1 331 ? -1.977 9.573 -26.119 1.00 89.06 331 SER A C 1
ATOM 2559 O O . SER A 1 331 ? -1.455 10.245 -25.231 1.00 89.06 331 SER A O 1
ATOM 2561 N N . ARG A 1 332 ? -3.064 10.002 -26.775 1.00 79.44 332 ARG A N 1
ATOM 2562 C CA . ARG A 1 332 ? -3.722 11.269 -26.438 1.00 79.44 332 ARG A CA 1
ATOM 2563 C C . ARG A 1 332 ? -4.306 11.190 -25.030 1.00 79.44 332 ARG A C 1
ATOM 2565 O O . ARG A 1 332 ? -5.179 10.365 -24.767 1.00 79.44 332 ARG A O 1
ATOM 2572 N N . ILE A 1 333 ? -3.869 12.089 -24.157 1.00 78.56 333 ILE A N 1
ATOM 2573 C CA . ILE A 1 333 ? -4.457 12.256 -22.834 1.00 78.56 333 ILE A CA 1
ATOM 2574 C C . ILE A 1 333 ? -5.654 13.190 -22.985 1.00 78.56 333 ILE A C 1
ATOM 2576 O O . ILE A 1 333 ? -5.507 14.331 -23.417 1.00 78.56 333 ILE A O 1
ATOM 2580 N N . ALA A 1 334 ? -6.859 12.672 -22.749 1.00 65.31 334 ALA A N 1
ATOM 2581 C CA . ALA A 1 334 ? -8.041 13.520 -22.669 1.00 65.31 334 ALA A CA 1
ATOM 2582 C C . ALA A 1 334 ? -7.929 14.414 -21.426 1.00 65.31 334 ALA A C 1
ATOM 2584 O O . ALA A 1 334 ? -7.355 13.980 -20.425 1.00 65.31 334 ALA A O 1
ATOM 2585 N N . ASP A 1 335 ? -8.510 15.615 -21.480 1.00 55.34 335 ASP A N 1
ATOM 2586 C CA . ASP A 1 335 ? -8.630 16.529 -20.339 1.00 55.34 335 ASP A CA 1
ATOM 2587 C C . ASP A 1 335 ? -9.530 15.896 -19.261 1.00 55.34 335 ASP A C 1
ATOM 2589 O O . ASP A 1 335 ? -10.719 16.179 -19.140 1.00 55.34 335 ASP A O 1
ATOM 2593 N N . CYS A 1 336 ? -8.985 14.949 -18.507 1.00 52.41 336 CYS A N 1
ATOM 2594 C CA . CYS A 1 336 ? -9.652 14.287 -17.400 1.00 52.41 336 CYS A CA 1
ATOM 2595 C C . CYS A 1 336 ? -9.293 15.054 -16.128 1.00 52.41 336 CYS A C 1
ATOM 2597 O O . CYS A 1 336 ? -8.315 14.737 -15.452 1.00 52.41 336 CYS A O 1
ATOM 2599 N N . MET A 1 337 ? -10.060 16.103 -15.828 1.00 53.66 337 MET A N 1
ATOM 2600 C CA . MET A 1 337 ? -9.921 16.877 -14.590 1.00 53.66 337 MET A CA 1
ATOM 2601 C C . MET A 1 337 ? -10.946 16.452 -13.532 1.00 53.66 337 MET A C 1
ATOM 2603 O O . MET A 1 337 ? -11.602 17.294 -12.921 1.00 53.66 337 MET A O 1
ATOM 2607 N N . ASP A 1 338 ? -11.062 15.151 -13.265 1.00 56.81 338 ASP A N 1
ATOM 2608 C CA . ASP A 1 338 ? -11.693 14.711 -12.021 1.00 56.81 338 ASP A CA 1
ATOM 2609 C C . ASP A 1 338 ? -10.663 14.823 -10.890 1.00 56.81 338 ASP A C 1
ATOM 2611 O O . ASP A 1 338 ? -9.656 14.111 -10.859 1.00 56.81 338 ASP A O 1
ATOM 2615 N N . SER A 1 339 ? -10.901 15.727 -9.935 1.00 68.75 339 SER A N 1
ATOM 2616 C CA . SER A 1 339 ? -10.059 15.854 -8.739 1.00 68.75 339 SER A CA 1
ATOM 2617 C C . SER A 1 339 ? -10.255 14.641 -7.817 1.00 68.75 339 SER A C 1
ATOM 2619 O O . SER A 1 339 ? -11.038 14.662 -6.869 1.00 68.75 339 SER A O 1
ATOM 2621 N N . VAL A 1 340 ? -9.537 13.546 -8.089 1.00 88.12 340 VAL A N 1
ATOM 2622 C CA . VAL A 1 340 ? -9.555 12.321 -7.262 1.00 88.12 340 VAL A CA 1
ATOM 2623 C C . VAL A 1 340 ? -8.775 12.465 -5.949 1.00 88.12 340 VAL A C 1
ATOM 2625 O O . VAL A 1 340 ? -8.897 11.621 -5.060 1.00 88.12 340 VAL A O 1
ATOM 2628 N N . ALA A 1 341 ? -7.970 13.523 -5.812 1.00 91.56 341 ALA A N 1
ATOM 2629 C CA . ALA A 1 341 ? -7.044 13.725 -4.700 1.00 91.56 341 ALA A CA 1
ATOM 2630 C C . ALA A 1 341 ? -7.745 13.715 -3.331 1.00 91.56 341 ALA A C 1
ATOM 2632 O O . ALA A 1 341 ? -7.283 13.041 -2.406 1.00 91.56 341 ALA A O 1
ATOM 2633 N N . ASP A 1 342 ? -8.896 14.381 -3.211 1.00 92.12 342 ASP A N 1
ATOM 2634 C CA . ASP A 1 342 ? -9.660 14.433 -1.959 1.00 92.12 342 ASP A CA 1
ATOM 2635 C C . ASP A 1 342 ? -10.170 13.056 -1.546 1.00 92.12 342 ASP A C 1
ATOM 2637 O O . ASP A 1 342 ? -10.017 12.651 -0.390 1.00 92.12 342 ASP A O 1
ATOM 2641 N N . ASN A 1 343 ? -10.707 12.291 -2.499 1.00 93.12 343 ASN A N 1
ATOM 2642 C CA . ASN A 1 343 ? -11.150 10.927 -2.240 1.00 93.12 343 ASN A CA 1
ATOM 2643 C C . ASN A 1 343 ? -9.975 10.037 -1.805 1.00 93.12 343 ASN A C 1
ATOM 2645 O O . ASN A 1 343 ? -10.072 9.342 -0.793 1.00 93.12 343 ASN A O 1
ATOM 2649 N N . LEU A 1 344 ? -8.834 10.116 -2.496 1.00 95.12 344 LEU A N 1
ATOM 2650 C CA . LEU A 1 344 ? -7.621 9.379 -2.129 1.00 95.12 344 LEU A CA 1
ATOM 2651 C C . LEU A 1 344 ? -7.142 9.735 -0.714 1.00 95.12 344 LEU A C 1
ATOM 2653 O O . LEU A 1 344 ? -6.791 8.850 0.072 1.00 95.12 344 LEU A O 1
ATOM 2657 N N . ASN A 1 345 ? -7.166 11.020 -0.353 1.00 95.56 345 ASN A N 1
ATOM 2658 C CA . ASN A 1 345 ? -6.815 11.492 0.985 1.00 95.56 345 ASN A CA 1
ATOM 2659 C C . ASN A 1 345 ? -7.780 10.963 2.055 1.00 95.56 345 ASN A C 1
ATOM 2661 O O . ASN A 1 345 ? -7.331 10.493 3.108 1.00 95.56 345 ASN A O 1
ATOM 2665 N N . GLN A 1 346 ? -9.086 10.974 1.778 1.00 94.88 346 GLN A N 1
ATOM 2666 C CA . GLN A 1 346 ? -10.107 10.410 2.662 1.00 94.88 346 GLN A CA 1
ATOM 2667 C C . GLN A 1 346 ? -9.915 8.901 2.859 1.00 94.88 346 GLN A C 1
ATOM 2669 O O . GLN A 1 346 ? -9.907 8.436 4.000 1.00 94.88 346 GLN A O 1
ATOM 2674 N N . ARG A 1 347 ? -9.678 8.134 1.787 1.00 95.12 347 ARG A N 1
ATOM 2675 C CA . ARG A 1 347 ? -9.435 6.681 1.864 1.00 95.12 347 ARG A CA 1
ATOM 2676 C C . ARG A 1 347 ? -8.146 6.346 2.608 1.00 95.12 347 ARG A C 1
ATOM 2678 O O . ARG A 1 347 ? -8.137 5.454 3.457 1.00 95.12 347 ARG A O 1
ATOM 2685 N N . CYS A 1 348 ? -7.085 7.118 2.385 1.00 94.75 348 CYS A N 1
ATOM 2686 C CA . CYS A 1 348 ? -5.831 6.971 3.118 1.00 94.75 348 CYS A CA 1
ATOM 2687 C C . CYS A 1 348 ? -6.025 7.233 4.624 1.00 94.75 348 CYS A C 1
ATOM 2689 O O . CYS A 1 348 ? -5.542 6.470 5.465 1.00 94.75 348 CYS A O 1
ATOM 2691 N N . LYS A 1 349 ? -6.786 8.279 4.981 1.00 95.00 349 LYS A N 1
ATOM 2692 C CA . LYS A 1 349 ? -7.168 8.570 6.372 1.00 95.00 349 LYS A CA 1
ATOM 2693 C C . LYS A 1 349 ? -8.010 7.441 6.972 1.00 95.00 349 LYS A C 1
ATOM 2695 O O . LYS A 1 349 ? -7.734 7.039 8.100 1.00 95.00 349 LYS A O 1
ATOM 2700 N N . ALA A 1 350 ? -8.979 6.910 6.226 1.00 94.94 350 ALA A N 1
ATOM 2701 C CA . ALA A 1 350 ? -9.833 5.812 6.670 1.00 94.94 350 ALA A CA 1
ATOM 2702 C C . ALA A 1 350 ? -9.021 4.554 7.009 1.00 94.94 350 ALA A C 1
ATOM 2704 O O . ALA A 1 350 ? -9.213 3.999 8.087 1.00 94.94 350 ALA A O 1
ATOM 2705 N N . GLY A 1 351 ? -8.054 4.162 6.171 1.00 95.12 351 GLY A N 1
ATOM 2706 C CA . GLY A 1 351 ? -7.171 3.028 6.480 1.00 95.12 351 GLY A CA 1
ATOM 2707 C C . GLY A 1 351 ? -6.323 3.251 7.732 1.00 95.12 351 GLY A C 1
ATOM 2708 O O . GLY A 1 351 ? -6.293 2.388 8.603 1.00 95.12 351 GLY A O 1
ATOM 2709 N N . ARG A 1 352 ? -5.722 4.442 7.902 1.00 92.75 352 ARG A N 1
ATOM 2710 C CA . ARG A 1 352 ? -4.976 4.771 9.135 1.00 92.75 352 ARG A CA 1
ATOM 2711 C C . ARG A 1 352 ? -5.860 4.708 10.381 1.00 92.75 352 ARG A C 1
ATOM 2713 O O . ARG A 1 352 ? -5.423 4.216 11.420 1.00 92.75 352 ARG A O 1
ATOM 2720 N N . CYS A 1 353 ? -7.085 5.228 10.298 1.00 91.94 353 CYS A N 1
ATOM 2721 C CA . CYS A 1 353 ? -8.041 5.158 11.399 1.00 91.94 353 CYS A CA 1
ATOM 2722 C C . CYS A 1 353 ? -8.468 3.717 11.682 1.00 91.94 353 CYS A C 1
ATOM 2724 O O . CYS A 1 353 ? -8.489 3.334 12.844 1.00 91.94 353 CYS A O 1
ATOM 2726 N N . TRP A 1 354 ? -8.732 2.915 10.653 1.00 93.62 354 TRP A N 1
ATOM 2727 C CA . TRP A 1 354 ? -9.085 1.511 10.816 1.00 93.62 354 TRP A CA 1
ATOM 2728 C C . TRP A 1 354 ? -7.965 0.708 11.487 1.00 93.62 354 TRP A C 1
ATOM 2730 O O . TRP A 1 354 ? -8.232 0.057 12.491 1.00 93.62 354 TRP A O 1
ATOM 2740 N N . THR A 1 355 ? -6.711 0.823 11.029 1.00 92.44 355 THR A N 1
ATOM 2741 C CA . THR A 1 355 ? -5.574 0.125 11.655 1.00 92.44 355 THR A CA 1
ATOM 2742 C C . THR A 1 355 ? -5.417 0.539 13.112 1.00 92.44 355 THR A C 1
ATOM 2744 O O . THR A 1 355 ? -5.297 -0.315 13.983 1.00 92.44 355 THR A O 1
ATOM 2747 N N . ARG A 1 356 ? -5.479 1.846 13.403 1.00 88.94 356 ARG A N 1
ATOM 2748 C CA . ARG A 1 356 ? -5.423 2.359 14.780 1.00 88.94 356 ARG A CA 1
ATOM 2749 C C . ARG A 1 356 ? -6.513 1.732 15.654 1.00 88.94 356 ARG A C 1
ATOM 2751 O O . ARG A 1 356 ? -6.241 1.328 16.779 1.00 88.94 356 ARG A O 1
ATOM 2758 N N . ASP A 1 357 ? -7.736 1.692 15.151 1.00 88.50 357 ASP A N 1
ATOM 2759 C CA . ASP A 1 357 ? -8.906 1.258 15.910 1.00 88.50 357 ASP A CA 1
ATOM 2760 C C . ASP A 1 357 ? -8.916 -0.262 16.114 1.00 88.50 357 ASP A C 1
ATOM 2762 O O . ASP A 1 357 ? -9.245 -0.732 17.202 1.00 88.50 357 ASP A O 1
ATOM 2766 N N . LEU A 1 358 ? -8.451 -1.018 15.116 1.00 90.06 358 LEU A N 1
ATOM 2767 C CA . LEU A 1 358 ? -8.201 -2.451 15.227 1.00 90.06 358 LEU A CA 1
ATOM 2768 C C . LEU A 1 358 ? -7.109 -2.753 16.263 1.00 90.06 358 LEU A C 1
ATOM 2770 O O . LEU A 1 358 ? -7.292 -3.638 17.094 1.00 90.06 358 LEU A O 1
ATOM 2774 N N . THR A 1 359 ? -6.011 -1.987 16.278 1.00 88.75 359 THR A N 1
ATOM 2775 C CA . THR A 1 359 ? -4.969 -2.111 17.310 1.00 88.75 359 THR A CA 1
ATOM 2776 C C . THR A 1 359 ? -5.547 -1.913 18.709 1.00 88.75 359 THR A C 1
ATOM 2778 O O . THR A 1 359 ? -5.240 -2.682 19.613 1.00 88.75 359 THR A O 1
ATOM 2781 N N . PHE A 1 360 ? -6.413 -0.918 18.910 1.00 84.06 360 PHE A N 1
ATOM 2782 C CA . PHE A 1 360 ? -7.048 -0.716 20.212 1.00 84.06 360 PHE A CA 1
ATOM 2783 C C . PHE A 1 360 ? -7.984 -1.863 20.606 1.00 84.06 360 PHE A C 1
ATOM 2785 O O . PHE A 1 360 ? -8.006 -2.244 21.776 1.00 84.06 360 PHE A O 1
ATOM 2792 N N . LEU A 1 361 ? -8.730 -2.417 19.647 1.00 84.69 361 LEU A N 1
ATOM 2793 C CA . LEU A 1 361 ? -9.586 -3.581 19.877 1.00 84.69 361 LEU A CA 1
ATOM 2794 C C . LEU A 1 361 ? -8.770 -4.814 20.310 1.00 84.69 361 LEU A C 1
ATOM 2796 O O . LEU A 1 361 ? -9.234 -5.577 21.154 1.00 84.69 361 LEU A O 1
ATOM 2800 N N . GLU A 1 362 ? -7.556 -4.980 19.776 1.00 86.31 362 GLU A N 1
ATOM 2801 C CA . GLU A 1 362 ? -6.628 -6.050 20.163 1.00 86.31 362 GLU A CA 1
ATOM 2802 C C . GLU A 1 362 ? -6.021 -5.821 21.549 1.00 86.31 362 GLU A C 1
ATOM 2804 O O . GLU A 1 362 ? -6.031 -6.701 22.410 1.00 86.31 362 GLU A O 1
ATOM 2809 N N . LEU A 1 363 ? -5.487 -4.617 21.765 1.00 85.19 363 LEU A N 1
ATOM 2810 C CA . LEU A 1 363 ? -4.691 -4.305 22.944 1.00 85.19 363 LEU A CA 1
ATOM 2811 C C . LEU A 1 363 ? -5.530 -4.118 24.202 1.00 85.19 363 LEU A C 1
ATOM 2813 O O . LEU A 1 363 ? -4.974 -4.260 25.283 1.00 85.19 363 LEU A O 1
ATOM 2817 N N . VAL A 1 364 ? -6.831 -3.810 24.103 1.00 81.69 364 VAL A N 1
ATOM 2818 C CA . VAL A 1 364 ? -7.704 -3.572 25.269 1.00 81.69 364 VAL A CA 1
ATOM 2819 C C . VAL A 1 364 ? -8.919 -4.511 25.252 1.00 81.69 364 VAL A C 1
ATOM 2821 O O . VAL A 1 364 ? -10.036 -4.087 24.933 1.00 81.69 364 VAL A O 1
ATOM 2824 N N . PRO A 1 365 ? -8.742 -5.794 25.624 1.00 75.38 365 PRO A N 1
ATOM 2825 C CA . PRO A 1 365 ? -9.825 -6.764 25.595 1.00 75.38 365 PRO A CA 1
ATOM 2826 C C . PRO A 1 365 ? -10.947 -6.385 26.559 1.00 75.38 365 PRO A C 1
ATOM 2828 O O . PRO A 1 365 ? -10.717 -5.863 27.654 1.00 75.38 365 PRO A O 1
ATOM 2831 N N . VAL A 1 366 ? -12.174 -6.715 26.169 1.00 78.12 366 VAL A N 1
ATOM 2832 C CA . VAL A 1 366 ? -13.372 -6.499 26.983 1.00 78.12 366 VAL A CA 1
ATOM 2833 C C . VAL A 1 366 ? -13.222 -7.143 28.363 1.00 78.12 366 VAL A C 1
ATOM 2835 O O . VAL A 1 366 ? -12.843 -8.307 28.478 1.00 78.12 366 VAL A O 1
ATOM 2838 N N . GLY A 1 367 ? -13.532 -6.380 29.414 1.00 76.38 367 GLY A N 1
ATOM 2839 C CA . GLY A 1 367 ? -13.484 -6.865 30.796 1.00 76.38 367 GLY A CA 1
ATOM 2840 C C . GLY A 1 367 ? -12.079 -6.985 31.395 1.00 76.38 367 GLY A C 1
ATOM 2841 O O . GLY A 1 367 ? -11.959 -7.414 32.541 1.00 76.38 367 GLY A O 1
ATOM 2842 N N . LYS A 1 368 ? -11.021 -6.597 30.668 1.00 79.12 368 LYS A N 1
ATOM 2843 C CA . LYS A 1 368 ? -9.663 -6.496 31.218 1.00 79.12 368 LYS A CA 1
ATOM 2844 C C . LYS A 1 368 ? -9.312 -5.053 31.567 1.00 79.12 368 LYS A C 1
ATOM 2846 O O . LYS A 1 368 ? -9.679 -4.118 30.853 1.00 79.12 368 LYS A O 1
ATOM 2851 N N . THR A 1 369 ? -8.549 -4.909 32.646 1.00 84.56 369 THR A N 1
ATOM 2852 C CA . THR A 1 369 ? -7.895 -3.660 33.043 1.00 84.56 369 THR A CA 1
ATOM 2853 C C . THR A 1 369 ? -6.399 -3.812 32.819 1.00 84.56 369 THR A C 1
ATOM 2855 O O . THR A 1 369 ? -5.809 -4.804 33.245 1.00 84.56 369 THR A O 1
ATOM 2858 N N . LEU A 1 370 ? -5.787 -2.834 32.165 1.00 86.75 370 LEU A N 1
ATOM 2859 C CA . LEU A 1 370 ? -4.354 -2.767 31.916 1.00 86.75 370 LEU A CA 1
ATOM 2860 C C . LEU A 1 370 ? -3.790 -1.532 32.602 1.00 86.75 370 LEU A C 1
ATOM 2862 O O . LEU A 1 370 ? -4.443 -0.492 32.662 1.00 86.75 370 LEU A O 1
ATOM 2866 N N . THR A 1 371 ? -2.565 -1.653 33.086 1.00 89.81 371 THR A N 1
ATOM 2867 C CA . THR A 1 371 ? -1.795 -0.545 33.643 1.00 89.81 371 THR A CA 1
ATOM 2868 C C . THR A 1 371 ? -0.706 -0.194 32.639 1.00 89.81 371 THR A C 1
ATOM 2870 O O . THR A 1 371 ? 0.037 -1.081 32.224 1.00 89.81 371 THR A O 1
ATOM 2873 N N . LEU A 1 372 ? -0.633 1.068 32.222 1.00 90.19 372 LEU A N 1
ATOM 2874 C CA . LEU A 1 372 ? 0.283 1.531 31.181 1.00 90.19 372 LEU A CA 1
ATOM 2875 C C . LEU A 1 372 ? 1.171 2.648 31.702 1.00 90.19 372 LEU A C 1
ATOM 2877 O O . LEU A 1 372 ? 0.675 3.596 32.312 1.00 90.19 372 LEU A O 1
ATOM 2881 N N . GLU A 1 373 ? 2.457 2.558 31.379 1.00 92.69 373 GLU A N 1
ATOM 2882 C CA . GLU A 1 373 ? 3.372 3.687 31.489 1.00 92.69 373 GLU A CA 1
ATOM 2883 C C . GLU A 1 373 ? 3.063 4.720 30.406 1.00 92.69 373 GLU A C 1
ATOM 2885 O O . GLU A 1 373 ? 2.809 4.385 29.242 1.00 92.69 373 GLU A O 1
ATOM 2890 N N . ILE A 1 374 ? 3.100 5.987 30.800 1.00 92.19 374 ILE A N 1
ATOM 2891 C CA . ILE A 1 374 ? 2.805 7.120 29.933 1.00 92.19 374 ILE A CA 1
ATOM 2892 C C . ILE A 1 374 ? 3.833 8.233 30.089 1.00 92.19 374 ILE A C 1
ATOM 2894 O O . ILE A 1 374 ? 4.542 8.311 31.091 1.00 92.19 374 ILE A O 1
ATOM 2898 N N . VAL A 1 375 ? 3.862 9.124 29.104 1.00 91.31 375 VAL A N 1
ATOM 2899 C CA . VAL A 1 375 ? 4.508 10.433 29.181 1.00 91.31 375 VAL A CA 1
ATOM 2900 C C . VAL A 1 375 ? 3.428 11.505 29.083 1.00 91.31 375 VAL A C 1
ATOM 2902 O O . VAL A 1 375 ? 2.600 11.484 28.164 1.00 91.31 375 VAL A O 1
ATOM 2905 N N . TRP A 1 376 ? 3.423 12.426 30.043 1.00 90.31 376 TRP A N 1
ATOM 2906 C CA . TRP A 1 376 ? 2.482 13.542 30.079 1.00 90.31 376 TRP A CA 1
ATOM 2907 C C . TRP A 1 376 ? 2.786 14.551 28.976 1.00 90.31 376 TRP A C 1
ATOM 2909 O O . TRP A 1 376 ? 3.947 14.864 28.700 1.00 90.31 376 TRP A O 1
ATOM 2919 N N . LEU A 1 377 ? 1.732 15.060 28.340 1.00 88.31 377 LEU A N 1
ATOM 2920 C CA . LEU A 1 377 ? 1.839 16.143 27.370 1.00 88.31 377 LEU A CA 1
ATOM 2921 C C . LEU A 1 377 ? 1.575 17.496 28.027 1.00 88.31 377 LEU A C 1
ATOM 2923 O O . LEU A 1 377 ? 1.136 17.576 29.169 1.00 88.31 377 LEU A O 1
ATOM 2927 N N . SER A 1 378 ? 1.827 18.569 27.277 1.00 82.56 378 SER A N 1
ATOM 2928 C CA . SER A 1 378 ? 1.457 19.926 27.687 1.00 82.56 378 SER A CA 1
ATOM 2929 C C . SER A 1 378 ? -0.058 20.134 27.752 1.00 82.56 378 SER A C 1
ATOM 2931 O O . SER A 1 378 ? -0.521 20.948 28.547 1.00 82.56 378 SER A O 1
ATOM 2933 N N . ASP A 1 379 ? -0.842 19.399 26.956 1.00 79.56 379 ASP A N 1
ATOM 2934 C CA . ASP A 1 379 ? -2.291 19.355 27.117 1.00 79.56 379 ASP A CA 1
ATOM 2935 C C . ASP A 1 379 ? -2.690 18.242 28.091 1.00 79.56 379 ASP A C 1
ATOM 2937 O O . ASP A 1 379 ? -2.351 17.076 27.907 1.00 79.56 379 ASP A O 1
ATOM 2941 N N . THR A 1 380 ? -3.461 18.590 29.118 1.00 74.62 380 THR A N 1
ATOM 2942 C CA . THR A 1 380 ? -3.891 17.649 30.168 1.00 74.62 380 THR A CA 1
ATOM 2943 C C . THR A 1 380 ? -4.904 16.609 29.673 1.00 74.62 380 THR A C 1
ATOM 2945 O O . THR A 1 380 ? -5.291 15.702 30.405 1.00 74.62 380 THR A O 1
ATOM 2948 N N . SER A 1 381 ? -5.356 16.729 28.420 1.00 81.19 381 SER A N 1
ATOM 2949 C CA . SER A 1 381 ? -6.373 15.862 27.825 1.00 81.19 381 SER A CA 1
ATOM 2950 C C . SER A 1 381 ? -5.794 14.624 27.140 1.00 81.19 381 SER A C 1
ATOM 2952 O O . SER A 1 381 ? -6.547 13.710 26.779 1.00 81.19 381 SER A O 1
ATOM 2954 N N . ARG A 1 382 ? -4.476 14.580 26.917 1.00 88.25 382 ARG A N 1
ATOM 2955 C CA . ARG A 1 382 ? -3.797 13.514 26.179 1.00 88.25 382 ARG A CA 1
ATOM 2956 C C . ARG A 1 382 ? -2.493 13.113 26.844 1.00 88.25 382 ARG A C 1
ATOM 2958 O O . ARG A 1 382 ? -1.787 13.916 27.438 1.00 88.25 382 ARG A O 1
ATOM 2965 N N . VAL A 1 383 ? -2.148 11.849 26.656 1.00 89.31 383 VAL A N 1
ATOM 2966 C CA . VAL A 1 383 ? -0.880 11.273 27.099 1.00 89.31 383 VAL A CA 1
ATOM 2967 C C . VAL A 1 383 ? -0.267 10.455 25.977 1.00 89.31 383 VAL A C 1
ATOM 2969 O O . VAL A 1 383 ? -0.977 9.910 25.124 1.00 89.31 383 VAL A O 1
ATOM 2972 N N . TRP A 1 384 ? 1.055 10.368 25.966 1.00 91.50 384 TRP A N 1
ATOM 2973 C CA . TRP A 1 384 ? 1.787 9.469 25.085 1.00 91.50 384 TRP A CA 1
ATOM 2974 C C . TRP A 1 384 ? 1.982 8.123 25.773 1.00 91.50 384 TRP A C 1
ATOM 2976 O O . TRP A 1 384 ? 2.409 8.083 26.920 1.00 91.50 384 TRP A O 1
ATOM 2986 N N . VAL A 1 385 ? 1.680 7.026 25.079 1.00 91.00 385 VAL A N 1
ATOM 2987 C CA . VAL A 1 385 ? 1.924 5.657 25.552 1.00 91.00 385 VAL A CA 1
ATOM 2988 C C . VAL A 1 385 ? 3.116 5.097 24.764 1.00 91.00 385 VAL A C 1
ATOM 2990 O O . VAL A 1 385 ? 2.916 4.656 23.625 1.00 91.00 385 VAL A O 1
ATOM 2993 N N . PRO A 1 386 ? 4.349 5.095 25.314 1.00 90.56 386 PRO A N 1
ATOM 2994 C CA . PRO A 1 386 ? 5.542 4.678 24.573 1.00 90.56 386 PRO A CA 1
ATOM 2995 C C . PRO A 1 386 ? 5.447 3.247 24.043 1.00 90.56 386 PRO A C 1
ATOM 2997 O O . PRO A 1 386 ? 5.729 3.006 22.871 1.00 90.56 386 PRO A O 1
ATOM 3000 N N . ALA A 1 387 ? 4.945 2.321 24.868 1.00 88.75 387 ALA A N 1
ATOM 3001 C CA . ALA A 1 387 ? 4.782 0.912 24.507 1.00 88.75 387 ALA A CA 1
ATOM 3002 C C . ALA A 1 387 ? 3.887 0.704 23.275 1.00 88.75 387 ALA A C 1
ATOM 3004 O O . ALA A 1 387 ? 4.030 -0.283 22.561 1.00 88.75 387 ALA A O 1
ATOM 3005 N N . TRP A 1 388 ? 2.956 1.625 23.022 1.00 87.25 388 TRP A N 1
ATOM 3006 C CA . TRP A 1 388 ? 2.034 1.545 21.890 1.00 87.25 388 TRP A CA 1
ATOM 3007 C C . TRP A 1 388 ? 2.412 2.491 20.756 1.00 87.25 388 TRP A C 1
ATOM 3009 O O . TRP A 1 388 ? 1.821 2.411 19.683 1.00 87.25 388 TRP A O 1
ATOM 3019 N N . ARG A 1 389 ? 3.363 3.406 20.984 1.00 88.00 389 ARG A N 1
ATOM 3020 C CA . ARG A 1 389 ? 3.679 4.527 20.089 1.00 88.00 389 ARG A CA 1
ATOM 3021 C C . ARG A 1 389 ? 2.415 5.269 19.629 1.00 88.00 389 ARG A C 1
ATOM 3023 O O . ARG A 1 389 ? 2.191 5.512 18.434 1.00 88.00 389 ARG A O 1
ATOM 3030 N N . ARG A 1 390 ? 1.532 5.574 20.584 1.00 86.81 390 ARG A N 1
ATOM 3031 C CA . ARG A 1 390 ? 0.228 6.205 20.332 1.00 86.81 390 ARG A CA 1
ATOM 3032 C C . ARG A 1 390 ? -0.121 7.238 21.394 1.00 86.81 390 ARG A C 1
ATOM 3034 O O . ARG A 1 390 ? 0.199 7.085 22.570 1.00 86.81 390 ARG A O 1
ATOM 3041 N N . LEU A 1 391 ? -0.857 8.257 20.954 1.00 87.50 391 LEU A N 1
ATOM 3042 C CA . LEU A 1 391 ? -1.540 9.198 21.832 1.00 87.50 391 LEU A CA 1
ATOM 3043 C C . LEU A 1 391 ? -2.866 8.625 22.307 1.00 87.50 391 LEU A C 1
ATOM 3045 O O . LEU A 1 391 ? -3.628 8.058 21.518 1.00 87.50 391 LEU A O 1
ATOM 3049 N N . LEU A 1 392 ? -3.161 8.847 23.580 1.00 85.31 392 LEU A N 1
ATOM 3050 C CA . LEU A 1 392 ? -4.386 8.403 24.212 1.00 85.31 392 LEU A CA 1
ATOM 3051 C C . LEU A 1 392 ? -5.077 9.580 24.895 1.00 85.31 392 LEU A C 1
ATOM 3053 O O . LEU A 1 392 ? -4.440 10.346 25.611 1.00 85.31 392 LEU A O 1
ATOM 3057 N N . ARG A 1 393 ? -6.381 9.745 24.647 1.00 83.31 393 ARG A N 1
ATOM 3058 C CA . ARG A 1 393 ? -7.181 10.777 25.314 1.00 83.31 393 ARG A CA 1
ATOM 3059 C C . ARG A 1 393 ? -7.583 10.282 26.698 1.00 83.31 393 ARG A C 1
ATOM 3061 O O . ARG A 1 393 ? -8.169 9.207 26.807 1.00 83.31 393 ARG A O 1
ATOM 3068 N N . VAL A 1 394 ? -7.326 11.087 27.719 1.00 80.12 394 VAL A N 1
ATOM 3069 C CA . VAL A 1 394 ? -7.609 10.764 29.120 1.00 80.12 394 VAL A CA 1
ATOM 3070 C C . VAL A 1 394 ? -8.811 11.585 29.584 1.00 80.12 394 VAL A C 1
ATOM 3072 O O . VAL A 1 394 ? -8.937 12.755 29.229 1.00 80.12 394 VAL A O 1
ATOM 3075 N N . ARG A 1 395 ? -9.752 10.967 30.308 1.00 68.81 395 ARG A N 1
ATOM 3076 C CA . ARG A 1 395 ? -11.025 11.612 30.697 1.00 68.81 395 ARG A CA 1
ATOM 3077 C C . ARG A 1 395 ? -11.017 12.347 32.040 1.00 68.81 395 ARG A C 1
ATOM 3079 O O . ARG A 1 395 ? -12.015 12.988 32.334 1.00 68.81 395 ARG A O 1
ATOM 3086 N N . ASN A 1 396 ? -9.920 12.328 32.794 1.00 60.25 396 ASN A N 1
ATOM 3087 C CA . ASN A 1 396 ? -9.784 13.066 34.051 1.00 60.25 396 ASN A CA 1
ATOM 3088 C C . ASN A 1 396 ? -8.424 13.779 34.085 1.00 60.25 396 ASN A C 1
ATOM 3090 O O . ASN A 1 396 ? -7.401 13.128 33.882 1.00 60.25 396 ASN A O 1
ATOM 3094 N N . ASN A 1 397 ? -8.435 15.095 34.332 1.00 59.62 397 ASN A N 1
ATOM 3095 C CA . ASN A 1 397 ? -7.235 15.908 34.543 1.00 59.62 397 ASN A CA 1
ATOM 3096 C C . ASN A 1 397 ? -6.509 15.412 35.797 1.00 59.62 397 ASN A C 1
ATOM 3098 O O . ASN A 1 397 ? -7.008 15.580 36.908 1.00 59.62 397 ASN A O 1
ATOM 3102 N N . THR A 1 398 ? -5.329 14.838 35.619 1.00 56.22 398 THR A N 1
ATOM 3103 C CA . THR A 1 398 ? -4.317 14.796 36.673 1.00 56.22 398 THR A CA 1
ATOM 3104 C C . THR A 1 398 ? -3.065 15.461 36.133 1.00 56.22 398 THR A C 1
ATOM 3106 O O . THR A 1 398 ? -2.626 15.149 35.025 1.00 56.22 398 THR A O 1
ATOM 3109 N N . ASP A 1 399 ? -2.533 16.392 36.915 1.00 65.88 399 ASP A N 1
ATOM 3110 C CA . ASP A 1 399 ? -1.498 17.342 36.525 1.00 65.88 399 ASP A CA 1
ATOM 3111 C C . ASP A 1 399 ? -0.105 16.700 36.571 1.00 65.88 399 ASP A C 1
ATOM 3113 O O . ASP A 1 399 ? 0.647 16.843 37.534 1.00 65.88 399 ASP A O 1
ATOM 3117 N N . GLY A 1 400 ? 0.248 15.950 35.529 1.00 70.94 400 GLY A N 1
ATOM 3118 C CA . GLY A 1 400 ? 1.641 15.607 35.268 1.00 70.94 400 GLY A CA 1
ATOM 3119 C C . GLY A 1 400 ? 2.318 16.706 34.453 1.00 70.94 400 GLY A C 1
ATOM 3120 O O . GLY A 1 400 ? 1.773 17.151 33.444 1.00 70.94 400 GLY A O 1
ATOM 3121 N N . ALA A 1 401 ? 3.508 17.146 34.866 1.00 84.81 401 ALA A N 1
ATOM 3122 C CA . ALA A 1 401 ? 4.289 18.091 34.071 1.00 84.81 401 ALA A CA 1
ATOM 3123 C C . ALA A 1 401 ? 4.695 17.457 32.728 1.00 84.81 401 ALA A C 1
ATOM 3125 O O . ALA A 1 401 ? 5.043 16.275 32.669 1.00 84.81 401 ALA A O 1
ATOM 3126 N N . ALA A 1 402 ? 4.650 18.240 31.647 1.00 87.94 402 ALA A N 1
ATOM 3127 C CA . ALA A 1 402 ? 4.974 17.758 30.307 1.00 87.94 402 ALA A CA 1
ATOM 3128 C C . ALA A 1 402 ? 6.369 17.105 30.268 1.00 87.94 402 ALA A C 1
ATOM 3130 O O . ALA A 1 402 ? 7.336 17.656 30.788 1.00 87.94 402 ALA A O 1
ATOM 3131 N N . GLY A 1 403 ? 6.462 15.922 29.660 1.00 88.31 403 GLY A N 1
ATOM 3132 C CA . GLY A 1 403 ? 7.692 15.126 29.586 1.00 88.31 403 GLY A CA 1
ATOM 3133 C C . GLY A 1 403 ? 7.935 14.211 30.793 1.00 88.31 403 GLY A C 1
ATOM 3134 O O . GLY A 1 403 ? 8.735 13.279 30.702 1.00 88.31 403 GLY A O 1
ATOM 3135 N N . CYS A 1 404 ? 7.220 14.391 31.908 1.00 90.44 404 CYS A N 1
ATOM 3136 C CA . CYS A 1 404 ? 7.309 13.468 33.036 1.00 90.44 404 CYS A CA 1
ATOM 3137 C C . CYS A 1 404 ? 6.613 12.137 32.732 1.00 90.44 404 CYS A C 1
ATOM 3139 O O . CYS A 1 404 ? 5.603 12.075 32.023 1.00 90.44 404 CYS A O 1
ATOM 3141 N N . LYS A 1 405 ? 7.142 11.062 33.321 1.00 91.88 405 LYS A N 1
ATOM 3142 C CA . LYS A 1 405 ? 6.519 9.738 33.275 1.00 91.88 405 LYS A CA 1
ATOM 3143 C C . LYS A 1 405 ? 5.369 9.648 34.276 1.00 91.88 405 LYS A C 1
ATOM 3145 O O . LYS A 1 405 ? 5.405 10.275 35.332 1.00 91.88 405 LYS A O 1
ATOM 3150 N N . GLY A 1 406 ? 4.375 8.835 33.958 1.00 89.62 406 GLY A N 1
ATOM 3151 C CA . GLY A 1 406 ? 3.266 8.517 34.848 1.00 89.62 406 GLY A CA 1
ATOM 3152 C C . GLY A 1 406 ? 2.650 7.170 34.508 1.00 89.62 406 GLY A C 1
ATOM 3153 O O . GLY A 1 406 ? 3.141 6.455 33.631 1.00 89.62 406 GLY A O 1
ATOM 3154 N N . THR A 1 407 ? 1.541 6.859 35.172 1.00 89.31 407 THR A N 1
ATOM 3155 C CA . THR A 1 407 ? 0.837 5.595 34.977 1.00 89.31 407 THR A CA 1
ATOM 3156 C C . THR A 1 407 ? -0.664 5.827 34.885 1.00 89.31 407 THR A C 1
ATOM 3158 O O . THR A 1 407 ? -1.241 6.571 35.676 1.00 89.31 407 THR A O 1
ATOM 3161 N N . ILE A 1 408 ? -1.315 5.148 33.942 1.00 87.94 408 ILE A N 1
ATOM 3162 C CA . ILE A 1 408 ? -2.778 5.118 33.843 1.00 87.94 408 ILE A CA 1
ATOM 3163 C C . ILE A 1 408 ? -3.288 3.683 33.876 1.00 87.94 408 ILE A C 1
ATOM 3165 O O . ILE A 1 408 ? -2.635 2.761 33.386 1.00 87.94 408 ILE A O 1
ATOM 3169 N N . LYS A 1 409 ? -4.496 3.497 34.405 1.00 87.06 409 LYS A N 1
ATOM 3170 C CA . LYS A 1 409 ? -5.311 2.310 34.155 1.00 87.06 409 LYS A CA 1
ATOM 3171 C C . LYS A 1 409 ? -6.204 2.564 32.961 1.00 87.06 409 LYS A C 1
ATOM 3173 O O . LYS A 1 409 ? -6.884 3.586 32.884 1.00 87.06 409 LYS A O 1
ATOM 3178 N N . ILE A 1 410 ? -6.243 1.599 32.064 1.00 85.31 410 ILE A N 1
ATOM 3179 C CA . ILE A 1 410 ? -7.185 1.543 30.959 1.00 85.31 410 ILE A CA 1
ATOM 3180 C C . ILE A 1 410 ? -8.032 0.287 31.112 1.00 85.31 410 ILE A C 1
ATOM 3182 O O . ILE A 1 410 ? -7.512 -0.779 31.429 1.00 85.31 410 ILE A O 1
ATOM 3186 N N . PHE A 1 411 ? -9.338 0.392 30.913 1.00 82.56 411 PHE A N 1
ATOM 3187 C CA . PHE A 1 411 ? -10.214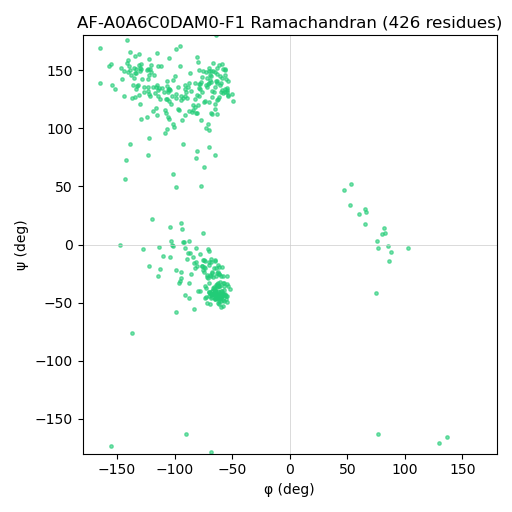 -0.775 30.869 1.00 82.56 411 PHE A CA 1
ATOM 3188 C C . PHE A 1 411 ? -11.249 -0.621 29.762 1.00 82.56 411 PHE A C 1
ATOM 3190 O O . PHE A 1 411 ? -11.588 0.498 29.375 1.00 82.56 411 PHE A O 1
ATOM 3197 N N . CYS A 1 412 ? -11.727 -1.751 29.241 1.00 79.38 412 CYS A N 1
ATOM 3198 C CA . CYS A 1 412 ? -12.755 -1.798 28.205 1.00 79.38 412 CYS A CA 1
ATOM 3199 C C . CYS A 1 412 ? -14.110 -2.144 28.834 1.00 79.38 412 CYS A C 1
ATOM 3201 O O . CYS A 1 412 ? -14.354 -3.300 29.189 1.00 79.38 412 CYS A O 1
ATOM 3203 N N . ASP A 1 413 ? -14.978 -1.139 28.989 1.00 76.38 413 ASP A N 1
ATOM 3204 C CA . ASP A 1 413 ? -16.335 -1.292 29.526 1.00 76.38 413 ASP A CA 1
ATOM 3205 C C . ASP A 1 413 ? -17.285 -1.893 28.464 1.00 76.38 413 ASP A C 1
ATOM 3207 O O . ASP A 1 413 ? -17.690 -1.173 27.545 1.00 76.38 413 ASP A O 1
ATOM 3211 N N . PRO A 1 414 ? -17.703 -3.173 28.575 1.00 69.25 414 PRO A N 1
ATOM 3212 C CA . PRO A 1 414 ? -18.589 -3.816 27.596 1.00 69.25 414 PRO A CA 1
ATOM 3213 C C . PRO A 1 414 ? -19.959 -3.152 27.465 1.00 69.25 414 PRO A C 1
ATOM 3215 O O . PRO A 1 414 ? -20.659 -3.379 26.481 1.00 69.25 414 PRO A O 1
ATOM 3218 N N . THR A 1 415 ? -20.375 -2.368 28.460 1.00 68.38 415 THR A N 1
ATOM 3219 C CA . THR A 1 415 ? -21.699 -1.742 28.478 1.00 68.38 415 THR A CA 1
ATOM 3220 C C . THR A 1 415 ? -21.750 -0.479 27.622 1.00 68.38 415 THR A C 1
ATOM 3222 O O . THR A 1 415 ? -22.839 -0.042 27.235 1.00 68.38 415 THR A O 1
ATOM 3225 N N . LYS A 1 416 ? -20.593 0.119 27.287 1.00 75.25 416 LYS A N 1
ATOM 3226 C CA . LYS A 1 416 ? -20.561 1.312 26.433 1.00 75.25 416 LYS A CA 1
ATOM 3227 C C . LYS A 1 416 ? -20.798 0.947 24.972 1.00 75.25 416 LYS A C 1
ATOM 3229 O O . LYS A 1 416 ? -20.381 -0.091 24.456 1.00 75.25 416 LYS A O 1
ATOM 3234 N N . ARG A 1 417 ? -21.497 1.862 24.306 1.00 69.56 417 ARG A N 1
ATOM 3235 C CA . ARG A 1 417 ? -22.185 1.632 23.031 1.00 69.56 417 ARG A CA 1
ATOM 3236 C C . ARG A 1 417 ? -21.226 1.508 21.851 1.00 69.56 417 ARG A C 1
ATOM 3238 O O . ARG A 1 417 ? -21.454 0.680 20.981 1.00 69.56 417 ARG A O 1
ATOM 3245 N N . ASN A 1 418 ? -20.144 2.285 21.844 1.00 69.19 418 ASN A N 1
ATOM 3246 C CA . ASN A 1 418 ? -19.100 2.206 20.824 1.00 69.19 418 ASN A CA 1
ATOM 3247 C C . ASN A 1 418 ? -17.746 1.879 21.457 1.00 69.19 418 ASN A C 1
ATOM 3249 O O . ASN A 1 418 ? -17.478 2.275 22.591 1.00 69.19 418 ASN A O 1
ATOM 3253 N N . TRP A 1 419 ? -16.889 1.174 20.720 1.00 67.38 419 TRP A N 1
ATOM 3254 C CA . TRP A 1 419 ? -15.578 0.729 21.201 1.00 67.38 419 TRP A CA 1
ATOM 3255 C C . TRP A 1 419 ? -14.684 1.906 21.665 1.00 67.38 419 TRP A C 1
ATOM 3257 O O . TRP A 1 419 ? -13.992 1.772 22.671 1.00 67.38 419 TRP A O 1
ATOM 3267 N N . LYS A 1 420 ? -14.785 3.101 21.049 1.00 69.25 420 LYS A N 1
ATOM 3268 C CA . LYS A 1 420 ? -14.069 4.325 21.492 1.00 69.25 420 LYS A CA 1
ATOM 3269 C C . LYS A 1 420 ? -14.465 4.775 22.899 1.00 69.25 420 LYS A C 1
ATOM 3271 O O . LYS A 1 420 ? -13.646 5.313 23.631 1.00 69.25 420 LYS A O 1
ATOM 3276 N N . GLN A 1 421 ? -15.733 4.613 23.264 1.00 72.88 421 GLN A N 1
ATOM 3277 C CA . GLN A 1 421 ? -16.280 4.965 24.570 1.00 72.88 421 GLN A CA 1
ATOM 3278 C C . GLN A 1 421 ? -16.032 3.875 25.605 1.00 72.88 421 GLN A C 1
ATOM 3280 O O . GLN A 1 421 ? -16.108 4.186 26.792 1.00 72.88 421 GLN A O 1
ATOM 3285 N N . ARG A 1 422 ? -15.768 2.632 25.178 1.00 70.81 422 ARG A N 1
ATOM 3286 C CA . ARG A 1 422 ? -15.428 1.534 26.092 1.00 70.81 422 ARG A CA 1
ATOM 3287 C C . ARG A 1 422 ? -14.066 1.725 26.712 1.00 70.81 422 ARG A C 1
ATOM 3289 O O . ARG A 1 422 ? -13.889 1.324 27.853 1.00 70.81 422 ARG A O 1
ATOM 3296 N N . ILE A 1 423 ? -13.139 2.326 25.970 1.00 71.06 423 ILE A N 1
ATOM 3297 C CA . ILE A 1 423 ? -11.808 2.645 26.463 1.00 71.06 423 ILE A CA 1
ATOM 3298 C C . ILE A 1 423 ? -11.934 3.768 27.489 1.00 71.06 423 ILE A C 1
ATOM 3300 O O . ILE A 1 423 ? -12.061 4.949 27.158 1.00 71.06 423 ILE A O 1
ATOM 3304 N N . MET A 1 424 ? -11.938 3.366 28.751 1.00 71.75 424 MET A N 1
ATOM 3305 C CA . MET A 1 424 ? -12.012 4.252 29.897 1.00 71.75 424 MET A CA 1
ATOM 3306 C C . MET A 1 424 ? -10.635 4.339 30.536 1.00 71.75 424 MET A C 1
ATOM 3308 O O . MET A 1 424 ? -9.974 3.325 30.750 1.00 71.75 424 MET A O 1
ATOM 3312 N N . THR A 1 425 ? -10.213 5.558 30.845 1.00 72.50 425 THR A N 1
ATOM 3313 C CA . THR A 1 425 ? -8.924 5.842 31.475 1.00 72.50 425 THR A CA 1
ATOM 3314 C C . THR A 1 425 ? -9.123 6.338 32.892 1.00 72.50 425 THR A C 1
ATOM 3316 O O . THR A 1 425 ? -9.925 7.250 33.110 1.00 72.50 425 THR A O 1
ATOM 3319 N N . VAL A 1 426 ? -8.344 5.811 33.824 1.00 71.62 426 VAL A N 1
ATOM 3320 C CA . VAL A 1 426 ? -8.276 6.286 35.204 1.00 71.62 426 VAL A CA 1
ATOM 3321 C C . VAL A 1 426 ? -6.808 6.490 35.544 1.00 71.62 426 VAL A C 1
ATOM 3323 O O . VAL A 1 426 ? -6.023 5.550 35.441 1.00 71.62 426 VAL A O 1
ATOM 3326 N N . CYS A 1 427 ? -6.424 7.706 35.910 1.00 62.31 427 CYS A N 1
ATOM 3327 C CA . CYS A 1 427 ? -5.072 7.982 36.391 1.00 62.31 427 CYS A CA 1
ATOM 3328 C C . CYS A 1 427 ? -4.876 7.328 37.765 1.00 62.31 427 CYS A C 1
ATOM 3330 O O . CYS A 1 427 ? -5.831 7.266 38.545 1.00 62.31 427 CYS A O 1
ATOM 3332 N N . ILE A 1 428 ? -3.680 6.783 38.015 1.00 60.25 428 ILE A N 1
ATOM 3333 C CA . ILE A 1 428 ? -3.319 6.163 39.302 1.00 60.25 428 ILE A CA 1
ATOM 3334 C C . ILE A 1 428 ? -2.571 7.170 40.158 1.00 60.25 428 ILE A C 1
ATOM 3336 O O . ILE A 1 428 ? -1.652 7.811 39.599 1.00 60.25 428 ILE A O 1
#

pLDDT: mean 90.01, std 9.18, range [52.41, 98.88]

Sequence (428 aa):
MYLFVPYDPELPDMIVGCSERDVTRNQIACVSAYENKDKGVKPRGNLVKLYGRVGDKAAETAALLDYYCPVFGLPKDIGVPEPDLTGRPVLSADTGWITFHVDPPGCRDVDDVIAWSPTERRWAITIADVDAFVGSNEALLQRCRTIGQTFYDLEGRAVRPMLPAAISEEAASLLPGPRIRPGVTLFCDEDWRPVEKGWALTAIRVDRTHTYDSATALISELPIPATTDFHDWIAQRMICYNTAAASLLKEAGVGVLRCQSVADADAVAAWRLIHQDLVHMANEAATYVPSVSAYGHAGLGVDSYCHASSPLRRYADLYNQRFLKMIIMGSRIADCMDSVADNLNQRCKAGRCWTRDLTFLELVPVGKTLTLEIVWLSDTSRVWVPAWRRLLRVRNNTDGAAGCKGTIKIFCDPTKRNWKQRIMTVCI

Foldseek 3Di:
DDWADDPDNVDFIADEDDPDDPPVFDWQFDWAFDDDDDPPDHGHTYTPDTLGTQQDLRSQLVSLCCVLQPPPPQDDDDDFDDFDQPPAAEADVVVQKQKEDEAAPPDQQAQWIWIARPVVQKIKIWGFLLCSGPVPPVSLLVLLLRLQFFFAAPVRHGPDFSGPCCCRRPQRRQDADDDWGWIWMFMGHNVRHTDDLRTGTHTYHHHYYHYQVRCLVCVVPDVDDNPDRVVVVVVVNQFSVQQVLLVLCLVVQHAKWKAWDDFDPVLLVQLVVQPVLRSCVSTDDIFIDGSPDQGHHNVVPGRTGFHQRRVRTGSSNSRSSVVSVCSSVVHDDDPPPDGSRVSSRSSVVSSVVSNVLSVLCVVARAPDKDKFKWFDAPDQQWTQGVVSSDIDGADDRDDDDRNDIAMKIWHAHSVDDHRSVRTHIDGD

Radius of gyration: 24.86 Å; Cα contacts (8 Å, |Δi|>4): 830; chains: 1; bounding box: 70×45×68 Å

Solvent-accessible surface area (backbone atoms only — not comparable to full-atom values): 23704 Å² total; per-residue (Å²): 117,43,82,44,72,57,92,53,83,90,50,75,51,24,42,26,68,64,89,77,79,75,78,90,58,64,68,40,69,43,62,48,81,45,96,61,91,59,87,93,58,73,33,50,29,47,68,73,44,78,55,38,48,59,73,37,66,69,24,50,53,54,48,49,46,46,70,58,48,63,63,86,89,57,84,83,85,72,84,83,61,83,62,88,60,83,93,35,57,64,45,19,66,94,67,54,23,54,30,31,35,74,41,66,88,87,68,49,61,38,27,54,35,44,30,40,25,80,87,79,51,29,34,34,47,30,24,36,36,44,43,62,52,32,73,88,34,65,71,54,45,51,39,24,66,62,43,30,37,43,40,53,48,98,87,67,48,73,78,42,58,29,45,59,59,73,39,27,49,50,63,40,18,63,54,63,46,92,60,68,34,52,23,42,30,43,32,18,38,80,86,67,46,74,41,88,86,27,62,44,64,31,27,35,32,22,76,37,80,30,32,59,82,60,43,64,66,48,39,86,77,44,105,45,67,90,85,66,54,55,67,62,51,51,51,51,52,47,50,50,53,14,29,56,49,24,49,56,30,37,76,69,58,38,55,55,26,38,28,24,65,73,52,50,66,66,50,31,51,56,29,42,72,43,35,72,87,43,31,68,72,33,44,63,78,68,39,48,37,57,23,79,57,84,62,27,18,45,93,76,74,38,72,46,28,29,56,52,57,41,37,55,43,25,34,61,11,35,54,29,44,50,50,52,50,33,60,69,68,70,46,88,78,70,95,75,83,74,82,55,31,63,58,52,42,51,38,53,50,28,51,56,49,42,54,53,51,51,49,49,57,66,77,46,43,68,80,41,76,48,78,42,64,30,32,28,35,86,51,64,51,38,32,37,27,69,93,72,75,41,80,43,78,42,83,60,83,64,95,53,58,57,38,39,76,49,50,34,36,38,32,20,45,68,84,43,92,42,76,80,66,12,58,40,52,43,81,111

Mean predicted aligned error: 6.41 Å

Nearest PDB structures (foldseek):
  2ix1-assembly1_A  TM=6.697E-01  e=1.326E-21  Escherichia coli
  7did-assembly1_A  TM=7.581E-01  e=4.262E-19  Mycoplasmoides genitalium G37
  2ix0-assembly1_A  TM=7.157E-01  e=1.021E-19  Escherichia coli
  7dol-assembly1_A  TM=7.262E-01  e=1.263E-18  Mycoplasmoides genitalium G37
  7dcy-assembly1_A  TM=7.136E-01  e=1.587E-18  Mycoplasmoides genitalium G37